Protein AF-A0A4S8MWF5-F1 (afdb_monomer_lite)

Sequence (440 aa):
MPKPVNTMSISTSLLPNVGKSRLGLCAPWTFETYYDDESFVEELRSKDTEITDMRSFLYWVEYIATQSSSPPSAQLFSLTTNGDRHFSVSAPITYFHEDVELFLYPQHIVTYADFPSCLEVQLPQLDLNAFYPMLVQISKGKRQVGDSIVTALRLEELRKATSIGSFEYNPSLYPEILLVDWDLRYPLFTPSIDDIKLDYSPKLVQLAQHLGPSDPYLAIHWRMENVPPESLPDCAHSLVHMLSSTLQNPALSAGIQTIWFASDYPYPVSDFFSSSIDSSSPPDFKSSTFRDFGPKHIEAIQILLDAFQVGGELSKWKITDLYEARNRLDSDVGVGSSGSKRLRLGIHPDILQDSGVLGILDKLVGMEAAFFVSGTKGCSKASSFTKQIIDVRAKGNGRNFRNVVDFFWSIRVKEWQKGAEQVLFQWRANCKSYMTTFSI

Radius of gyration: 27.48 Å; chains: 1; bounding box: 100×47×71 Å

pLDDT: mean 80.02, std 15.39, range [28.75, 97.69]

Structure (mmCIF, N/CA/C/O backbone):
data_AF-A0A4S8MWF5-F1
#
_entry.id   AF-A0A4S8MWF5-F1
#
loop_
_atom_site.group_PDB
_atom_site.id
_atom_site.type_symbol
_atom_site.label_atom_id
_atom_site.label_alt_id
_atom_site.label_comp_id
_atom_site.label_asym_id
_atom_site.label_entity_id
_atom_site.label_seq_id
_atom_site.pdbx_PDB_ins_code
_atom_site.Cartn_x
_atom_site.Cartn_y
_atom_site.Cartn_z
_atom_site.occupancy
_atom_site.B_iso_or_equiv
_atom_site.auth_seq_id
_atom_site.auth_comp_id
_atom_site.auth_asym_id
_atom_site.auth_atom_id
_atom_site.pdbx_PDB_model_num
ATOM 1 N N . MET A 1 1 ? 22.832 -21.062 -0.294 1.00 28.75 1 MET A N 1
ATOM 2 C CA . MET A 1 1 ? 24.132 -20.488 -0.709 1.00 28.75 1 MET A CA 1
ATOM 3 C C . MET A 1 1 ? 23.870 -19.578 -1.896 1.00 28.75 1 MET A C 1
ATOM 5 O O . MET A 1 1 ? 23.158 -20.033 -2.786 1.00 28.75 1 MET A O 1
ATOM 9 N N . PRO A 1 2 ? 24.364 -18.329 -1.914 1.00 34.78 2 PRO A N 1
ATOM 10 C CA . PRO A 1 2 ? 24.258 -17.491 -3.107 1.00 34.78 2 PRO A CA 1
ATOM 11 C C . PRO A 1 2 ? 24.949 -18.203 -4.277 1.00 34.78 2 PRO A C 1
ATOM 13 O O . PRO A 1 2 ? 26.021 -18.787 -4.095 1.00 34.78 2 PRO A O 1
ATOM 16 N N . LYS A 1 3 ? 24.307 -18.219 -5.453 1.00 42.72 3 LYS A N 1
ATOM 17 C CA . LYS A 1 3 ? 24.914 -18.771 -6.671 1.00 42.72 3 LYS A CA 1
ATOM 18 C C . LYS A 1 3 ? 26.240 -18.042 -6.946 1.00 42.72 3 LYS A C 1
ATOM 20 O O . LYS A 1 3 ? 26.335 -16.845 -6.665 1.00 42.72 3 LYS A O 1
ATOM 25 N N . PRO A 1 4 ? 27.263 -18.726 -7.487 1.00 41.06 4 PRO A N 1
ATOM 26 C CA . PRO A 1 4 ? 28.456 -18.045 -7.963 1.00 41.06 4 PRO A CA 1
ATOM 27 C C . PRO A 1 4 ? 28.054 -16.982 -8.990 1.00 41.06 4 PRO A C 1
ATOM 29 O O . PRO A 1 4 ? 27.243 -17.229 -9.883 1.00 41.06 4 PRO A O 1
ATOM 32 N N . VAL A 1 5 ? 28.650 -15.804 -8.839 1.00 46.41 5 VAL A N 1
ATOM 33 C CA . VAL A 1 5 ? 28.314 -14.539 -9.519 1.00 46.41 5 VAL A CA 1
ATOM 34 C C . VAL A 1 5 ? 28.362 -14.655 -11.049 1.00 46.41 5 VAL A C 1
ATOM 36 O O . VAL A 1 5 ? 27.714 -13.893 -11.755 1.00 46.41 5 VAL A O 1
ATOM 39 N N . ASN A 1 6 ? 29.025 -15.685 -11.573 1.00 44.72 6 ASN A N 1
ATOM 40 C CA . ASN A 1 6 ? 29.189 -15.934 -13.003 1.00 44.72 6 ASN A CA 1
ATOM 41 C C . ASN A 1 6 ? 28.012 -16.680 -13.669 1.00 44.72 6 ASN A C 1
ATOM 43 O O . ASN A 1 6 ? 28.201 -17.236 -14.747 1.00 44.72 6 ASN A O 1
ATOM 47 N N . THR A 1 7 ? 26.829 -16.771 -13.045 1.00 49.97 7 THR A N 1
ATOM 48 C CA . THR A 1 7 ? 25.733 -17.632 -13.548 1.00 49.97 7 THR A CA 1
ATOM 49 C C . THR A 1 7 ? 24.339 -16.997 -13.531 1.00 49.97 7 THR A C 1
ATOM 51 O O . THR A 1 7 ? 23.362 -17.700 -13.289 1.00 49.97 7 THR A O 1
ATOM 54 N N . MET A 1 8 ? 24.206 -15.694 -13.807 1.00 58.09 8 MET A N 1
ATOM 55 C CA . MET A 1 8 ? 22.892 -15.176 -14.223 1.00 58.09 8 MET A CA 1
ATOM 56 C C . MET A 1 8 ? 22.630 -15.619 -15.663 1.00 58.09 8 MET A C 1
ATOM 58 O O . MET A 1 8 ? 23.422 -15.319 -16.558 1.00 58.09 8 MET A O 1
ATOM 62 N N . SER A 1 9 ? 21.559 -16.384 -15.884 1.00 60.16 9 SER A N 1
ATOM 63 C CA . SER A 1 9 ? 21.145 -16.744 -17.240 1.00 60.16 9 SER A CA 1
ATOM 64 C C . SER A 1 9 ? 20.505 -15.549 -17.951 1.00 60.16 9 SER A C 1
ATOM 66 O O . SER A 1 9 ? 20.067 -14.587 -17.316 1.00 60.16 9 SER A O 1
ATOM 68 N N . ILE A 1 10 ? 20.385 -15.661 -19.277 1.00 59.69 10 ILE A N 1
ATOM 69 C CA . ILE A 1 10 ? 19.792 -14.659 -20.181 1.00 59.69 10 ILE A CA 1
ATOM 70 C C . ILE A 1 10 ? 18.335 -14.301 -19.798 1.00 59.69 10 ILE A C 1
ATOM 72 O O . ILE A 1 10 ? 17.826 -13.268 -20.219 1.00 59.69 10 ILE A O 1
ATOM 76 N N . SER A 1 11 ? 17.656 -15.116 -18.983 1.00 71.44 11 SER A N 1
ATOM 77 C CA . SER A 1 11 ? 16.247 -14.943 -18.598 1.00 71.44 11 SER A CA 1
ATOM 78 C C . SER A 1 11 ? 16.034 -14.875 -17.081 1.00 71.44 11 SER A C 1
ATOM 80 O O . SER A 1 11 ? 15.063 -15.424 -16.561 1.00 71.44 11 SER A O 1
ATOM 82 N N . THR A 1 12 ? 16.942 -14.220 -16.353 1.00 84.25 12 THR A N 1
ATOM 83 C CA . THR A 1 12 ? 16.796 -14.012 -14.903 1.00 84.25 12 THR A CA 1
ATOM 84 C C . THR A 1 12 ? 15.898 -12.807 -14.609 1.00 84.25 12 THR A C 1
ATOM 86 O O . THR A 1 12 ? 16.165 -11.700 -15.069 1.00 84.25 12 THR A O 1
ATOM 89 N N . SER A 1 13 ? 14.850 -13.000 -13.806 1.00 87.94 13 SER A N 1
ATOM 90 C CA . SER A 1 13 ? 13.986 -11.919 -13.316 1.00 87.94 13 SER A CA 1
ATOM 91 C C . SER A 1 13 ? 14.510 -11.329 -12.006 1.00 87.94 13 SER A C 1
ATOM 93 O O . SER A 1 13 ? 15.012 -12.041 -11.136 1.00 87.94 13 SER A O 1
ATOM 95 N N . LEU A 1 14 ? 14.363 -10.018 -11.840 1.00 89.81 14 LEU A N 1
ATOM 96 C CA . LEU A 1 14 ? 14.802 -9.297 -10.647 1.00 89.81 14 LEU A CA 1
ATOM 97 C C . LEU A 1 14 ? 13.639 -9.095 -9.670 1.00 89.81 14 LEU A C 1
ATOM 99 O O . LEU A 1 14 ? 12.605 -8.544 -10.053 1.00 89.81 14 LEU A O 1
ATOM 103 N N . LEU A 1 15 ? 13.816 -9.470 -8.400 1.00 91.31 15 LEU A N 1
ATOM 104 C CA . LEU A 1 15 ? 12.884 -9.057 -7.350 1.00 91.31 15 LEU A CA 1
ATOM 105 C C . LEU A 1 15 ? 12.992 -7.542 -7.136 1.00 91.31 15 LEU A C 1
ATOM 107 O O . LEU A 1 15 ? 14.082 -7.041 -6.840 1.00 91.31 15 LEU A O 1
ATOM 111 N N . PRO A 1 16 ? 11.882 -6.796 -7.258 1.00 91.81 16 PRO A N 1
ATOM 112 C CA . PRO A 1 16 ? 11.912 -5.359 -7.074 1.00 91.81 16 PRO A CA 1
ATOM 113 C C . PRO A 1 16 ? 12.076 -5.001 -5.594 1.00 91.81 16 PRO A C 1
ATOM 115 O O . PRO A 1 16 ? 11.642 -5.729 -4.701 1.00 91.81 16 PRO A O 1
ATOM 118 N N . ASN A 1 17 ? 12.618 -3.815 -5.335 1.00 93.81 17 ASN A N 1
ATOM 119 C CA . ASN A 1 17 ? 12.506 -3.201 -4.018 1.00 93.81 17 ASN A CA 1
ATOM 120 C C . ASN A 1 17 ? 11.051 -2.779 -3.737 1.00 93.81 17 ASN A C 1
ATOM 122 O O . ASN A 1 17 ? 10.197 -2.743 -4.629 1.00 93.81 17 ASN A O 1
ATOM 126 N N . VAL A 1 18 ? 10.761 -2.442 -2.481 1.00 94.62 18 VAL A N 1
ATOM 127 C CA . VAL A 1 18 ? 9.427 -2.107 -1.973 1.00 94.62 18 VAL A CA 1
ATOM 128 C C . VAL A 1 18 ? 9.438 -0.839 -1.127 1.00 94.62 18 VAL A C 1
ATOM 130 O O . VAL A 1 18 ? 10.450 -0.452 -0.545 1.00 94.62 18 VAL A O 1
ATOM 133 N N . GLY A 1 19 ? 8.306 -0.144 -1.080 1.00 93.69 19 GLY A N 1
ATOM 134 C CA . GLY A 1 19 ? 8.138 1.034 -0.231 1.00 93.69 19 GLY A CA 1
ATOM 135 C C . GLY A 1 19 ? 6.892 1.831 -0.571 1.00 93.69 19 GLY A C 1
ATOM 136 O O . GLY A 1 19 ? 6.455 1.869 -1.723 1.00 93.69 19 GLY A O 1
ATOM 137 N N . LYS A 1 20 ? 6.281 2.461 0.435 1.00 91.06 20 LYS A N 1
ATOM 138 C CA . LYS A 1 20 ? 5.036 3.240 0.304 1.00 91.06 20 LYS A CA 1
ATOM 139 C C . LYS A 1 20 ? 3.926 2.479 -0.443 1.00 91.06 20 LYS A C 1
ATOM 141 O O . LYS A 1 20 ? 3.185 3.070 -1.229 1.00 91.06 20 LYS A O 1
ATOM 146 N N . SER A 1 21 ? 3.807 1.169 -0.197 1.00 87.81 21 SER A N 1
ATOM 147 C CA . SER A 1 21 ? 2.878 0.241 -0.881 1.00 87.81 21 SER A CA 1
ATOM 148 C C . SER A 1 21 ? 3.121 0.054 -2.386 1.00 87.81 21 SER A C 1
ATOM 150 O O . SER A 1 21 ? 2.191 -0.276 -3.122 1.00 87.81 21 SER A O 1
ATOM 152 N N . ARG A 1 22 ? 4.343 0.286 -2.870 1.00 88.88 22 ARG A N 1
ATOM 153 C CA . ARG A 1 22 ? 4.729 0.106 -4.276 1.00 88.88 22 ARG A CA 1
ATOM 154 C C . ARG A 1 22 ? 5.907 -0.854 -4.390 1.00 88.88 22 ARG A C 1
ATOM 156 O O . ARG A 1 22 ? 6.692 -0.973 -3.453 1.00 88.88 22 ARG A O 1
ATOM 163 N N . LEU A 1 23 ? 6.000 -1.509 -5.543 1.00 90.44 23 LEU A N 1
ATOM 164 C CA . LEU A 1 23 ? 7.160 -2.279 -5.982 1.00 90.44 23 LEU A CA 1
ATOM 165 C C . LEU A 1 23 ? 7.926 -1.443 -7.013 1.00 90.44 23 LEU A C 1
ATOM 167 O O . LEU A 1 23 ? 7.300 -0.787 -7.845 1.00 90.44 23 LEU A O 1
ATOM 171 N N . GLY A 1 24 ? 9.251 -1.463 -6.976 1.00 90.31 24 GLY A N 1
ATOM 172 C CA . GLY A 1 24 ? 10.085 -0.849 -8.004 1.00 90.31 24 GLY A CA 1
ATOM 173 C C . GLY A 1 24 ? 11.531 -0.684 -7.563 1.00 90.31 24 GLY A C 1
ATOM 174 O O . GLY A 1 24 ? 11.823 -0.653 -6.373 1.00 90.31 24 GLY A O 1
ATOM 175 N N . LEU A 1 25 ? 12.440 -0.533 -8.526 1.00 88.56 25 LEU A N 1
ATOM 176 C CA . LEU A 1 25 ? 13.888 -0.439 -8.282 1.00 88.56 25 LEU A CA 1
ATOM 177 C C . LEU A 1 25 ? 14.267 0.753 -7.385 1.00 88.56 25 LEU A C 1
ATOM 179 O O . LEU A 1 25 ? 15.198 0.668 -6.595 1.00 88.56 25 LEU A O 1
ATOM 183 N N . CYS A 1 26 ? 13.501 1.842 -7.466 1.00 88.31 26 CYS A N 1
ATOM 184 C CA . CYS A 1 26 ? 13.715 3.064 -6.685 1.00 88.31 26 CYS A CA 1
ATOM 185 C C . CYS A 1 26 ? 13.210 3.014 -5.250 1.00 88.31 26 CYS A C 1
ATOM 187 O O . CYS A 1 26 ? 13.326 4.003 -4.523 1.00 88.31 26 CYS A O 1
ATOM 189 N N . ALA A 1 27 ? 12.547 1.931 -4.866 1.00 91.38 27 ALA A N 1
ATOM 190 C CA . ALA A 1 27 ? 11.987 1.851 -3.541 1.00 91.38 27 ALA A CA 1
ATOM 191 C C . ALA A 1 27 ? 13.101 1.567 -2.509 1.00 91.38 27 ALA A C 1
ATOM 193 O O . ALA A 1 27 ? 14.096 0.919 -2.839 1.00 91.38 27 ALA A O 1
ATOM 194 N N . PRO A 1 28 ? 12.976 2.088 -1.276 1.00 91.12 28 PRO A N 1
ATOM 195 C CA . PRO A 1 28 ? 14.073 2.084 -0.308 1.00 91.12 28 PRO A CA 1
ATOM 196 C C . PRO A 1 28 ? 14.301 0.736 0.388 1.00 91.12 28 PRO A C 1
ATOM 198 O O . PRO A 1 28 ? 15.354 0.550 0.991 1.00 91.12 28 PRO A O 1
ATOM 201 N N . TRP A 1 29 ? 13.339 -0.191 0.340 1.00 93.69 29 TRP A N 1
ATOM 202 C CA . TRP A 1 29 ? 13.409 -1.455 1.076 1.00 93.69 29 TRP A CA 1
ATOM 203 C C . TRP A 1 29 ? 13.558 -2.652 0.146 1.00 93.69 29 TRP A C 1
ATOM 205 O O . TRP A 1 29 ? 13.031 -2.655 -0.958 1.00 93.69 29 TRP A O 1
ATOM 215 N N . THR A 1 30 ? 14.218 -3.710 0.603 1.00 93.19 30 THR A N 1
ATOM 216 C CA . THR A 1 30 ? 14.292 -4.979 -0.135 1.00 93.19 30 THR A CA 1
ATOM 217 C C . THR A 1 30 ? 12.943 -5.702 -0.140 1.00 93.19 30 THR A C 1
ATOM 219 O O . THR A 1 30 ? 12.119 -5.498 0.752 1.00 93.19 30 THR A O 1
ATOM 222 N N . PHE A 1 31 ? 12.721 -6.589 -1.112 1.00 93.81 31 PHE A N 1
ATOM 223 C CA . PHE A 1 31 ? 11.474 -7.354 -1.254 1.00 93.81 31 PHE A CA 1
ATOM 224 C C . PHE A 1 31 ? 11.034 -8.083 0.031 1.00 93.81 31 PHE A C 1
ATOM 226 O O . PHE A 1 31 ? 9.893 -7.915 0.474 1.00 93.81 31 PHE A O 1
ATOM 233 N N . GLU A 1 32 ? 11.972 -8.778 0.685 1.00 93.38 32 GLU A N 1
ATOM 234 C CA . GLU A 1 32 ? 11.805 -9.498 1.966 1.00 93.38 32 GLU A CA 1
ATOM 235 C C . GLU A 1 32 ? 11.304 -8.618 3.130 1.00 93.38 32 GLU A C 1
ATOM 237 O O . GLU A 1 32 ? 10.823 -9.103 4.159 1.00 93.38 32 GLU A O 1
ATOM 242 N N . THR A 1 33 ? 11.429 -7.293 2.991 1.00 93.62 33 THR A N 1
ATOM 243 C CA . THR A 1 33 ? 10.958 -6.341 3.998 1.00 93.62 33 THR A CA 1
ATOM 244 C C . THR A 1 33 ? 9.432 -6.329 4.061 1.00 93.62 33 THR A C 1
ATOM 246 O O . THR A 1 33 ? 8.865 -6.205 5.145 1.00 93.62 33 THR A O 1
ATOM 249 N N . TYR A 1 34 ? 8.756 -6.454 2.914 1.00 94.94 34 TYR A N 1
ATOM 250 C CA . TYR A 1 34 ? 7.292 -6.467 2.841 1.00 94.94 34 TYR A CA 1
ATOM 251 C C . TYR A 1 34 ? 6.728 -7.873 2.729 1.00 94.94 34 TYR A C 1
ATOM 253 O O . TYR A 1 34 ? 5.682 -8.148 3.316 1.00 94.94 34 TYR A O 1
ATOM 261 N N . TYR A 1 35 ? 7.390 -8.743 1.975 1.00 94.81 35 TYR A N 1
ATOM 262 C CA . TYR A 1 35 ? 6.839 -10.022 1.543 1.00 94.81 35 TYR A CA 1
ATOM 263 C C . TYR A 1 35 ? 7.700 -11.194 1.999 1.00 94.81 35 TYR A C 1
ATOM 265 O O . TYR A 1 35 ? 8.859 -11.011 2.358 1.00 94.81 35 TYR A O 1
ATOM 273 N N . ASP A 1 36 ? 7.103 -12.379 2.031 1.00 94.44 36 ASP A N 1
ATOM 274 C CA . ASP A 1 36 ? 7.819 -13.637 2.221 1.00 94.44 36 ASP A CA 1
ATOM 275 C C . ASP A 1 36 ? 8.505 -14.011 0.901 1.00 94.44 36 ASP A C 1
ATOM 277 O O . ASP A 1 36 ? 7.876 -14.524 -0.027 1.00 94.44 36 ASP A O 1
ATOM 281 N N . ASP A 1 37 ? 9.782 -13.658 0.788 1.00 91.94 37 ASP A N 1
ATOM 282 C CA . ASP A 1 37 ? 10.579 -13.903 -0.405 1.00 91.94 37 ASP A CA 1
ATOM 283 C C . ASP A 1 37 ? 10.968 -15.377 -0.542 1.00 91.94 37 ASP A C 1
ATOM 285 O O . ASP A 1 37 ? 11.025 -15.868 -1.665 1.00 91.94 37 ASP A O 1
ATOM 289 N N . GLU A 1 38 ? 11.161 -16.102 0.561 1.00 90.50 38 GLU A N 1
ATOM 290 C CA . GLU A 1 38 ? 11.468 -17.535 0.543 1.00 90.50 38 GLU A CA 1
ATOM 291 C C . GLU A 1 38 ? 10.333 -18.321 -0.121 1.00 90.50 38 GLU A C 1
ATOM 293 O O . GLU A 1 38 ? 10.550 -18.957 -1.158 1.00 90.50 38 GLU A O 1
ATOM 298 N N . SER A 1 39 ? 9.109 -18.200 0.404 1.00 89.56 39 SER A N 1
ATOM 299 C CA . SER A 1 39 ? 7.935 -18.890 -0.147 1.00 89.56 39 SER A CA 1
ATOM 300 C C . SER A 1 39 ? 7.647 -18.462 -1.592 1.00 89.56 39 SER A C 1
ATOM 302 O O . SER A 1 39 ? 7.338 -19.292 -2.450 1.00 89.56 39 SER A O 1
ATOM 304 N N . PHE A 1 40 ? 7.784 -17.166 -1.890 1.00 89.25 40 PHE A N 1
ATOM 305 C CA . PHE A 1 40 ? 7.535 -16.622 -3.226 1.00 89.25 40 PHE A CA 1
ATOM 306 C C . PHE A 1 40 ? 8.554 -17.114 -4.261 1.00 89.25 40 PHE A C 1
ATOM 308 O O . PHE A 1 40 ? 8.191 -17.511 -5.371 1.00 89.25 40 PHE A O 1
ATOM 315 N N . VAL A 1 41 ? 9.840 -17.121 -3.907 1.00 88.12 41 VAL A N 1
ATOM 316 C CA . VAL A 1 41 ? 10.913 -17.599 -4.784 1.00 88.12 41 VAL A CA 1
ATOM 317 C C . VAL A 1 41 ? 10.819 -19.109 -4.986 1.00 88.12 41 VAL A C 1
ATOM 319 O O . VAL A 1 41 ? 11.070 -19.580 -6.095 1.00 88.12 41 VAL A O 1
ATOM 322 N N . GLU A 1 42 ? 10.448 -19.881 -3.964 1.00 88.06 42 GLU A N 1
ATOM 323 C CA . GLU A 1 42 ? 10.177 -21.314 -4.116 1.00 88.06 42 GLU A CA 1
ATOM 324 C C . GLU A 1 42 ? 9.028 -21.578 -5.094 1.00 88.06 42 GLU A C 1
ATOM 326 O O . GLU A 1 42 ? 9.177 -22.402 -6.003 1.00 88.06 42 GLU A O 1
ATOM 331 N N . GLU A 1 43 ? 7.921 -20.835 -4.979 1.00 87.00 43 GLU A N 1
ATOM 332 C CA . GLU A 1 43 ? 6.793 -20.962 -5.903 1.00 87.00 43 GLU A CA 1
ATOM 333 C C . GLU A 1 43 ? 7.216 -20.657 -7.347 1.00 87.00 43 GLU A C 1
ATOM 335 O O . GLU A 1 43 ? 6.883 -21.401 -8.271 1.00 87.00 43 GLU A O 1
ATOM 340 N N . LEU A 1 44 ? 8.007 -19.607 -7.565 1.00 84.31 44 LEU A N 1
ATOM 341 C CA . LEU A 1 44 ? 8.449 -19.225 -8.906 1.00 84.31 44 LEU A CA 1
ATOM 342 C C . LEU A 1 44 ? 9.497 -20.175 -9.494 1.00 84.31 44 LEU A C 1
ATOM 344 O O . LEU A 1 44 ? 9.434 -20.498 -10.681 1.00 84.31 44 LEU A O 1
ATOM 348 N N . ARG A 1 45 ? 10.408 -20.704 -8.671 1.00 84.81 45 ARG A N 1
ATOM 349 C CA . ARG A 1 45 ? 11.343 -21.756 -9.099 1.00 84.81 45 ARG A CA 1
ATOM 350 C C . ARG A 1 45 ? 10.609 -23.030 -9.503 1.00 84.81 45 ARG A C 1
ATOM 352 O O . ARG A 1 45 ? 11.026 -23.685 -10.452 1.00 84.81 45 ARG A O 1
ATOM 359 N N . SER A 1 46 ? 9.499 -23.363 -8.838 1.00 85.25 46 SER A N 1
ATO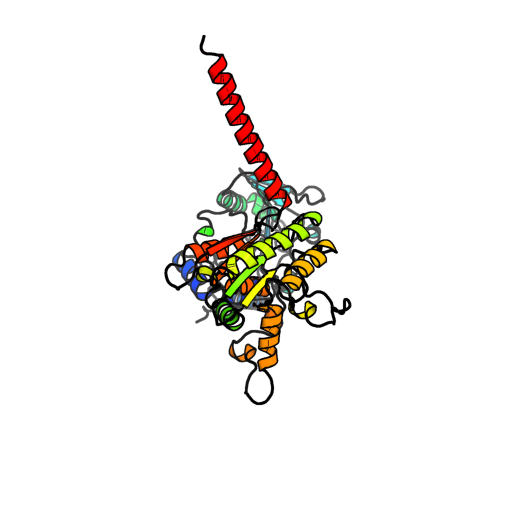M 360 C CA . SER A 1 46 ? 8.657 -24.502 -9.235 1.00 85.25 46 SER A CA 1
ATOM 361 C C . SER A 1 46 ? 8.026 -24.332 -10.626 1.00 85.25 46 SER A C 1
ATOM 363 O O . SER A 1 46 ? 7.653 -25.319 -11.259 1.00 85.25 46 SER A O 1
ATOM 365 N N . LYS A 1 47 ? 7.958 -23.089 -11.120 1.00 83.56 47 LYS A N 1
ATOM 366 C CA . LYS A 1 47 ? 7.470 -22.703 -12.452 1.00 83.56 47 LYS A CA 1
ATOM 367 C C . LYS A 1 47 ? 8.614 -22.397 -13.433 1.00 83.56 47 LYS A C 1
ATOM 369 O O . LYS A 1 47 ? 8.395 -21.680 -14.404 1.00 83.56 47 LYS A O 1
ATOM 374 N N . ASP A 1 48 ? 9.823 -22.905 -13.170 1.00 83.81 48 ASP A N 1
ATOM 375 C CA . ASP A 1 48 ? 11.020 -22.745 -14.016 1.00 83.81 48 ASP A CA 1
ATOM 376 C C . ASP A 1 48 ? 11.414 -21.277 -14.279 1.00 83.81 48 ASP A C 1
ATOM 378 O O . ASP A 1 48 ? 11.969 -20.923 -15.316 1.00 83.81 48 ASP A O 1
ATOM 382 N N . THR A 1 49 ? 11.108 -20.384 -13.331 1.00 82.25 49 THR A N 1
ATOM 383 C CA . THR A 1 49 ? 11.498 -18.972 -13.409 1.00 82.25 49 THR A CA 1
ATOM 384 C C . THR A 1 49 ? 12.761 -18.743 -12.587 1.00 82.25 49 THR A C 1
ATOM 386 O O . THR A 1 49 ? 12.778 -18.953 -11.370 1.00 82.25 49 THR A O 1
ATOM 389 N N . GLU A 1 50 ? 13.833 -18.290 -13.240 1.00 87.06 50 GLU A N 1
ATOM 390 C CA . GLU A 1 50 ? 15.051 -17.884 -12.546 1.00 87.06 50 GLU A CA 1
ATOM 391 C C . GLU A 1 50 ? 14.899 -16.478 -11.967 1.00 87.06 50 GLU A C 1
ATOM 393 O O . GLU A 1 50 ? 14.469 -15.548 -12.650 1.00 87.06 50 GLU A O 1
ATOM 398 N N . ILE A 1 51 ? 15.253 -16.329 -10.691 1.00 88.12 51 ILE A N 1
ATOM 399 C CA . ILE A 1 51 ? 15.062 -15.093 -9.937 1.00 88.12 51 ILE A CA 1
ATOM 400 C C . ILE A 1 51 ? 16.319 -14.754 -9.158 1.00 88.12 51 ILE A C 1
ATOM 402 O O . ILE A 1 51 ? 16.933 -15.630 -8.542 1.00 88.12 51 ILE A O 1
ATOM 406 N N . THR A 1 52 ? 16.647 -13.467 -9.146 1.00 90.88 52 THR A N 1
ATOM 407 C CA . THR A 1 52 ? 17.671 -12.878 -8.288 1.00 90.88 52 THR A CA 1
ATOM 408 C C . THR A 1 52 ? 17.085 -11.741 -7.457 1.00 90.88 52 THR A C 1
ATOM 410 O O . THR A 1 52 ? 16.153 -11.057 -7.881 1.00 90.88 52 THR A O 1
ATOM 413 N N . ASP A 1 53 ? 17.648 -11.512 -6.276 1.00 90.12 53 ASP A N 1
ATOM 414 C CA . ASP A 1 53 ? 17.377 -10.312 -5.494 1.00 90.12 53 ASP A CA 1
ATOM 415 C C . ASP A 1 53 ? 18.213 -9.113 -5.981 1.00 90.12 53 ASP A C 1
ATOM 417 O O . ASP A 1 53 ? 19.196 -9.259 -6.720 1.00 90.12 53 ASP A O 1
ATOM 421 N N . MET A 1 54 ? 17.811 -7.916 -5.542 1.00 89.50 54 MET A N 1
ATOM 422 C CA . MET A 1 54 ? 18.473 -6.650 -5.865 1.00 89.50 54 MET A CA 1
ATOM 423 C C . MET A 1 54 ? 19.949 -6.624 -5.469 1.00 89.50 54 MET A C 1
ATOM 425 O O . MET A 1 54 ? 20.778 -6.107 -6.211 1.00 89.50 54 MET A O 1
ATOM 429 N N . ARG A 1 55 ? 20.311 -7.190 -4.316 1.00 89.31 55 ARG A N 1
ATOM 430 C CA . ARG A 1 55 ? 21.689 -7.145 -3.824 1.00 89.31 55 ARG A CA 1
ATOM 431 C C . ARG A 1 55 ? 22.606 -7.997 -4.699 1.00 89.31 55 ARG A C 1
ATOM 433 O O . ARG A 1 55 ? 23.691 -7.546 -5.061 1.00 89.31 55 ARG A O 1
ATOM 440 N N . SER A 1 56 ? 22.175 -9.206 -5.045 1.00 91.00 56 SER A N 1
ATOM 441 C CA . SER A 1 56 ? 22.897 -10.087 -5.962 1.00 91.00 56 SER A CA 1
ATOM 442 C C . SER A 1 56 ? 23.017 -9.488 -7.361 1.00 91.00 56 SER A C 1
ATOM 444 O O . SER A 1 56 ? 24.078 -9.599 -7.972 1.00 91.00 56 SER A O 1
ATOM 446 N N . PHE A 1 57 ? 21.978 -8.804 -7.842 1.00 91.62 57 PHE A N 1
ATOM 447 C CA . PHE A 1 57 ? 22.023 -8.083 -9.112 1.00 91.62 57 PHE A CA 1
ATOM 448 C C . PHE A 1 57 ? 23.028 -6.928 -9.102 1.00 91.62 57 PHE A C 1
ATOM 450 O O . PHE A 1 57 ? 23.872 -6.863 -9.990 1.00 91.62 57 PHE A O 1
ATOM 457 N N . LEU A 1 58 ? 23.009 -6.067 -8.081 1.00 90.06 58 LEU A N 1
ATOM 458 C CA . LEU A 1 58 ? 23.963 -4.958 -7.966 1.00 90.06 58 LEU A CA 1
ATOM 459 C C . LEU A 1 58 ? 25.414 -5.449 -7.928 1.00 90.06 58 LEU A C 1
ATOM 461 O O . LEU A 1 58 ? 26.270 -4.887 -8.606 1.00 90.06 58 LEU A O 1
ATOM 465 N N . TYR A 1 59 ? 25.676 -6.531 -7.191 1.00 91.38 59 TYR A N 1
ATOM 466 C CA . TYR A 1 59 ? 27.001 -7.146 -7.162 1.00 91.38 59 TYR A CA 1
ATOM 467 C C . TYR A 1 59 ? 27.419 -7.678 -8.539 1.00 91.38 59 TYR A C 1
ATOM 469 O O . TYR A 1 59 ? 28.571 -7.522 -8.937 1.00 91.38 59 TYR A O 1
ATOM 477 N N . TRP A 1 60 ? 26.497 -8.304 -9.276 1.00 91.44 60 TRP A N 1
ATOM 478 C CA . TRP A 1 60 ? 26.765 -8.771 -10.635 1.00 91.44 60 TRP A CA 1
ATOM 479 C C . TRP A 1 60 ? 27.071 -7.605 -11.583 1.00 91.44 60 TRP A C 1
ATOM 481 O O . TRP A 1 60 ? 28.068 -7.666 -12.298 1.00 91.44 60 TRP A O 1
ATOM 491 N N . VAL A 1 61 ? 26.288 -6.523 -11.540 1.00 90.50 61 VAL A N 1
ATOM 492 C CA . VAL A 1 61 ? 26.533 -5.319 -12.351 1.00 90.50 61 VAL A CA 1
ATOM 493 C C . VAL A 1 61 ? 27.918 -4.737 -12.059 1.00 90.50 61 VAL A C 1
ATOM 495 O O . VAL A 1 61 ? 28.682 -4.473 -12.986 1.00 90.50 61 VAL A O 1
ATOM 498 N N . GLU A 1 62 ? 28.263 -4.568 -10.780 1.00 90.12 62 GLU A N 1
ATOM 499 C CA . GLU A 1 62 ? 29.574 -4.061 -10.362 1.00 90.12 62 GLU A CA 1
ATOM 500 C C . GLU A 1 62 ? 30.701 -4.985 -10.840 1.00 90.12 62 GLU A C 1
ATOM 502 O O . GLU A 1 62 ? 31.684 -4.531 -11.424 1.00 90.12 62 GLU A O 1
ATOM 507 N N . TYR A 1 63 ? 30.533 -6.297 -10.669 1.00 90.38 63 TYR A N 1
ATOM 508 C CA . TYR A 1 63 ? 31.496 -7.282 -11.141 1.00 90.38 63 TYR A CA 1
ATOM 509 C C . TYR A 1 63 ? 31.718 -7.183 -12.657 1.00 90.38 63 TYR A C 1
ATOM 511 O O . TYR A 1 63 ? 32.865 -7.070 -13.090 1.00 90.38 63 TYR A O 1
ATOM 519 N N . ILE A 1 64 ? 30.656 -7.153 -13.468 1.00 88.62 64 ILE A N 1
ATOM 520 C CA . ILE A 1 64 ? 30.769 -7.033 -14.930 1.00 88.62 64 ILE A CA 1
ATOM 521 C C . ILE A 1 64 ? 31.439 -5.720 -15.333 1.00 88.62 64 ILE A C 1
ATOM 523 O O . ILE A 1 64 ? 32.336 -5.747 -16.178 1.00 88.62 64 ILE A O 1
ATOM 527 N N . ALA A 1 65 ? 31.078 -4.606 -14.693 1.00 87.62 65 ALA A N 1
ATOM 528 C CA . ALA A 1 65 ? 31.689 -3.304 -14.947 1.00 87.62 65 ALA A CA 1
ATOM 529 C C . ALA A 1 65 ? 33.200 -3.289 -14.643 1.00 87.62 65 ALA A C 1
ATOM 531 O O . ALA A 1 65 ? 33.951 -2.586 -15.311 1.00 87.62 65 ALA A O 1
ATOM 532 N N . THR A 1 66 ? 33.671 -4.085 -13.673 1.00 88.06 66 THR A N 1
ATOM 533 C CA . THR A 1 66 ? 35.115 -4.209 -13.380 1.00 88.06 66 THR A CA 1
ATOM 534 C C . THR A 1 66 ? 35.873 -5.143 -14.325 1.00 88.06 66 THR A C 1
ATOM 536 O O . THR A 1 66 ? 37.078 -4.972 -14.504 1.00 88.06 66 THR A O 1
ATOM 539 N N . GLN A 1 67 ? 35.205 -6.149 -14.899 1.00 88.19 67 GLN A N 1
ATOM 540 C CA . GLN A 1 67 ? 35.840 -7.159 -15.759 1.00 88.19 67 GLN A CA 1
ATOM 541 C C . GLN A 1 67 ? 35.804 -6.790 -17.245 1.00 88.19 67 GLN A C 1
ATOM 543 O O . GLN A 1 67 ? 36.650 -7.244 -18.016 1.00 88.19 67 GLN A O 1
ATOM 548 N N . SER A 1 68 ? 34.822 -5.990 -17.650 1.00 84.06 68 SER A N 1
ATOM 549 C CA . SER A 1 68 ? 34.588 -5.615 -19.042 1.00 84.06 68 SER A CA 1
ATOM 550 C C . SER A 1 68 ? 35.130 -4.218 -19.327 1.00 84.06 68 SER A C 1
ATOM 552 O O . SER A 1 68 ? 35.224 -3.368 -18.448 1.00 84.06 68 SER A O 1
ATOM 554 N N . SER A 1 69 ? 35.465 -3.951 -20.589 1.00 81.62 69 SER A N 1
ATOM 555 C CA . SER A 1 69 ? 35.876 -2.614 -21.040 1.00 81.62 69 SER A CA 1
ATOM 556 C C . SER A 1 69 ? 34.733 -1.591 -21.051 1.00 81.62 69 SER A C 1
ATOM 558 O O . SER A 1 69 ? 34.984 -0.404 -21.244 1.00 81.62 69 SER A O 1
ATOM 560 N N . SER A 1 70 ? 33.490 -2.047 -20.890 1.00 84.69 70 SER A N 1
ATOM 561 C CA . SER A 1 70 ? 32.284 -1.224 -20.871 1.00 84.69 70 SER A CA 1
ATOM 562 C C . SER A 1 70 ? 31.296 -1.733 -19.814 1.00 84.69 70 SER A C 1
ATOM 564 O O . SER A 1 70 ? 31.209 -2.948 -19.613 1.00 84.69 70 SER A O 1
ATOM 566 N N . PRO A 1 71 ? 30.547 -0.830 -19.157 1.00 88.56 71 PRO A N 1
ATOM 567 C CA . PRO A 1 71 ? 29.436 -1.201 -18.283 1.00 88.56 71 PRO A CA 1
ATOM 568 C C . PRO A 1 71 ? 28.346 -1.975 -19.043 1.00 88.56 71 PRO A C 1
ATOM 570 O O . PRO A 1 71 ? 28.209 -1.784 -20.256 1.00 88.56 71 PRO A O 1
ATOM 573 N N . PRO A 1 72 ? 27.559 -2.826 -18.356 1.00 91.31 72 PRO A N 1
ATOM 574 C CA . PRO A 1 72 ? 26.481 -3.560 -18.996 1.00 91.31 72 PRO A CA 1
ATOM 575 C C . PRO A 1 72 ? 25.391 -2.613 -19.502 1.00 91.31 72 PRO A C 1
ATOM 577 O O . PRO A 1 72 ? 24.963 -1.681 -18.811 1.00 91.31 72 PRO A O 1
ATOM 580 N N . SER A 1 73 ? 24.938 -2.874 -20.722 1.00 91.12 73 SER A N 1
ATOM 581 C CA . SER A 1 73 ? 23.950 -2.047 -21.409 1.00 91.12 73 SER A CA 1
ATOM 582 C C . SER A 1 73 ? 22.527 -2.345 -20.942 1.00 91.12 73 SER A C 1
ATOM 584 O O . SER A 1 73 ? 22.128 -3.501 -20.774 1.00 91.12 73 SER A O 1
ATOM 586 N N . ALA A 1 74 ? 21.734 -1.294 -20.753 1.00 90.19 74 ALA A N 1
ATOM 587 C CA . ALA A 1 74 ? 20.356 -1.411 -20.307 1.00 90.19 74 ALA A CA 1
ATOM 588 C C . ALA A 1 74 ? 19.415 -0.590 -21.189 1.00 90.19 74 ALA A C 1
ATOM 590 O O . ALA A 1 74 ? 19.732 0.521 -21.611 1.00 90.19 74 ALA A O 1
ATOM 591 N N . GLN A 1 75 ? 18.226 -1.134 -21.439 1.00 88.94 75 GLN A N 1
ATOM 592 C CA . GLN A 1 75 ? 17.163 -0.435 -22.150 1.00 88.94 75 GLN A CA 1
ATOM 593 C C . GLN A 1 75 ? 15.914 -0.350 -21.284 1.00 88.94 75 GLN A C 1
ATOM 595 O O . GLN A 1 75 ? 15.500 -1.318 -20.643 1.00 88.94 75 GLN A O 1
ATOM 600 N N . LEU A 1 76 ? 15.307 0.832 -21.288 1.00 88.19 76 LEU A N 1
ATOM 601 C CA . LEU A 1 76 ? 14.150 1.155 -20.473 1.00 88.19 76 LEU A CA 1
ATOM 602 C C . LEU A 1 76 ? 12.856 1.085 -21.289 1.00 88.19 76 LEU A C 1
ATOM 604 O O . LEU A 1 76 ? 12.743 1.665 -22.369 1.00 88.19 76 LEU A O 1
ATOM 608 N N . PHE A 1 77 ? 11.875 0.388 -20.731 1.00 87.62 77 PHE A N 1
ATOM 609 C CA . PHE A 1 77 ? 10.573 0.109 -21.319 1.00 87.62 77 PHE A CA 1
ATOM 610 C C . PHE A 1 77 ? 9.477 0.536 -20.351 1.00 87.62 77 PHE A C 1
ATOM 612 O O . PHE A 1 77 ? 9.428 0.025 -19.239 1.00 87.62 77 PHE A O 1
ATOM 619 N N . SER A 1 78 ? 8.575 1.428 -20.757 1.00 86.12 78 SER A N 1
ATOM 620 C CA . SER A 1 78 ? 7.357 1.729 -19.990 1.00 86.12 78 SER A CA 1
ATOM 621 C C . SER A 1 78 ? 6.134 1.205 -20.727 1.00 86.12 78 SER A C 1
ATOM 623 O O . SER A 1 78 ? 5.956 1.468 -21.915 1.00 86.12 78 SER A O 1
ATOM 625 N N . LEU A 1 79 ? 5.293 0.445 -20.031 1.00 84.81 79 LEU A N 1
ATOM 626 C CA . LEU A 1 79 ? 4.081 -0.163 -20.567 1.00 84.81 79 LEU A CA 1
ATOM 627 C C . LEU A 1 79 ? 2.862 0.601 -20.032 1.00 84.81 79 LEU A C 1
ATOM 629 O O . LEU A 1 79 ? 2.587 0.584 -18.830 1.00 84.81 79 LEU A O 1
ATOM 633 N N . THR A 1 80 ? 2.099 1.247 -20.919 1.00 79.12 80 THR A N 1
ATOM 634 C CA . THR A 1 80 ? 0.886 1.998 -20.559 1.00 79.12 80 THR A CA 1
ATOM 635 C C . THR A 1 80 ? -0.354 1.464 -21.272 1.00 79.12 80 THR A C 1
ATOM 637 O O . THR A 1 80 ? -0.366 1.227 -22.477 1.00 79.12 80 THR A O 1
ATOM 640 N N . THR A 1 81 ? -1.439 1.299 -20.516 1.00 71.56 81 THR A N 1
ATOM 641 C CA . THR A 1 81 ? -2.767 0.908 -21.024 1.00 71.56 81 THR A CA 1
ATOM 642 C C . THR A 1 81 ? -3.705 2.100 -21.221 1.00 71.56 81 THR A C 1
ATOM 644 O O . THR A 1 81 ? -4.774 1.966 -21.817 1.00 71.56 81 THR A O 1
ATOM 647 N N . ASN A 1 82 ? -3.314 3.281 -20.733 1.00 63.97 82 ASN A N 1
ATOM 648 C CA . ASN A 1 82 ? -4.074 4.513 -20.885 1.00 63.97 82 ASN A CA 1
ATOM 649 C C . ASN A 1 82 ? -3.374 5.420 -21.896 1.00 63.97 82 ASN A C 1
ATOM 651 O O . ASN A 1 82 ? -2.289 5.931 -21.624 1.00 63.97 82 ASN A O 1
ATOM 655 N N . GLY A 1 83 ? -4.049 5.686 -23.017 1.00 55.34 83 GLY A N 1
ATOM 656 C CA . GLY A 1 83 ? -3.636 6.689 -24.010 1.00 55.34 83 GLY A CA 1
ATOM 657 C C . GLY A 1 83 ? -3.650 8.137 -23.501 1.00 55.34 83 GLY A C 1
ATOM 658 O O . GLY A 1 83 ? -3.441 9.053 -24.279 1.00 55.34 83 GLY A O 1
ATOM 659 N N . ASP A 1 84 ? -3.897 8.356 -22.206 1.00 51.44 84 ASP A N 1
ATOM 660 C CA . ASP A 1 84 ? -3.959 9.689 -21.601 1.00 51.44 84 ASP A CA 1
ATOM 661 C C . ASP A 1 84 ? -2.558 10.225 -21.238 1.00 51.44 84 ASP A C 1
ATOM 663 O O . ASP A 1 84 ? -2.415 11.408 -20.931 1.00 51.44 84 ASP A O 1
ATOM 667 N N . ARG A 1 85 ? -1.501 9.393 -21.307 1.00 56.62 85 ARG A N 1
ATOM 668 C CA . ARG A 1 85 ? -0.108 9.873 -21.255 1.00 56.62 85 ARG A CA 1
ATOM 669 C C . ARG A 1 85 ? 0.302 10.420 -22.623 1.00 56.62 85 ARG A C 1
ATOM 671 O O . ARG A 1 85 ? 1.154 9.862 -23.306 1.00 56.62 85 ARG A O 1
ATOM 678 N N . HIS A 1 86 ? -0.318 11.520 -23.034 1.00 52.34 86 HIS A N 1
ATOM 679 C CA . HIS A 1 86 ? 0.180 12.292 -24.164 1.00 52.34 86 HIS A CA 1
ATOM 680 C C . HIS A 1 86 ? 1.456 13.014 -23.728 1.00 52.34 86 HIS A C 1
ATOM 682 O O . HIS A 1 86 ? 1.402 14.056 -23.078 1.00 52.34 86 HIS A O 1
ATOM 688 N N . PHE A 1 87 ? 2.615 12.458 -24.074 1.00 58.31 87 PHE A N 1
ATOM 689 C CA . PHE A 1 87 ? 3.857 13.217 -24.015 1.00 58.31 87 PHE A CA 1
ATOM 690 C C . PHE A 1 87 ? 3.749 14.355 -25.036 1.00 58.31 87 PHE A C 1
ATOM 692 O O . PHE A 1 87 ? 3.640 14.105 -26.236 1.00 58.31 87 PHE A O 1
ATOM 699 N N . SER A 1 88 ? 3.729 15.603 -24.558 1.00 52.72 88 SER A N 1
ATOM 700 C CA . SER A 1 88 ? 3.594 16.834 -25.357 1.00 52.72 88 SER A CA 1
ATOM 701 C C . SER A 1 88 ? 4.851 17.146 -26.177 1.00 52.72 88 SER A C 1
ATOM 703 O O . SER A 1 88 ? 5.384 18.253 -26.115 1.00 52.72 88 SER A O 1
ATOM 705 N N . VAL A 1 89 ? 5.377 16.160 -26.902 1.00 56.38 89 VAL A N 1
ATOM 706 C CA . VAL A 1 89 ? 6.673 16.250 -27.574 1.00 56.38 89 VAL A CA 1
ATOM 707 C C . VAL A 1 89 ? 6.543 15.895 -29.051 1.00 56.38 89 VAL A C 1
ATOM 709 O O . VAL A 1 89 ? 5.704 15.091 -29.455 1.00 56.38 89 VAL A O 1
ATOM 712 N N . SER A 1 90 ? 7.371 16.546 -29.866 1.00 55.16 90 SER A N 1
ATOM 713 C CA . SER A 1 90 ? 7.452 16.404 -31.317 1.00 55.16 90 SER A CA 1
ATOM 714 C C . SER A 1 90 ? 7.708 14.952 -31.744 1.00 55.16 90 SER A C 1
ATOM 716 O O . SER A 1 90 ? 8.814 14.450 -31.574 1.00 55.16 90 SER A O 1
ATOM 718 N N . ALA A 1 91 ? 6.665 14.332 -32.306 1.00 59.91 91 ALA A N 1
ATOM 719 C CA . ALA A 1 91 ? 6.645 13.131 -33.148 1.00 59.91 91 ALA A CA 1
ATOM 720 C C . ALA A 1 91 ? 7.601 11.984 -32.736 1.00 59.91 91 ALA A C 1
ATOM 722 O O . ALA A 1 91 ? 8.683 11.862 -33.315 1.00 59.91 91 ALA A O 1
ATOM 723 N N . PRO A 1 92 ? 7.208 11.101 -31.795 1.00 70.06 92 PRO A N 1
ATOM 724 C CA . PRO A 1 92 ? 7.907 9.829 -31.601 1.00 70.06 92 PRO A CA 1
ATOM 725 C C . PRO A 1 92 ? 7.906 8.996 -32.893 1.00 70.06 92 PRO A C 1
ATOM 727 O O . PRO A 1 92 ? 6.954 9.051 -33.679 1.00 70.06 92 PRO A O 1
ATOM 730 N N . ILE A 1 93 ? 8.941 8.173 -33.100 1.00 70.94 93 ILE A N 1
ATOM 731 C CA . ILE A 1 93 ? 8.874 7.152 -34.156 1.00 70.94 93 ILE A CA 1
ATOM 732 C C . ILE A 1 93 ? 7.858 6.117 -33.688 1.00 70.94 93 ILE A C 1
ATOM 734 O O . ILE A 1 93 ? 8.017 5.530 -32.618 1.00 70.94 93 ILE A O 1
ATOM 738 N N . THR A 1 94 ? 6.803 5.938 -34.477 1.00 77.69 94 THR A N 1
ATOM 739 C CA . THR A 1 94 ? 5.683 5.070 -34.121 1.00 77.69 94 THR A CA 1
ATOM 740 C C . THR A 1 94 ? 5.759 3.780 -34.924 1.00 77.69 94 THR A C 1
ATOM 742 O O . THR A 1 94 ? 5.839 3.822 -36.152 1.00 77.69 94 THR A O 1
ATOM 745 N N . TYR A 1 95 ? 5.720 2.644 -34.235 1.00 78.38 95 TYR A N 1
ATOM 746 C CA . TYR A 1 95 ? 5.595 1.325 -34.844 1.00 78.38 95 TYR A CA 1
ATOM 747 C C . TYR A 1 95 ? 4.270 0.705 -34.436 1.00 78.38 95 TYR A C 1
ATOM 749 O O . TYR A 1 95 ? 3.867 0.772 -33.277 1.00 78.38 95 TYR A O 1
ATOM 757 N N . PHE A 1 96 ? 3.619 0.056 -35.392 1.00 81.38 96 PHE A N 1
ATOM 758 C CA . PHE A 1 96 ? 2.370 -0.652 -35.169 1.00 81.38 96 PHE A CA 1
ATOM 759 C C . PHE A 1 96 ? 2.607 -2.135 -35.391 1.00 81.38 96 PHE A C 1
ATOM 761 O O . PHE A 1 96 ? 3.065 -2.539 -36.460 1.00 81.38 96 PHE A O 1
ATOM 768 N N . HIS A 1 97 ? 2.280 -2.944 -34.391 1.00 78.44 97 HIS A N 1
ATOM 769 C CA . HIS A 1 97 ? 2.279 -4.390 -34.529 1.00 78.44 97 HIS A CA 1
ATOM 770 C C . HIS A 1 97 ? 1.030 -4.955 -33.865 1.00 78.44 97 HIS A C 1
ATOM 772 O O . HIS A 1 97 ? 0.924 -4.963 -32.638 1.00 78.44 97 HIS A O 1
ATOM 778 N N . GLU A 1 98 ? 0.104 -5.449 -34.689 1.00 82.38 98 GLU A N 1
ATOM 779 C CA . GLU A 1 98 ? -1.196 -5.968 -34.251 1.00 82.38 98 GLU A CA 1
ATOM 780 C C . GLU A 1 98 ? -1.930 -4.968 -33.341 1.00 82.38 98 GLU A C 1
ATOM 782 O O . GLU A 1 98 ? -2.488 -3.979 -33.811 1.00 82.38 98 GLU A O 1
ATOM 787 N N . ASP A 1 99 ? -1.889 -5.229 -32.036 1.00 75.56 99 ASP A N 1
ATOM 788 C CA . ASP A 1 99 ? -2.657 -4.560 -30.993 1.00 75.56 99 ASP A CA 1
ATOM 789 C C . ASP A 1 99 ? -1.821 -3.598 -30.143 1.00 75.56 99 ASP A C 1
ATOM 791 O O . ASP A 1 99 ? -2.330 -2.980 -29.198 1.00 75.56 99 ASP A O 1
ATOM 795 N N . VAL A 1 100 ? -0.540 -3.474 -30.487 1.00 79.50 100 VAL A N 1
ATOM 796 C CA . VAL A 1 100 ? 0.459 -2.706 -29.758 1.00 79.50 100 VAL A CA 1
ATOM 797 C C . VAL A 1 100 ? 0.957 -1.560 -30.630 1.00 79.50 100 VAL A C 1
ATOM 799 O O . VAL A 1 100 ? 1.381 -1.757 -31.772 1.00 79.50 100 VAL A O 1
ATOM 802 N N . GLU A 1 101 ? 0.925 -0.361 -30.060 1.00 82.50 101 GLU A N 1
ATOM 803 C CA . GLU A 1 101 ? 1.534 0.834 -30.627 1.00 82.50 101 GLU A CA 1
ATOM 804 C C . GLU A 1 101 ? 2.790 1.158 -29.815 1.00 82.50 101 GLU A C 1
ATOM 806 O O . GLU A 1 101 ? 2.748 1.347 -28.597 1.00 82.50 101 GLU A O 1
ATOM 811 N N . LEU A 1 102 ? 3.937 1.158 -30.481 1.00 80.06 102 LEU A N 1
ATOM 812 C CA . LEU A 1 102 ? 5.230 1.413 -29.865 1.00 80.06 102 LEU A CA 1
ATOM 813 C C . LEU A 1 102 ? 5.687 2.811 -30.238 1.00 80.06 102 LEU A C 1
ATOM 815 O O . LEU A 1 102 ? 5.782 3.146 -31.418 1.00 80.06 102 LEU A O 1
ATOM 819 N N . PHE A 1 103 ? 6.037 3.592 -29.230 1.00 81.31 103 PHE A N 1
ATOM 820 C CA . PHE A 1 103 ? 6.570 4.931 -29.388 1.00 81.31 103 PHE A CA 1
ATOM 821 C C . PHE A 1 103 ? 8.029 4.952 -28.934 1.00 81.31 103 PHE A C 1
ATOM 823 O O . PHE A 1 103 ? 8.343 4.683 -27.770 1.00 81.31 103 PHE A O 1
ATOM 830 N N . LEU A 1 104 ? 8.928 5.285 -29.860 1.00 77.25 104 LEU A N 1
ATOM 831 C CA . LEU A 1 104 ? 10.337 5.520 -29.557 1.00 77.25 104 LEU A CA 1
ATOM 832 C C . LEU A 1 104 ? 10.563 6.994 -29.241 1.00 77.25 104 LEU A C 1
ATOM 834 O O . LEU A 1 104 ? 10.236 7.864 -30.057 1.00 77.25 104 LEU A O 1
ATOM 838 N N . TYR A 1 105 ? 11.174 7.262 -28.087 1.00 74.31 105 TYR A N 1
ATOM 839 C CA . TYR A 1 105 ? 11.502 8.615 -27.654 1.00 74.31 105 TYR A CA 1
ATOM 840 C C . TYR A 1 105 ? 13.017 8.849 -27.684 1.00 74.31 105 TYR A C 1
ATOM 842 O O . TYR A 1 105 ? 13.775 8.071 -27.103 1.00 74.31 105 TYR A O 1
ATOM 850 N N . PRO A 1 106 ? 13.483 9.942 -28.314 1.00 69.25 106 PRO A N 1
ATOM 851 C CA . PRO A 1 106 ? 14.870 10.373 -28.207 1.00 69.25 106 PRO A CA 1
ATOM 852 C C . PRO A 1 106 ? 15.308 10.589 -26.752 1.00 69.25 106 PRO A C 1
ATOM 854 O O . PRO A 1 106 ? 14.552 11.105 -25.933 1.00 69.25 106 PRO A O 1
ATOM 857 N N . GLN A 1 107 ? 16.567 10.276 -26.445 1.00 65.69 107 GLN A N 1
ATOM 858 C CA . GLN A 1 107 ? 17.082 10.246 -25.073 1.00 65.69 107 GLN A CA 1
ATOM 859 C C . GLN A 1 107 ? 16.952 11.579 -24.302 1.00 65.69 107 GLN A C 1
ATOM 861 O O . GLN A 1 107 ? 16.671 11.601 -23.109 1.00 65.69 107 GLN A O 1
ATOM 866 N N . HIS A 1 108 ? 17.088 12.719 -24.977 1.00 64.62 108 HIS A N 1
ATOM 867 C CA . HIS A 1 108 ? 16.950 14.035 -24.340 1.00 64.62 108 HIS A CA 1
ATOM 868 C C . HIS A 1 108 ? 15.507 14.361 -23.911 1.00 64.62 108 HIS A C 1
ATOM 870 O O . HIS A 1 108 ? 15.293 15.308 -23.161 1.00 64.62 108 HIS A O 1
ATOM 876 N N . ILE A 1 109 ? 14.519 13.591 -24.383 1.00 64.00 109 ILE A N 1
ATOM 877 C CA . ILE A 1 109 ? 13.100 13.730 -24.023 1.00 64.00 109 ILE A CA 1
ATOM 878 C C . ILE A 1 109 ? 12.763 12.891 -22.781 1.00 64.00 109 ILE A C 1
ATOM 880 O O . ILE A 1 109 ? 11.750 13.108 -22.126 1.00 64.00 109 ILE A O 1
ATOM 884 N N . VAL A 1 110 ? 13.639 11.963 -22.407 1.00 56.56 110 VAL A N 1
ATOM 885 C CA . VAL A 1 110 ? 13.456 10.994 -21.316 1.00 56.56 110 VAL A CA 1
ATOM 886 C C . VAL A 1 110 ? 13.403 11.673 -19.958 1.00 56.56 110 VAL A C 1
ATOM 888 O O . VAL A 1 110 ? 12.681 11.216 -19.085 1.00 56.56 110 VAL A O 1
ATOM 891 N N . THR A 1 111 ? 14.078 12.813 -19.812 1.00 54.66 111 THR A N 1
ATOM 892 C CA . THR A 1 111 ? 13.965 13.694 -18.640 1.00 54.66 111 THR A CA 1
ATOM 893 C C . THR A 1 111 ? 12.550 14.248 -18.441 1.00 54.66 111 THR A C 1
ATOM 895 O O . THR A 1 111 ? 12.204 14.628 -17.325 1.00 54.66 111 THR A O 1
ATOM 898 N N . TYR A 1 112 ? 11.733 14.285 -19.501 1.00 51.41 112 TYR A N 1
ATOM 899 C CA . TYR A 1 112 ? 10.318 14.670 -19.470 1.00 51.41 112 TYR A CA 1
ATOM 900 C C . TYR A 1 112 ? 9.366 13.474 -19.443 1.00 51.41 112 TYR A C 1
ATOM 902 O O . TYR A 1 112 ? 8.180 13.650 -19.162 1.00 51.41 112 TYR A O 1
ATOM 910 N N . ALA A 1 113 ? 9.852 12.275 -19.763 1.00 55.00 113 ALA A N 1
ATOM 911 C CA . ALA A 1 113 ? 9.082 11.064 -19.564 1.00 55.00 113 ALA A CA 1
ATOM 912 C C . ALA A 1 113 ? 9.096 10.702 -18.072 1.00 55.00 113 ALA A C 1
ATOM 914 O O . ALA A 1 113 ? 10.090 10.934 -17.392 1.00 55.00 113 ALA A O 1
ATOM 915 N N . ASP A 1 114 ? 8.003 10.137 -17.548 1.00 61.78 114 ASP A N 1
ATOM 916 C CA . ASP A 1 114 ? 7.826 9.771 -16.125 1.00 61.78 114 ASP A CA 1
ATOM 917 C C . ASP A 1 114 ? 8.785 8.659 -15.636 1.00 61.78 114 ASP A C 1
ATOM 919 O O . ASP A 1 114 ? 8.495 7.933 -14.680 1.00 61.78 114 ASP A O 1
ATOM 923 N N . PHE A 1 115 ? 9.919 8.465 -16.304 1.00 71.19 115 PHE A N 1
ATOM 924 C CA . PHE A 1 115 ? 10.901 7.483 -15.912 1.00 71.19 115 PHE A CA 1
ATOM 925 C C . PHE A 1 115 ? 11.535 7.855 -14.572 1.00 71.19 115 PHE A C 1
ATOM 927 O O . PHE A 1 115 ? 11.769 9.035 -14.286 1.00 71.19 115 PHE A O 1
ATOM 934 N N . PRO A 1 116 ? 11.832 6.864 -13.717 1.00 72.94 116 PRO A N 1
ATOM 935 C CA . PRO A 1 116 ? 12.324 7.169 -12.389 1.00 72.94 116 PRO A CA 1
ATOM 936 C C . PRO A 1 116 ? 13.727 7.787 -12.445 1.00 72.94 116 PRO A C 1
ATOM 938 O O . PRO A 1 116 ? 14.706 7.109 -12.753 1.00 72.94 116 PRO A O 1
ATOM 941 N N . SER A 1 117 ? 13.846 9.055 -12.049 1.00 75.56 117 SER A N 1
ATOM 942 C CA . SER A 1 117 ? 15.130 9.773 -11.955 1.00 75.56 117 SER A CA 1
ATOM 943 C C . SER A 1 117 ? 16.127 9.135 -10.982 1.00 75.56 117 SER A C 1
ATOM 945 O O . SER A 1 117 ? 17.309 9.463 -10.987 1.00 75.56 117 SER A O 1
ATOM 947 N N . CYS A 1 118 ? 15.670 8.200 -10.147 1.00 85.19 118 CYS A N 1
ATOM 948 C CA . CYS A 1 118 ? 16.532 7.469 -9.234 1.00 85.19 118 CYS A CA 1
ATOM 949 C C . CYS A 1 118 ? 17.475 6.487 -9.950 1.00 85.19 118 CYS A C 1
ATOM 951 O O . CYS A 1 118 ? 18.438 6.055 -9.323 1.00 85.19 118 CYS A O 1
ATOM 953 N N . LEU A 1 119 ? 17.171 6.062 -11.188 1.00 85.25 119 LEU A N 1
ATOM 954 C CA . LEU A 1 119 ? 17.863 4.934 -11.822 1.00 85.25 119 LEU A CA 1
ATOM 955 C C . LEU A 1 119 ? 19.360 5.202 -11.965 1.00 85.25 119 LEU A C 1
ATOM 957 O O . LEU A 1 119 ? 20.151 4.339 -11.618 1.00 85.25 119 LEU A O 1
ATOM 961 N N . GLU A 1 120 ? 19.749 6.414 -12.357 1.00 82.62 120 GLU A N 1
ATOM 962 C CA . GLU A 1 120 ? 21.162 6.809 -12.453 1.00 82.62 120 GLU A CA 1
ATOM 963 C C . GLU A 1 120 ? 21.879 6.771 -11.094 1.00 82.62 120 GLU A C 1
ATOM 965 O O . GLU A 1 120 ? 23.071 6.492 -11.019 1.00 82.62 120 GLU A O 1
ATOM 970 N N . VAL A 1 121 ? 21.151 7.022 -10.002 1.00 85.62 121 VAL A N 1
ATOM 971 C CA . VAL A 1 121 ? 21.701 7.019 -8.638 1.00 85.62 121 VAL A CA 1
ATOM 972 C C . VAL A 1 121 ? 21.779 5.602 -8.070 1.00 85.62 121 VAL A C 1
ATOM 974 O O . VAL A 1 121 ? 22.748 5.261 -7.400 1.00 85.62 121 VAL A O 1
ATOM 977 N N . GLN A 1 122 ? 20.754 4.781 -8.308 1.00 83.62 122 GLN A N 1
ATOM 978 C CA . GLN A 1 122 ? 20.666 3.406 -7.802 1.00 83.62 122 GLN A CA 1
ATOM 979 C C . GLN A 1 122 ? 21.496 2.425 -8.637 1.00 83.62 122 GLN A C 1
ATOM 981 O O . GLN A 1 122 ? 21.975 1.421 -8.115 1.00 83.62 122 GLN A O 1
ATOM 986 N N . LEU A 1 123 ? 21.661 2.708 -9.930 1.00 88.19 123 LEU A N 1
ATOM 987 C CA . LEU A 1 123 ? 22.317 1.853 -10.915 1.00 88.19 123 LEU A CA 1
ATOM 988 C C . LEU A 1 123 ? 23.362 2.646 -11.726 1.00 88.19 123 LEU A C 1
ATOM 990 O O . LEU A 1 123 ? 23.310 2.644 -12.956 1.00 88.19 123 LEU A O 1
ATOM 994 N N . PRO A 1 124 ? 24.343 3.303 -11.071 1.00 88.25 124 PRO A N 1
ATOM 995 C CA . PRO A 1 124 ? 25.300 4.190 -11.744 1.00 88.25 124 PRO A CA 1
ATOM 996 C C . PRO A 1 124 ? 26.252 3.458 -12.699 1.00 88.25 124 PRO A C 1
ATOM 998 O O . PRO A 1 124 ? 26.937 4.088 -13.496 1.00 88.25 124 PRO A O 1
ATOM 1001 N N . GLN A 1 125 ? 26.324 2.132 -12.586 1.00 91.19 125 GLN A N 1
ATOM 1002 C CA . GLN A 1 125 ? 27.187 1.268 -13.388 1.00 91.19 125 GLN A CA 1
ATOM 1003 C C . GLN A 1 125 ? 26.472 0.691 -14.619 1.00 91.19 125 GLN A C 1
ATOM 1005 O O . GLN A 1 125 ? 27.061 -0.127 -15.314 1.00 91.19 125 GLN A O 1
ATOM 1010 N N . LEU A 1 126 ? 25.213 1.062 -14.881 1.00 90.19 126 LEU A N 1
ATOM 1011 C CA . LEU A 1 126 ? 24.506 0.661 -16.099 1.00 90.19 126 LEU A CA 1
ATOM 1012 C C . LEU A 1 126 ? 24.683 1.700 -17.201 1.00 90.19 126 LEU A C 1
ATOM 1014 O O . LEU A 1 126 ? 24.528 2.897 -16.963 1.00 90.19 126 LEU A O 1
ATOM 1018 N N . ASP A 1 127 ? 24.920 1.237 -18.427 1.00 89.62 127 ASP A N 1
ATOM 1019 C CA . ASP A 1 127 ? 24.845 2.103 -19.598 1.00 89.62 127 ASP A CA 1
ATOM 1020 C C . ASP A 1 127 ? 23.397 2.230 -20.078 1.00 89.62 127 ASP A C 1
ATOM 1022 O O . ASP A 1 127 ? 22.885 1.392 -20.823 1.00 89.62 127 ASP A O 1
ATOM 1026 N N . LEU A 1 128 ? 22.739 3.304 -19.641 1.00 86.88 128 LEU A N 1
ATOM 1027 C CA . LEU A 1 128 ? 21.399 3.694 -20.089 1.00 86.88 128 LEU A CA 1
ATOM 1028 C C . LEU A 1 128 ? 21.419 4.496 -21.404 1.00 86.88 128 LEU A C 1
ATOM 1030 O O . LEU A 1 128 ? 20.360 4.861 -21.910 1.00 86.88 128 LEU A O 1
ATOM 1034 N N . ASN A 1 129 ? 22.603 4.790 -21.953 1.00 86.00 129 ASN A N 1
ATOM 1035 C CA . ASN A 1 129 ? 22.783 5.612 -23.151 1.00 86.00 129 ASN A CA 1
ATOM 1036 C C . ASN A 1 129 ? 22.987 4.768 -24.416 1.00 86.00 129 ASN A C 1
ATOM 1038 O O . ASN A 1 129 ? 23.019 5.323 -25.512 1.00 86.00 129 ASN A O 1
ATOM 1042 N N . ALA A 1 130 ? 23.121 3.446 -24.283 1.00 87.19 130 ALA A N 1
ATOM 1043 C CA . ALA A 1 130 ? 23.270 2.528 -25.410 1.00 87.19 130 ALA A CA 1
ATOM 1044 C C . ALA A 1 130 ? 21.977 2.367 -26.231 1.00 87.19 130 ALA A C 1
ATOM 1046 O O . ALA A 1 130 ? 22.034 2.032 -27.416 1.00 87.19 130 ALA A O 1
ATOM 1047 N N . PHE A 1 131 ? 20.808 2.617 -25.627 1.00 87.44 131 PHE A N 1
ATOM 1048 C CA . PHE A 1 131 ? 19.508 2.417 -26.266 1.00 87.44 131 PHE A CA 1
ATOM 1049 C C . PHE A 1 131 ? 18.529 3.559 -25.980 1.00 87.44 131 PHE A C 1
ATOM 1051 O O . PHE A 1 131 ? 18.449 4.073 -24.866 1.00 87.44 131 PHE A O 1
ATOM 1058 N N . TYR A 1 132 ? 17.714 3.917 -26.975 1.00 86.56 132 TYR A N 1
ATOM 1059 C CA . TYR A 1 132 ? 16.557 4.781 -26.772 1.00 86.56 132 TYR A CA 1
ATOM 1060 C C . TYR A 1 132 ? 15.520 4.058 -25.905 1.00 86.56 132 TYR A C 1
ATOM 1062 O O . TYR A 1 132 ? 15.207 2.886 -26.168 1.00 86.56 132 TYR A O 1
ATOM 1070 N N . PRO A 1 133 ? 14.945 4.734 -24.899 1.00 85.25 133 PRO A N 1
ATOM 1071 C CA . PRO A 1 133 ? 13.842 4.163 -24.156 1.00 85.25 133 PRO A CA 1
ATOM 1072 C C . PRO A 1 133 ? 12.583 4.096 -25.008 1.00 85.25 133 PRO A C 1
ATOM 1074 O O . PRO A 1 133 ? 12.358 4.882 -25.935 1.00 85.25 133 PRO A O 1
ATOM 1077 N N . MET A 1 134 ? 11.739 3.143 -24.643 1.00 85.31 134 MET A N 1
ATOM 1078 C CA . MET A 1 134 ? 10.535 2.809 -25.377 1.00 85.31 134 MET A CA 1
ATOM 1079 C C . MET A 1 134 ? 9.312 2.952 -24.483 1.00 85.31 134 MET A C 1
ATOM 1081 O O . MET A 1 134 ? 9.273 2.444 -23.362 1.00 85.31 134 MET A O 1
ATOM 1085 N N . LEU A 1 135 ? 8.287 3.616 -25.007 1.00 84.31 135 LEU A N 1
ATOM 1086 C CA . LEU A 1 135 ? 6.947 3.563 -24.449 1.00 84.31 135 LEU A CA 1
ATOM 1087 C C . LEU A 1 135 ? 6.114 2.623 -25.307 1.00 84.31 135 L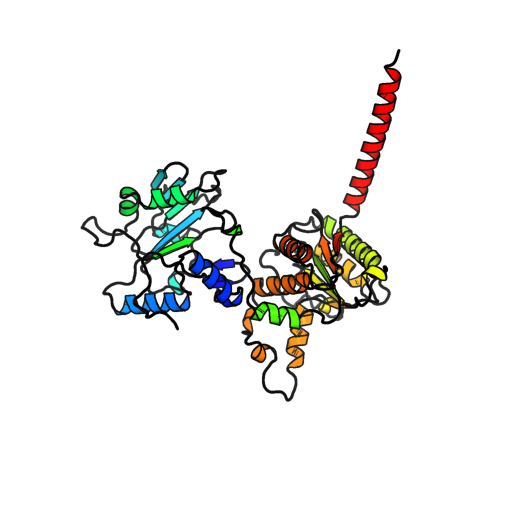EU A C 1
ATOM 1089 O O . LEU A 1 135 ? 6.012 2.781 -26.522 1.00 84.31 135 LEU A O 1
ATOM 1093 N N . VAL A 1 136 ? 5.475 1.671 -24.658 1.00 82.50 136 VAL A N 1
ATOM 1094 C CA . VAL A 1 136 ? 4.552 0.742 -25.284 1.00 82.50 136 VAL A CA 1
ATOM 1095 C C . VAL A 1 136 ? 3.152 1.152 -24.874 1.00 82.50 136 VAL A C 1
ATOM 1097 O O . VAL A 1 136 ? 2.777 1.027 -23.705 1.00 82.50 136 VAL A O 1
ATOM 1100 N N . GLN A 1 137 ? 2.381 1.651 -25.830 1.00 81.88 137 GLN A N 1
ATOM 1101 C CA . GLN A 1 137 ? 0.979 1.951 -25.628 1.00 81.88 137 GLN A CA 1
ATOM 1102 C C . GLN A 1 137 ? 0.128 0.780 -26.101 1.00 81.88 137 GLN A C 1
ATOM 1104 O O . GLN A 1 137 ? 0.199 0.312 -27.237 1.00 81.88 137 GLN A O 1
ATOM 1109 N N . ILE A 1 138 ? -0.713 0.310 -25.194 1.00 79.81 138 ILE A N 1
ATOM 1110 C CA . ILE A 1 138 ? -1.604 -0.811 -25.439 1.00 79.81 138 ILE A CA 1
ATOM 1111 C C . ILE A 1 138 ? -2.983 -0.256 -25.773 1.00 79.81 138 ILE A C 1
ATOM 1113 O O . ILE A 1 138 ? -3.541 0.552 -25.026 1.00 79.81 138 ILE A O 1
ATOM 1117 N N . SER A 1 139 ? -3.550 -0.713 -26.888 1.00 72.50 139 SER A N 1
ATOM 1118 C CA . SER A 1 139 ? -4.885 -0.304 -27.323 1.00 72.50 139 SER A CA 1
ATOM 1119 C C . SER A 1 139 ? -5.942 -0.619 -26.253 1.00 72.50 139 SER A C 1
ATOM 1121 O O . SER A 1 139 ? -6.022 -1.743 -25.745 1.00 72.50 139 SER A O 1
ATOM 1123 N N . LYS A 1 140 ? -6.783 0.372 -25.907 1.00 66.38 140 LYS A N 1
ATOM 1124 C CA . LYS A 1 140 ? -7.820 0.241 -24.864 1.00 66.38 140 LYS A CA 1
ATOM 1125 C C . LYS A 1 140 ? -8.719 -0.978 -25.136 1.00 66.38 140 LYS A C 1
ATOM 1127 O O . LYS A 1 140 ? -9.252 -1.139 -26.229 1.00 66.38 140 LYS A O 1
ATOM 1132 N N . GLY A 1 141 ? -8.942 -1.798 -24.106 1.00 64.00 141 GLY A N 1
ATOM 1133 C CA . GLY A 1 141 ? -9.933 -2.884 -24.116 1.00 64.00 141 GLY A CA 1
ATOM 1134 C C . GLY A 1 141 ? -9.401 -4.285 -24.428 1.00 64.00 141 GLY A C 1
ATOM 1135 O O . GLY A 1 141 ? -10.153 -5.247 -24.272 1.00 64.00 141 GLY A O 1
ATOM 1136 N N . LYS A 1 142 ? -8.123 -4.435 -24.793 1.00 62.31 142 LYS A N 1
ATOM 1137 C CA . LYS A 1 142 ? -7.517 -5.750 -25.041 1.00 62.31 142 LYS A CA 1
ATOM 1138 C C . LYS A 1 142 ? -6.754 -6.235 -23.810 1.00 62.31 142 LYS A C 1
ATOM 1140 O O . LYS A 1 142 ? -5.822 -5.588 -23.343 1.00 62.31 142 LYS A O 1
ATOM 1145 N N . ARG A 1 143 ? -7.201 -7.356 -23.239 1.00 61.00 143 ARG A N 1
ATOM 1146 C CA . ARG A 1 143 ? -6.465 -8.092 -22.199 1.00 61.00 143 ARG A CA 1
ATOM 1147 C C . ARG A 1 143 ? -5.525 -9.065 -22.914 1.00 61.00 143 ARG A C 1
ATOM 1149 O O . ARG A 1 143 ? -5.933 -9.607 -23.933 1.00 61.00 143 ARG A O 1
ATOM 1156 N N . GLN A 1 144 ? -4.340 -9.321 -22.353 1.00 74.06 144 GLN A N 1
ATOM 1157 C CA . GLN A 1 144 ? -3.386 -10.338 -22.841 1.00 74.06 144 GLN A CA 1
ATOM 1158 C C . GLN A 1 144 ? -2.616 -9.961 -24.122 1.00 74.06 144 GLN A C 1
ATOM 1160 O O . GLN A 1 144 ? -2.564 -10.720 -25.080 1.00 74.06 144 GLN A O 1
ATOM 1165 N N . VAL A 1 145 ? -1.998 -8.781 -24.145 1.00 81.62 145 VAL A N 1
ATOM 1166 C CA . VAL A 1 145 ? -1.155 -8.334 -25.275 1.00 81.62 145 VAL A CA 1
ATOM 1167 C C . VAL A 1 145 ? 0.327 -8.700 -25.119 1.00 81.62 145 VAL A C 1
ATOM 1169 O O . VAL A 1 145 ? 1.154 -8.278 -25.921 1.00 81.62 145 VAL A O 1
ATOM 1172 N N . GLY A 1 146 ? 0.686 -9.449 -24.072 1.00 83.06 146 GLY A N 1
ATOM 1173 C CA . GLY A 1 146 ? 2.072 -9.764 -23.731 1.00 83.06 146 GLY A CA 1
ATOM 1174 C C . GLY A 1 146 ? 2.845 -10.427 -24.872 1.00 83.06 146 GLY A C 1
ATOM 1175 O O . GLY A 1 146 ? 3.958 -10.003 -25.175 1.00 83.06 146 GLY A O 1
ATOM 1176 N N . ASP A 1 147 ? 2.236 -11.390 -25.567 1.00 84.06 147 ASP A N 1
ATOM 1177 C CA . ASP A 1 147 ? 2.868 -12.075 -26.702 1.00 84.06 147 ASP A CA 1
ATOM 1178 C C . ASP A 1 147 ? 3.095 -11.139 -27.896 1.00 84.06 147 ASP A C 1
ATOM 1180 O O . ASP A 1 147 ? 4.150 -11.198 -28.536 1.00 84.06 147 ASP A O 1
ATOM 1184 N N . SER A 1 148 ? 2.158 -10.223 -28.166 1.00 85.50 148 SER A N 1
ATOM 1185 C CA . SER A 1 148 ? 2.318 -9.197 -29.204 1.00 85.50 148 SER A CA 1
ATOM 1186 C C . SER A 1 148 ? 3.438 -8.219 -28.842 1.00 85.50 148 SER A C 1
ATOM 1188 O O . SER A 1 148 ? 4.225 -7.857 -29.713 1.00 85.50 148 SER A O 1
ATOM 1190 N N . ILE A 1 149 ? 3.576 -7.844 -27.562 1.00 85.12 149 ILE A N 1
ATOM 1191 C CA . ILE A 1 149 ? 4.701 -7.022 -27.085 1.00 85.12 149 ILE A CA 1
ATOM 1192 C C . ILE A 1 149 ? 6.017 -7.770 -27.308 1.00 85.12 149 ILE A C 1
ATOM 1194 O O . ILE A 1 149 ? 6.917 -7.237 -27.949 1.00 85.12 149 ILE A O 1
ATOM 1198 N N . VAL A 1 150 ? 6.132 -9.020 -26.847 1.00 85.94 150 VAL A N 1
ATOM 1199 C CA . VAL A 1 150 ? 7.360 -9.820 -27.006 1.00 85.94 150 VAL A CA 1
ATOM 1200 C C . VAL A 1 150 ? 7.719 -9.995 -28.482 1.00 85.94 150 VAL A C 1
ATOM 1202 O O . VAL A 1 150 ? 8.885 -9.871 -28.853 1.00 85.94 150 VAL A O 1
ATOM 1205 N N . THR A 1 151 ? 6.726 -10.247 -29.334 1.00 86.94 151 THR A N 1
ATOM 1206 C CA . THR A 1 151 ? 6.908 -10.352 -30.788 1.00 86.94 151 THR A CA 1
ATOM 1207 C C . THR A 1 151 ? 7.420 -9.044 -31.380 1.00 86.94 151 THR A C 1
ATOM 1209 O O . THR A 1 151 ? 8.411 -9.053 -32.110 1.00 86.94 151 THR A O 1
ATOM 1212 N N . ALA A 1 152 ? 6.813 -7.915 -31.015 1.00 85.06 152 ALA A N 1
ATOM 1213 C CA . ALA A 1 152 ? 7.214 -6.607 -31.512 1.00 85.06 152 ALA A CA 1
ATOM 1214 C C . ALA A 1 152 ? 8.648 -6.244 -31.080 1.00 85.06 152 ALA A C 1
ATOM 1216 O O . ALA A 1 152 ? 9.441 -5.788 -31.901 1.00 85.06 152 ALA A O 1
ATOM 1217 N N . LEU A 1 153 ? 9.036 -6.558 -29.837 1.00 82.56 153 LEU A N 1
ATOM 1218 C CA . LEU A 1 153 ? 10.407 -6.375 -29.331 1.00 82.56 153 LEU A CA 1
ATOM 1219 C C . LEU A 1 153 ? 11.446 -7.254 -30.043 1.00 82.56 153 LEU A C 1
ATOM 1221 O O . LEU A 1 153 ? 12.638 -6.944 -30.055 1.00 82.56 153 LEU A O 1
ATOM 1225 N N . ARG A 1 154 ? 11.008 -8.342 -30.681 1.00 85.00 154 ARG A N 1
ATOM 1226 C CA . ARG A 1 154 ? 11.858 -9.200 -31.510 1.00 85.00 154 ARG A CA 1
ATOM 1227 C C . ARG A 1 154 ? 11.972 -8.713 -32.952 1.00 85.00 154 ARG A C 1
ATOM 1229 O O . ARG A 1 154 ? 12.732 -9.324 -33.697 1.00 85.00 154 ARG A O 1
ATOM 1236 N N . LEU A 1 155 ? 11.321 -7.631 -33.375 1.00 85.25 155 LEU A N 1
ATOM 1237 C CA . LEU A 1 155 ? 11.492 -7.106 -34.733 1.00 85.25 155 LEU A CA 1
ATOM 1238 C C . LEU A 1 155 ? 12.891 -6.502 -34.913 1.00 85.25 155 LEU A C 1
ATOM 1240 O O . LEU A 1 155 ? 13.344 -5.687 -34.113 1.00 85.25 155 LEU A O 1
ATOM 1244 N N . GLU A 1 156 ? 13.599 -6.915 -35.965 1.00 84.62 156 GLU A N 1
ATOM 1245 C CA . GLU A 1 156 ? 14.962 -6.441 -36.242 1.00 84.62 156 GLU A CA 1
ATOM 1246 C C . GLU A 1 156 ? 14.998 -4.935 -36.545 1.00 84.62 156 GLU A C 1
ATOM 1248 O O . GLU A 1 156 ? 15.911 -4.237 -36.108 1.00 84.62 156 GLU A O 1
ATOM 1253 N N . GLU A 1 157 ? 13.985 -4.428 -37.249 1.00 83.69 157 GLU A N 1
ATOM 1254 C CA . GLU A 1 157 ? 13.843 -3.004 -37.572 1.00 83.69 157 GLU A CA 1
ATOM 1255 C C . GLU A 1 157 ? 13.729 -2.149 -36.309 1.00 83.69 157 GLU A C 1
ATOM 1257 O O . GLU A 1 157 ? 14.447 -1.160 -36.165 1.00 83.69 157 GLU A O 1
ATOM 1262 N N . LEU A 1 158 ? 12.895 -2.582 -35.359 1.00 82.69 158 LEU A N 1
ATOM 1263 C CA . LEU A 1 158 ? 12.729 -1.907 -34.076 1.00 82.69 158 LEU A CA 1
ATOM 1264 C C . LEU A 1 158 ? 14.041 -1.912 -33.283 1.00 82.69 158 LEU A C 1
ATOM 1266 O O . LEU A 1 158 ? 14.452 -0.875 -32.773 1.00 82.69 158 LEU A O 1
ATOM 1270 N N . ARG A 1 159 ? 14.738 -3.054 -33.241 1.00 82.00 159 ARG A N 1
ATOM 1271 C CA . ARG A 1 159 ? 16.025 -3.190 -32.542 1.00 82.00 159 ARG A CA 1
ATOM 1272 C C . ARG A 1 159 ? 17.082 -2.236 -33.096 1.00 82.00 159 ARG A C 1
ATOM 1274 O O . ARG A 1 159 ? 17.728 -1.519 -32.330 1.00 82.00 159 ARG A O 1
ATOM 1281 N N . LYS A 1 160 ? 17.203 -2.157 -34.425 1.00 82.75 160 LYS A N 1
ATOM 1282 C CA . LYS A 1 160 ? 18.094 -1.195 -35.093 1.00 82.75 160 LYS A CA 1
ATOM 1283 C C . LYS A 1 160 ? 17.703 0.248 -34.789 1.00 82.75 160 LYS A C 1
ATOM 1285 O O . LYS A 1 160 ? 18.580 1.062 -34.531 1.00 82.75 160 LYS A O 1
ATOM 1290 N N . ALA A 1 161 ? 16.406 0.554 -34.783 1.00 82.38 161 ALA A N 1
ATOM 1291 C CA . ALA A 1 161 ? 15.911 1.895 -34.489 1.00 82.38 161 ALA A CA 1
ATOM 1292 C C . ALA A 1 161 ? 16.130 2.321 -33.028 1.00 82.38 161 ALA A C 1
ATOM 1294 O O . ALA A 1 161 ? 16.188 3.516 -32.74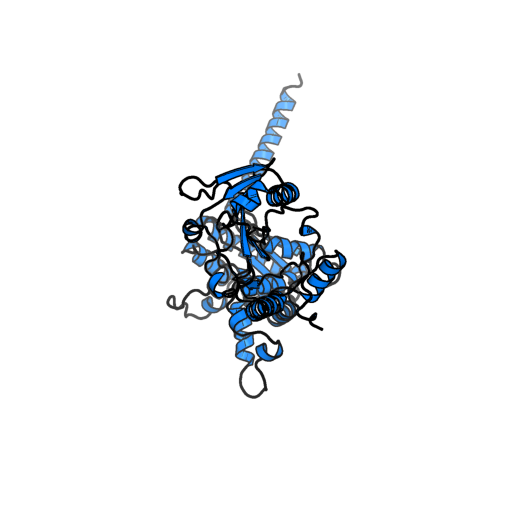8 1.00 82.38 161 ALA A O 1
ATOM 1295 N N . THR A 1 162 ? 16.251 1.367 -32.100 1.00 84.50 162 THR A N 1
ATOM 1296 C CA . THR A 1 162 ? 16.479 1.659 -30.679 1.00 84.50 162 THR A CA 1
ATOM 1297 C C . THR A 1 162 ? 17.942 1.789 -30.276 1.00 84.50 162 THR A C 1
ATOM 1299 O O . THR A 1 162 ? 18.205 2.368 -29.231 1.00 84.50 162 THR A O 1
ATOM 1302 N N . SER A 1 163 ? 18.894 1.269 -31.050 1.00 84.62 163 SER A N 1
ATOM 1303 C CA . SER A 1 163 ? 20.323 1.350 -30.716 1.00 84.62 163 SER A CA 1
ATOM 1304 C C . SER A 1 163 ? 20.862 2.770 -30.922 1.00 84.62 163 SER A C 1
ATOM 1306 O O . SER A 1 163 ? 20.675 3.360 -31.985 1.00 84.62 163 SER A O 1
ATOM 1308 N N . ILE A 1 164 ? 21.596 3.297 -29.941 1.00 78.44 164 ILE A N 1
ATOM 1309 C CA . ILE A 1 164 ? 22.283 4.593 -30.017 1.00 78.44 164 ILE A CA 1
ATOM 1310 C C . ILE A 1 164 ? 23.758 4.330 -30.352 1.00 78.44 164 ILE A C 1
ATOM 1312 O O . ILE A 1 164 ? 24.501 3.772 -29.552 1.00 78.44 164 ILE A O 1
ATOM 1316 N N . GLY A 1 165 ? 24.197 4.694 -31.559 1.00 67.75 165 GLY A N 1
ATOM 1317 C CA . GLY A 1 165 ? 25.578 4.476 -32.016 1.00 67.75 165 GLY A CA 1
ATOM 1318 C C . GLY A 1 165 ? 25.667 4.250 -33.526 1.00 67.75 165 GLY A C 1
ATOM 1319 O O . GLY A 1 165 ? 24.723 3.760 -34.138 1.00 67.75 165 GLY A O 1
ATOM 1320 N N . SER A 1 166 ? 26.775 4.674 -34.141 1.00 46.03 166 SER A N 1
ATOM 1321 C CA . SER A 1 166 ? 26.986 4.747 -35.595 1.00 46.03 166 SER A CA 1
ATOM 1322 C C . SER A 1 166 ? 26.705 3.439 -36.343 1.00 46.03 166 SER A C 1
ATOM 1324 O O . SER A 1 166 ? 27.025 2.363 -35.855 1.00 46.03 166 SER A O 1
ATOM 1326 N N . PHE A 1 167 ? 26.216 3.563 -37.583 1.00 49.31 167 PHE A N 1
ATOM 1327 C CA . PHE A 1 167 ? 25.942 2.512 -38.582 1.00 49.31 167 PHE A CA 1
ATOM 1328 C C . PHE A 1 167 ? 27.077 1.491 -38.855 1.00 49.31 167 PHE A C 1
ATOM 1330 O O . PHE A 1 167 ? 26.901 0.587 -39.673 1.00 49.31 167 PHE A O 1
ATOM 1337 N N . GLU A 1 168 ? 28.228 1.599 -38.191 1.00 51.97 168 GLU A N 1
ATOM 1338 C CA . GLU A 1 168 ? 29.291 0.597 -38.195 1.00 51.97 168 GLU A CA 1
ATOM 1339 C C . GLU A 1 168 ? 29.055 -0.426 -37.079 1.00 51.97 168 GLU A C 1
ATOM 1341 O O . GLU A 1 168 ? 29.335 -0.177 -35.913 1.00 51.97 168 GLU A O 1
ATOM 1346 N N . TYR A 1 169 ? 28.496 -1.571 -37.481 1.00 47.69 169 TYR A N 1
ATOM 1347 C CA . TYR A 1 169 ? 28.508 -2.880 -36.814 1.00 47.69 169 TYR A CA 1
ATOM 1348 C C . TYR A 1 169 ? 28.796 -2.858 -35.298 1.00 47.69 169 TYR A C 1
ATOM 1350 O O . TYR A 1 169 ? 29.864 -3.264 -34.842 1.00 47.69 169 TYR A O 1
ATOM 1358 N N . ASN A 1 170 ? 27.820 -2.404 -34.510 1.00 52.28 170 ASN A N 1
ATOM 1359 C CA . ASN A 1 170 ? 27.885 -2.492 -33.056 1.00 52.28 170 ASN A CA 1
ATOM 1360 C C . ASN A 1 170 ? 27.594 -3.954 -32.638 1.00 52.28 170 ASN A C 1
ATOM 1362 O O . ASN A 1 170 ? 26.524 -4.469 -32.976 1.00 52.28 170 ASN A O 1
ATOM 1366 N N . PRO A 1 171 ? 28.522 -4.670 -31.971 1.00 50.53 171 PRO A N 1
ATOM 1367 C CA . PRO A 1 171 ? 28.430 -6.120 -31.767 1.00 50.53 171 PRO A CA 1
ATOM 1368 C C . PRO A 1 171 ? 27.313 -6.592 -30.822 1.00 50.53 171 PRO A C 1
ATOM 1370 O O . PRO A 1 171 ? 27.112 -7.801 -30.712 1.00 50.53 171 PRO A O 1
ATOM 1373 N N . SER A 1 172 ? 26.548 -5.693 -30.193 1.00 61.16 172 SER A N 1
ATOM 1374 C CA . SER A 1 172 ? 25.361 -6.063 -29.419 1.00 61.16 172 SER A CA 1
ATOM 1375 C C . SER A 1 172 ? 24.098 -5.372 -29.939 1.00 61.16 172 SER A C 1
ATOM 1377 O O . SER A 1 172 ? 23.842 -4.207 -29.654 1.00 61.16 172 SER A O 1
ATOM 1379 N N . LEU A 1 173 ? 23.272 -6.115 -30.682 1.00 69.94 173 LEU A N 1
ATOM 1380 C CA . LEU A 1 173 ? 21.917 -5.691 -31.078 1.00 69.94 173 LEU A CA 1
ATOM 1381 C C . LEU A 1 173 ? 20.895 -5.793 -29.931 1.00 69.94 173 LEU A C 1
ATOM 1383 O O . LEU A 1 173 ? 19.707 -5.551 -30.155 1.00 69.94 173 LEU A O 1
ATOM 1387 N N . TYR A 1 174 ? 21.328 -6.210 -28.739 1.00 80.38 174 TYR A N 1
ATOM 1388 C CA . TYR A 1 174 ? 20.454 -6.508 -27.614 1.00 80.38 174 TYR A CA 1
ATOM 1389 C C . TYR A 1 174 ? 20.957 -5.809 -26.351 1.00 80.38 174 TYR A C 1
ATOM 1391 O O . TYR A 1 174 ? 22.143 -5.920 -26.035 1.00 80.38 174 TYR A O 1
ATOM 1399 N N . PRO A 1 175 ? 20.084 -5.120 -25.602 1.00 87.56 175 PRO A N 1
ATOM 1400 C CA . PRO A 1 175 ? 20.441 -4.723 -24.252 1.00 87.56 175 PRO A CA 1
ATOM 1401 C C . PRO A 1 175 ? 20.675 -5.980 -23.413 1.00 87.56 175 PRO A C 1
ATOM 1403 O O . PRO A 1 175 ? 19.952 -6.971 -23.544 1.00 87.56 175 PRO A O 1
ATOM 1406 N N . GLU A 1 176 ? 21.668 -5.934 -22.533 1.00 89.62 176 GLU A N 1
ATOM 1407 C CA . GLU A 1 176 ? 21.899 -7.014 -21.568 1.00 89.62 176 GLU A CA 1
ATOM 1408 C C . GLU A 1 176 ? 20.810 -7.030 -20.492 1.00 89.62 176 GLU A C 1
ATOM 1410 O O . GLU A 1 176 ? 20.506 -8.077 -19.923 1.00 89.62 176 GLU A O 1
ATOM 1415 N N . ILE A 1 177 ? 20.205 -5.867 -20.224 1.00 91.25 177 ILE A N 1
ATOM 1416 C CA . ILE A 1 177 ? 19.212 -5.679 -19.168 1.00 91.25 177 ILE A CA 1
ATOM 1417 C C . ILE A 1 177 ? 17.997 -4.931 -19.717 1.00 91.25 177 ILE A C 1
ATOM 1419 O O . ILE A 1 177 ? 18.108 -3.843 -20.287 1.00 91.25 177 ILE A O 1
ATOM 1423 N N . LEU A 1 178 ? 16.812 -5.490 -19.481 1.00 90.56 178 LEU A N 1
ATOM 1424 C CA . LEU A 1 178 ? 15.535 -4.840 -19.762 1.00 90.56 178 LEU A CA 1
ATOM 1425 C C . LEU A 1 178 ? 14.951 -4.283 -18.463 1.00 90.56 178 LEU A C 1
ATOM 1427 O O . LEU A 1 178 ? 14.577 -5.036 -17.564 1.00 90.56 178 LEU A O 1
ATOM 1431 N N . LEU A 1 179 ? 14.854 -2.958 -18.366 1.00 90.19 179 LEU A N 1
ATOM 1432 C CA . LEU A 1 179 ? 14.197 -2.278 -17.253 1.00 90.19 179 LEU A CA 1
ATOM 1433 C C . LEU A 1 179 ? 12.743 -2.015 -17.638 1.00 90.19 179 LEU A C 1
ATOM 1435 O O . LEU A 1 179 ? 12.480 -1.218 -18.534 1.00 90.19 179 LEU A O 1
ATOM 1439 N N . VAL A 1 180 ? 11.799 -2.684 -16.976 1.00 88.38 180 VAL A N 1
ATOM 1440 C CA . VAL A 1 180 ? 10.372 -2.605 -17.319 1.00 88.38 180 VAL A CA 1
ATOM 1441 C C . VAL A 1 180 ? 9.601 -1.850 -16.237 1.00 88.38 180 VAL A C 1
ATOM 1443 O O . VAL A 1 180 ? 9.511 -2.298 -15.095 1.00 88.38 180 VAL A O 1
ATOM 1446 N N . ASP A 1 181 ? 9.021 -0.714 -16.610 1.00 86.88 181 ASP A N 1
ATOM 1447 C CA . ASP A 1 181 ? 8.021 0.023 -15.842 1.00 86.88 181 ASP A CA 1
ATOM 1448 C C . ASP A 1 181 ? 6.621 -0.409 -16.288 1.00 86.88 181 ASP A C 1
ATOM 1450 O O . ASP A 1 181 ? 6.234 -0.246 -17.447 1.00 86.88 181 ASP A O 1
ATOM 1454 N N . TRP A 1 182 ? 5.860 -0.996 -15.369 1.00 84.69 182 TRP A N 1
ATOM 1455 C CA . TRP A 1 182 ? 4.547 -1.547 -15.669 1.00 84.69 182 TRP A CA 1
ATOM 1456 C C . TRP A 1 182 ? 3.619 -1.507 -14.451 1.00 84.69 182 TRP A C 1
ATOM 1458 O O . TRP A 1 182 ? 3.980 -1.878 -13.332 1.00 84.69 182 TRP A O 1
ATOM 1468 N N . ASP A 1 183 ? 2.376 -1.085 -14.682 1.00 79.69 183 ASP A N 1
ATOM 1469 C CA . ASP A 1 183 ? 1.306 -1.141 -13.692 1.00 79.69 183 ASP A CA 1
ATOM 1470 C C . ASP A 1 183 ? 0.703 -2.551 -13.590 1.00 79.69 183 ASP A C 1
ATOM 1472 O O . ASP A 1 183 ? -0.199 -2.923 -14.347 1.00 79.69 183 ASP A O 1
ATOM 1476 N N . LEU A 1 184 ? 1.162 -3.303 -12.585 1.00 77.56 184 LEU A N 1
ATOM 1477 C CA . LEU A 1 184 ? 0.735 -4.675 -12.276 1.00 77.56 184 LEU A CA 1
ATOM 1478 C C . LEU A 1 184 ? -0.784 -4.858 -12.112 1.00 77.56 184 LEU A C 1
ATOM 1480 O O . LEU A 1 184 ? -1.271 -5.985 -12.153 1.00 77.56 184 LEU A O 1
ATOM 1484 N N . ARG A 1 185 ? -1.562 -3.779 -11.944 1.00 75.19 185 ARG A N 1
ATOM 1485 C CA . ARG A 1 185 ? -3.035 -3.847 -11.904 1.00 75.19 185 ARG A CA 1
ATOM 1486 C C . ARG A 1 185 ? -3.651 -4.242 -13.249 1.00 75.19 185 ARG A C 1
ATOM 1488 O O . ARG A 1 185 ? -4.827 -4.603 -13.287 1.00 75.19 185 ARG A O 1
ATOM 1495 N N . TYR A 1 186 ? -2.885 -4.158 -14.335 1.00 77.94 186 TYR A N 1
ATOM 1496 C CA . TYR A 1 186 ? -3.314 -4.498 -15.688 1.00 77.94 186 TYR A CA 1
ATOM 1497 C C . TYR A 1 186 ? -2.456 -5.652 -16.238 1.00 77.94 186 TYR A C 1
ATOM 1499 O O . TYR A 1 186 ? -1.495 -5.377 -16.957 1.00 77.94 186 TYR A O 1
ATOM 1507 N N . PRO A 1 187 ? -2.768 -6.926 -15.904 1.00 76.75 187 PRO A N 1
ATOM 1508 C CA . PRO A 1 187 ? -2.013 -8.106 -16.344 1.00 76.75 187 PRO A CA 1
ATOM 1509 C C . PRO A 1 187 ? -1.846 -8.143 -17.868 1.00 76.75 187 PRO A C 1
ATOM 1511 O O . PRO A 1 187 ? -2.829 -8.065 -18.611 1.00 76.75 187 PRO A O 1
ATOM 1514 N N . LEU A 1 188 ? -0.595 -8.271 -18.324 1.00 76.00 188 LEU A N 1
ATOM 1515 C CA . LEU A 1 188 ? -0.246 -8.325 -19.750 1.00 76.00 188 LEU A CA 1
ATOM 1516 C C . LEU A 1 188 ? -0.052 -9.750 -20.270 1.00 76.00 188 LEU A C 1
ATOM 1518 O O . LEU A 1 188 ? -0.315 -10.000 -21.443 1.00 76.00 188 LEU A O 1
ATOM 1522 N N . PHE A 1 189 ? 0.367 -10.668 -19.400 1.00 76.81 189 PHE A N 1
ATOM 1523 C CA . PHE A 1 189 ? 0.686 -12.058 -19.729 1.00 76.81 189 PHE A CA 1
ATOM 1524 C C . PHE A 1 189 ? -0.306 -13.030 -19.078 1.00 76.81 189 PHE A C 1
ATOM 1526 O O . PHE A 1 189 ? -0.949 -12.699 -18.078 1.00 76.81 189 PHE A O 1
ATOM 1533 N N . THR A 1 190 ? -0.418 -14.229 -19.653 1.00 67.38 190 THR A N 1
ATOM 1534 C CA . THR A 1 190 ? -1.190 -15.351 -19.101 1.00 67.38 190 THR A CA 1
ATOM 1535 C C . THR A 1 190 ? -0.316 -16.572 -18.827 1.00 67.38 190 THR A C 1
ATOM 1537 O O . THR A 1 190 ? 0.537 -16.871 -19.661 1.00 67.38 190 THR A O 1
ATOM 1540 N N . PRO A 1 191 ? -0.577 -17.338 -17.748 1.00 62.03 191 PRO A N 1
ATOM 1541 C CA . PRO A 1 191 ? -1.605 -17.107 -16.727 1.00 62.03 191 PRO A CA 1
ATOM 1542 C C . PRO A 1 191 ? -1.332 -15.838 -15.906 1.00 62.03 191 PRO A C 1
ATOM 1544 O O . PRO A 1 191 ? -0.198 -15.376 -15.806 1.00 62.03 191 PRO A O 1
ATOM 1547 N N . SER A 1 192 ? -2.403 -15.221 -15.403 1.00 59.12 192 SER A N 1
ATOM 1548 C CA . SER A 1 192 ? -2.296 -13.994 -14.609 1.00 59.12 192 SER A CA 1
ATOM 1549 C C . SER A 1 192 ? -1.531 -14.287 -13.315 1.00 59.12 192 SER A C 1
ATOM 1551 O O . SER A 1 192 ? -1.655 -15.371 -12.747 1.00 59.12 192 SER A O 1
ATOM 1553 N N . ILE A 1 193 ? -0.802 -13.293 -12.800 1.00 58.75 193 ILE A N 1
ATOM 1554 C CA . ILE A 1 193 ? -0.146 -13.336 -11.477 1.00 58.75 193 ILE A CA 1
ATOM 1555 C C . ILE A 1 193 ? -1.153 -13.634 -10.346 1.00 58.75 193 ILE A C 1
ATOM 1557 O O . ILE A 1 193 ? -0.746 -14.002 -9.251 1.00 58.75 193 ILE A O 1
ATOM 1561 N N . ASP A 1 194 ? -2.459 -13.545 -10.613 1.00 56.97 194 ASP A N 1
ATOM 1562 C CA . ASP A 1 194 ? -3.537 -13.922 -9.690 1.00 56.97 194 ASP A CA 1
ATOM 1563 C C . ASP A 1 194 ? -3.413 -15.356 -9.123 1.00 56.97 194 ASP A C 1
ATOM 1565 O O . ASP A 1 194 ? -3.969 -15.626 -8.057 1.00 56.97 194 ASP A O 1
ATOM 1569 N N . ASP A 1 195 ? -2.669 -16.250 -9.787 1.00 64.88 195 ASP A N 1
ATOM 1570 C CA . ASP A 1 195 ? -2.399 -17.614 -9.307 1.00 64.88 195 ASP A CA 1
ATOM 1571 C C . ASP A 1 195 ? -1.200 -17.715 -8.342 1.00 64.88 195 ASP A C 1
ATOM 1573 O O . ASP A 1 195 ? -0.985 -18.777 -7.758 1.00 64.88 195 ASP A O 1
ATOM 1577 N N . ILE A 1 196 ? -0.409 -16.647 -8.178 1.00 71.69 196 ILE A N 1
ATOM 1578 C CA . ILE A 1 196 ? 0.755 -16.611 -7.282 1.00 71.69 196 ILE A CA 1
ATOM 1579 C C . ILE A 1 196 ? 0.368 -15.927 -5.976 1.00 71.69 196 ILE A C 1
ATOM 1581 O O . ILE A 1 196 ? -0.055 -14.765 -5.952 1.00 71.69 196 ILE A O 1
ATOM 1585 N N . LYS A 1 197 ? 0.532 -16.638 -4.860 1.00 79.00 197 LYS A N 1
ATOM 1586 C CA . LYS A 1 197 ? 0.175 -16.106 -3.547 1.00 79.00 197 LYS A CA 1
ATOM 1587 C C . LYS A 1 197 ? 1.346 -15.308 -2.986 1.00 79.00 197 LYS A C 1
ATOM 1589 O O . LYS A 1 197 ? 2.350 -15.865 -2.564 1.00 79.00 197 LYS A O 1
ATOM 1594 N N . LEU A 1 198 ? 1.188 -13.988 -2.934 1.00 87.25 198 LEU A N 1
ATOM 1595 C CA . LEU A 1 198 ? 2.177 -13.113 -2.317 1.00 87.25 198 LEU A CA 1
ATOM 1596 C C . LEU A 1 198 ? 1.856 -12.893 -0.832 1.00 87.25 198 LEU A C 1
ATOM 1598 O O . LEU A 1 198 ? 1.033 -12.043 -0.481 1.00 87.25 198 LEU A O 1
ATOM 1602 N N . ASP A 1 199 ? 2.497 -13.678 0.030 1.00 92.19 199 ASP A N 1
ATOM 1603 C CA . ASP A 1 199 ? 2.371 -13.558 1.482 1.00 92.19 199 ASP A CA 1
ATOM 1604 C C . ASP A 1 199 ? 3.240 -12.421 2.044 1.00 92.19 199 ASP A C 1
ATOM 1606 O O . ASP A 1 199 ? 4.272 -12.050 1.482 1.00 92.19 199 ASP A O 1
ATOM 1610 N N . TYR A 1 200 ? 2.803 -11.832 3.161 1.00 95.00 200 TYR A N 1
ATOM 1611 C CA . TYR A 1 200 ? 3.573 -10.798 3.855 1.00 95.00 200 TYR A CA 1
ATOM 1612 C C . TYR A 1 200 ? 4.755 -11.394 4.619 1.00 95.00 200 TYR A C 1
ATOM 1614 O O . TYR A 1 200 ? 4.673 -12.503 5.139 1.00 95.00 200 TYR A O 1
ATOM 1622 N N . SER A 1 201 ? 5.820 -10.601 4.752 1.00 95.25 201 SER A N 1
ATOM 1623 C CA . SER A 1 201 ? 7.040 -10.964 5.471 1.00 95.25 201 SER A CA 1
ATOM 1624 C C . SER A 1 201 ? 6.715 -11.491 6.875 1.00 95.25 201 SER A C 1
ATOM 1626 O O . SER A 1 201 ? 5.991 -10.813 7.623 1.00 95.25 201 SER A O 1
ATOM 1628 N N . PRO A 1 202 ? 7.294 -12.631 7.305 1.00 94.50 202 PRO A N 1
ATOM 1629 C CA . PRO A 1 202 ? 7.093 -13.165 8.651 1.00 94.50 202 PRO A CA 1
ATOM 1630 C C . PRO A 1 202 ? 7.408 -12.149 9.755 1.00 94.50 202 PRO A C 1
ATOM 1632 O O . PRO A 1 202 ? 6.765 -12.159 10.805 1.00 94.50 202 PRO A O 1
ATOM 1635 N N . LYS A 1 203 ? 8.351 -11.226 9.510 1.00 93.56 203 LYS A N 1
ATOM 1636 C CA . LYS A 1 203 ? 8.697 -10.136 10.437 1.00 93.56 203 LYS A CA 1
ATOM 1637 C C . LYS A 1 203 ? 7.526 -9.167 10.633 1.00 93.56 203 LYS A C 1
ATOM 1639 O O . LYS A 1 203 ? 7.230 -8.792 11.766 1.00 93.56 203 LYS A O 1
ATOM 1644 N N . LEU A 1 204 ? 6.834 -8.788 9.554 1.00 94.75 204 LEU A N 1
ATOM 1645 C CA . LEU A 1 204 ? 5.658 -7.913 9.624 1.00 94.75 204 LEU A CA 1
ATOM 1646 C C . LEU A 1 204 ? 4.457 -8.622 10.246 1.00 94.75 204 LEU A C 1
ATOM 1648 O O . LEU A 1 204 ? 3.738 -8.010 11.033 1.00 94.75 204 LEU A O 1
ATOM 1652 N N . VAL A 1 205 ? 4.272 -9.912 9.957 1.00 95.12 205 VAL A N 1
ATOM 1653 C CA . VAL A 1 205 ? 3.235 -10.738 10.595 1.00 95.12 205 VAL A CA 1
ATOM 1654 C C . VAL A 1 205 ? 3.452 -10.805 12.106 1.00 95.12 205 VAL A C 1
ATOM 1656 O O . VAL A 1 205 ? 2.536 -10.509 12.873 1.00 95.12 205 VAL A O 1
ATOM 1659 N N . GLN A 1 206 ? 4.672 -11.115 12.548 1.00 93.50 206 GLN A N 1
ATOM 1660 C CA . GLN A 1 206 ? 5.019 -11.133 13.969 1.00 93.50 206 GLN A CA 1
ATOM 1661 C C . GLN A 1 206 ? 4.855 -9.753 14.609 1.00 93.50 206 GLN A C 1
ATOM 1663 O O . GLN A 1 206 ? 4.323 -9.651 15.712 1.00 93.50 206 GLN A O 1
ATOM 1668 N N . LEU A 1 207 ? 5.274 -8.678 13.936 1.00 93.19 207 LEU A N 1
ATOM 1669 C CA . LEU A 1 207 ? 5.089 -7.326 14.455 1.00 93.19 207 LEU A CA 1
ATOM 1670 C C . LEU A 1 207 ? 3.605 -6.979 14.620 1.00 93.19 207 LEU A C 1
ATOM 1672 O O . LEU A 1 207 ? 3.222 -6.456 15.663 1.00 93.19 207 LEU A O 1
ATOM 1676 N N . ALA A 1 208 ? 2.765 -7.294 13.634 1.00 95.00 208 ALA A N 1
ATOM 1677 C CA . ALA A 1 208 ? 1.327 -7.059 13.714 1.00 95.00 208 ALA A CA 1
ATOM 1678 C C . ALA A 1 208 ? 0.691 -7.813 14.890 1.00 95.00 208 ALA A C 1
ATOM 1680 O O . ALA A 1 208 ? -0.111 -7.234 15.615 1.00 95.00 208 ALA A O 1
ATOM 1681 N N . GLN A 1 209 ? 1.108 -9.058 15.144 1.00 93.31 209 GLN A N 1
ATOM 1682 C CA . GLN A 1 209 ? 0.664 -9.828 16.313 1.00 93.31 209 GLN A CA 1
ATOM 1683 C C . GLN A 1 209 ? 1.063 -9.175 17.644 1.00 93.31 209 GLN A C 1
ATOM 1685 O O . GLN A 1 209 ? 0.314 -9.256 18.610 1.00 93.31 209 GLN A O 1
ATOM 1690 N N . HIS A 1 210 ? 2.225 -8.518 17.706 1.00 91.44 210 HIS A N 1
ATOM 1691 C CA . HIS A 1 210 ? 2.675 -7.808 18.908 1.00 91.44 210 HIS A CA 1
ATOM 1692 C C . HIS A 1 210 ? 2.008 -6.439 19.098 1.00 91.44 210 HIS A C 1
ATOM 1694 O O . HIS A 1 210 ? 1.921 -5.964 20.229 1.00 91.44 210 HIS A O 1
ATOM 1700 N N . LEU A 1 211 ? 1.614 -5.776 18.007 1.00 93.25 211 LEU A N 1
ATOM 1701 C CA . LEU A 1 211 ? 0.947 -4.471 18.039 1.00 93.25 211 LEU A CA 1
ATOM 1702 C C . LEU A 1 211 ? -0.561 -4.600 18.275 1.00 93.25 211 LEU A C 1
ATOM 1704 O O . LEU A 1 211 ? -1.153 -3.739 18.926 1.00 93.25 211 LEU A O 1
ATOM 1708 N N . GLY A 1 212 ? -1.174 -5.649 17.727 1.00 94.50 212 GLY A N 1
ATOM 1709 C CA . GLY A 1 212 ? -2.596 -5.925 17.871 1.00 94.50 212 GLY A CA 1
ATOM 1710 C C . GLY A 1 212 ? -2.985 -6.270 19.317 1.00 94.50 212 GLY A C 1
ATOM 1711 O O . GLY A 1 212 ? -2.143 -6.708 20.103 1.00 94.50 212 GLY A O 1
ATOM 1712 N N . PRO A 1 213 ? -4.260 -6.085 19.701 1.00 94.56 213 PRO A N 1
ATOM 1713 C CA . PRO A 1 213 ? -4.745 -6.503 21.014 1.00 94.56 213 PRO A CA 1
ATOM 1714 C C . PRO A 1 213 ? -4.643 -8.026 21.210 1.00 94.56 213 PRO A C 1
ATOM 1716 O O . PRO A 1 213 ? -4.969 -8.791 20.304 1.00 94.56 213 PRO A O 1
ATOM 1719 N N . SER A 1 214 ? -4.232 -8.461 22.408 1.00 91.50 214 SER A N 1
ATOM 1720 C CA . SER A 1 214 ? -4.127 -9.888 22.760 1.00 91.50 214 SER A CA 1
ATOM 1721 C C . SER A 1 214 ? -5.487 -10.556 22.986 1.00 91.50 214 SER A C 1
ATOM 1723 O O . SER A 1 214 ? -5.669 -11.727 22.659 1.00 91.50 214 SER A O 1
ATOM 1725 N N . ASP A 1 215 ? -6.433 -9.817 23.571 1.00 92.25 215 ASP A N 1
ATOM 1726 C CA . ASP A 1 215 ? -7.811 -10.265 23.781 1.00 92.25 215 ASP A CA 1
ATOM 1727 C C . ASP A 1 215 ? -8.641 -10.086 22.505 1.00 92.25 215 ASP A C 1
ATOM 1729 O O . ASP A 1 215 ? -8.307 -9.219 21.697 1.00 92.25 215 ASP A O 1
ATOM 1733 N N . PRO A 1 216 ? -9.755 -10.824 22.322 1.00 92.94 216 PRO A N 1
ATOM 1734 C CA . PRO A 1 216 ? -10.685 -10.586 21.222 1.00 92.94 216 PRO A CA 1
ATOM 1735 C C . PRO A 1 216 ? -11.029 -9.099 21.070 1.00 92.94 216 PRO A C 1
ATOM 1737 O O . PRO A 1 216 ? -11.406 -8.431 22.030 1.00 92.94 216 PRO A O 1
ATOM 1740 N N . TYR A 1 217 ? -10.928 -8.575 19.852 1.00 95.38 217 TYR A N 1
ATOM 1741 C CA . TYR A 1 217 ? -11.167 -7.162 19.558 1.00 95.38 217 TYR A CA 1
ATOM 1742 C C . TYR A 1 217 ? -12.024 -6.983 18.309 1.00 95.38 217 TYR A C 1
ATOM 1744 O O . TYR A 1 217 ? -12.152 -7.889 17.479 1.00 95.38 217 TYR A O 1
ATOM 1752 N N . LEU A 1 218 ? -12.611 -5.797 18.177 1.00 95.81 218 LEU A N 1
ATOM 1753 C CA . LEU A 1 218 ? -13.287 -5.367 16.958 1.00 95.81 218 LEU A CA 1
ATOM 1754 C C . LEU A 1 218 ? -12.349 -4.444 16.185 1.00 95.81 218 LEU A C 1
ATOM 1756 O O . LEU A 1 218 ? -11.835 -3.487 16.752 1.00 95.81 218 LEU A O 1
ATOM 1760 N N . ALA A 1 219 ? -12.139 -4.703 14.899 1.00 96.44 219 ALA A N 1
ATOM 1761 C CA . ALA A 1 219 ? -11.392 -3.808 14.023 1.00 96.44 219 ALA A CA 1
ATOM 1762 C C . ALA A 1 219 ? -12.335 -3.030 13.103 1.00 96.44 219 ALA A C 1
ATOM 1764 O O . ALA A 1 219 ? -13.224 -3.602 12.474 1.00 96.44 219 ALA A O 1
ATOM 1765 N N . ILE A 1 220 ? -12.115 -1.724 13.007 1.00 97.06 220 ILE A N 1
ATOM 1766 C CA . ILE A 1 220 ? -12.774 -0.812 12.077 1.00 97.06 220 ILE A CA 1
ATOM 1767 C C . ILE A 1 220 ? -11.762 -0.468 10.995 1.00 97.06 220 ILE A C 1
ATOM 1769 O O . ILE A 1 220 ? -10.665 -0.012 11.306 1.00 97.06 220 ILE A O 1
ATOM 1773 N N . HIS A 1 221 ? -12.145 -0.623 9.733 1.00 96.06 221 HIS A N 1
ATOM 1774 C CA . HIS A 1 221 ? -11.406 -0.064 8.611 1.00 96.06 221 HIS A CA 1
ATOM 1775 C C . HIS A 1 221 ? -12.246 0.992 7.892 1.00 96.06 221 HIS A C 1
ATOM 1777 O O . HIS A 1 221 ? -13.189 0.664 7.158 1.00 96.06 221 HIS A O 1
ATOM 1783 N N . TRP A 1 222 ? -11.882 2.261 8.092 1.00 95.25 222 TRP A N 1
ATOM 1784 C CA . TRP A 1 222 ? -12.581 3.409 7.527 1.00 95.25 222 TRP A CA 1
ATOM 1785 C C . TRP A 1 222 ? -11.647 4.287 6.694 1.00 95.25 222 TRP A C 1
ATOM 1787 O O . TRP A 1 222 ? -10.902 5.118 7.213 1.00 95.25 222 TRP A O 1
ATOM 1797 N N . ARG A 1 223 ? -11.726 4.107 5.371 1.00 92.81 223 ARG A N 1
ATOM 1798 C CA . ARG A 1 223 ? -11.091 5.000 4.396 1.00 92.81 223 ARG A CA 1
ATOM 1799 C C . ARG A 1 223 ? -12.036 6.115 3.995 1.00 92.81 223 ARG A C 1
ATOM 1801 O O . ARG A 1 223 ? -13.051 5.822 3.354 1.00 92.81 223 ARG A O 1
ATOM 1808 N N . MET A 1 224 ? -11.704 7.342 4.361 1.00 93.06 224 MET A N 1
ATOM 1809 C CA . MET A 1 224 ? -12.486 8.542 4.072 1.00 93.06 224 MET A CA 1
ATOM 1810 C C . MET A 1 224 ? -12.099 9.191 2.737 1.00 93.06 224 MET A C 1
ATOM 1812 O O . MET A 1 224 ? -12.858 9.998 2.209 1.00 93.06 224 MET A O 1
ATOM 1816 N N . GLU A 1 225 ? -10.972 8.801 2.133 1.00 88.50 225 GLU A N 1
ATOM 1817 C CA . GLU A 1 225 ? -10.558 9.296 0.817 1.00 88.50 225 GLU A CA 1
ATOM 1818 C C . GLU A 1 225 ? -11.662 9.101 -0.246 1.00 88.50 225 GLU A C 1
ATOM 1820 O O . GLU A 1 225 ? -12.131 7.986 -0.472 1.00 88.50 225 GLU A O 1
ATOM 1825 N N . ASN A 1 226 ? -12.029 10.163 -0.970 1.00 86.75 226 ASN A N 1
ATOM 1826 C CA . ASN A 1 226 ? -13.108 10.187 -1.975 1.00 86.75 226 ASN A CA 1
ATOM 1827 C C . ASN A 1 226 ? -14.534 9.976 -1.425 1.00 86.75 226 ASN A C 1
ATOM 1829 O O . ASN A 1 226 ? -15.467 9.781 -2.208 1.00 86.75 226 ASN A O 1
ATOM 1833 N N . VAL A 1 227 ? -14.735 10.016 -0.106 1.00 91.69 227 VAL A N 1
ATOM 1834 C CA . VAL A 1 227 ? -16.076 10.150 0.475 1.00 91.69 227 VAL A CA 1
ATOM 1835 C C . VAL A 1 227 ? -16.486 11.625 0.390 1.00 91.69 227 VAL A C 1
ATOM 1837 O O . VAL A 1 227 ? -15.686 12.483 0.759 1.00 91.69 227 VAL A O 1
ATOM 1840 N N . PRO A 1 228 ? -17.704 11.961 -0.085 1.00 92.88 228 PRO A N 1
ATOM 1841 C CA . PRO A 1 228 ? -18.167 13.345 -0.092 1.00 92.88 228 PRO A CA 1
ATOM 1842 C C . PRO A 1 228 ? -18.081 13.944 1.321 1.00 92.88 228 PRO A C 1
ATOM 1844 O O . PRO A 1 228 ? -18.711 13.387 2.226 1.00 92.88 228 PRO A O 1
ATOM 1847 N N . PRO A 1 229 ? -17.357 15.062 1.534 1.00 93.75 229 PRO A N 1
ATOM 1848 C CA . PRO A 1 229 ? -17.121 15.595 2.875 1.00 93.75 229 PRO A CA 1
ATOM 1849 C C . PRO A 1 229 ? -18.410 15.818 3.674 1.00 93.75 229 PRO A C 1
ATOM 1851 O O . PRO A 1 229 ? -18.492 15.448 4.839 1.00 93.75 229 PRO A O 1
ATOM 1854 N N . GLU A 1 230 ? -19.466 16.303 3.018 1.00 94.50 230 GLU A N 1
ATOM 1855 C CA . GLU A 1 230 ? -20.776 16.541 3.639 1.00 94.50 230 GLU A CA 1
ATOM 1856 C C . GLU A 1 230 ? -21.470 15.280 4.171 1.00 94.50 230 GLU A C 1
ATOM 1858 O O . GLU A 1 230 ? -22.397 15.386 4.968 1.00 94.50 230 GLU A O 1
ATOM 1863 N N . SER A 1 231 ? -21.061 14.091 3.723 1.00 94.81 231 SER A N 1
ATOM 1864 C CA . SER A 1 231 ? -21.612 12.813 4.190 1.00 94.81 231 SER A CA 1
ATOM 1865 C C . SER A 1 231 ? -20.863 12.242 5.394 1.00 94.81 231 SER A C 1
ATOM 1867 O O . SER A 1 231 ? -21.399 11.364 6.068 1.00 94.81 231 SER A O 1
ATOM 1869 N N . LEU A 1 232 ? -19.643 12.714 5.678 1.00 95.56 232 LEU A N 1
ATOM 1870 C CA . LEU A 1 232 ? -18.777 12.135 6.709 1.00 95.56 232 LEU A CA 1
ATOM 1871 C C . LEU A 1 232 ? -19.390 12.171 8.122 1.00 95.56 232 LEU A C 1
ATOM 1873 O O . LEU A 1 232 ? -19.330 11.131 8.780 1.00 95.56 232 LEU A O 1
ATOM 1877 N N . PRO A 1 233 ? -20.038 13.263 8.585 1.00 96.69 233 PRO A N 1
ATOM 1878 C CA . PRO A 1 233 ? -20.692 13.271 9.898 1.00 96.69 233 PRO A CA 1
ATOM 1879 C C . PRO A 1 233 ? -21.802 12.214 10.029 1.00 96.69 233 PRO A C 1
ATOM 1881 O O . PRO A 1 233 ? -21.849 11.471 11.008 1.00 96.69 233 PRO A O 1
ATOM 1884 N N . ASP A 1 234 ? -22.649 12.053 9.007 1.00 96.19 234 ASP A N 1
ATOM 1885 C CA . ASP A 1 234 ? -23.703 11.024 9.015 1.00 96.19 234 ASP A CA 1
ATOM 1886 C C . ASP A 1 234 ? -23.120 9.608 8.993 1.00 96.19 234 ASP A C 1
ATOM 1888 O O . ASP A 1 234 ? -23.664 8.681 9.603 1.00 96.19 234 ASP A O 1
ATOM 1892 N N . CYS A 1 235 ? -22.017 9.425 8.263 1.00 97.00 235 CYS A N 1
ATOM 1893 C CA . CYS A 1 235 ? -21.270 8.177 8.248 1.00 97.00 235 CYS A CA 1
ATOM 1894 C C . CYS A 1 235 ? -20.686 7.867 9.633 1.00 97.00 235 CYS A C 1
ATOM 1896 O O . CYS A 1 235 ? -20.775 6.717 10.062 1.00 97.00 235 CYS A O 1
ATOM 1898 N N . ALA A 1 236 ? -20.181 8.873 10.356 1.00 97.62 236 ALA A N 1
ATOM 1899 C CA . ALA A 1 236 ? -19.708 8.729 11.731 1.00 97.62 236 ALA A CA 1
ATOM 1900 C C . ALA A 1 236 ? -20.837 8.310 12.680 1.00 97.62 236 ALA A C 1
ATOM 1902 O O . ALA A 1 236 ? -20.703 7.308 13.377 1.00 97.62 236 ALA A O 1
ATOM 1903 N N . HIS A 1 237 ? -21.985 8.998 12.651 1.00 97.19 237 HIS A N 1
ATOM 1904 C CA . HIS A 1 237 ? -23.152 8.617 13.457 1.00 97.19 237 HIS A CA 1
ATOM 1905 C C . HIS A 1 237 ? -23.616 7.188 13.171 1.00 97.19 237 HIS A C 1
ATOM 1907 O O . HIS A 1 237 ? -23.978 6.442 14.079 1.00 97.19 237 HIS A O 1
ATOM 1913 N N . SER A 1 238 ? -23.581 6.782 11.905 1.00 96.06 238 SER A N 1
ATOM 1914 C CA . SER A 1 238 ? -23.983 5.434 11.506 1.00 96.06 238 SER A CA 1
ATOM 1915 C C . SER A 1 238 ? -22.985 4.368 11.941 1.00 96.06 238 SER A C 1
ATOM 1917 O O . SER A 1 238 ? -23.398 3.268 12.310 1.00 96.06 238 SER A O 1
ATOM 1919 N N . LEU A 1 239 ? -21.689 4.688 11.910 1.00 97.12 239 LEU A N 1
ATOM 1920 C CA . LEU A 1 239 ? -20.638 3.846 12.468 1.00 97.12 239 LEU A CA 1
ATOM 1921 C C . LEU A 1 239 ? -20.838 3.685 13.979 1.00 97.12 239 LEU A C 1
ATOM 1923 O O . LEU A 1 239 ? -20.898 2.556 14.451 1.00 97.12 239 LEU A O 1
ATOM 1927 N N . VAL A 1 240 ? -21.029 4.785 14.709 1.00 97.69 240 VAL A N 1
ATOM 1928 C CA . VAL A 1 240 ? -21.293 4.806 16.157 1.00 97.69 240 VAL A CA 1
ATOM 1929 C C . VAL A 1 240 ? -22.519 3.956 16.509 1.00 97.69 240 VAL A C 1
ATOM 1931 O O . VAL A 1 240 ? -22.400 3.002 17.276 1.00 97.69 240 VAL A O 1
ATOM 1934 N N . HIS A 1 241 ? -23.654 4.175 15.837 1.00 95.44 241 HIS A N 1
ATOM 1935 C CA . HIS A 1 241 ? -24.864 3.373 16.035 1.00 95.44 241 HIS A CA 1
ATOM 1936 C C . HIS A 1 241 ? -24.630 1.879 15.766 1.00 95.44 241 HIS A C 1
ATOM 1938 O O . HIS A 1 241 ? -25.098 1.025 16.520 1.00 95.44 241 HIS A O 1
ATOM 1944 N N . MET A 1 242 ? -23.935 1.531 14.676 1.00 94.25 242 MET A N 1
ATOM 1945 C CA . MET A 1 242 ? -23.630 0.132 14.367 1.00 94.25 242 MET A CA 1
ATOM 1946 C C . MET A 1 242 ? -22.751 -0.481 15.463 1.00 94.25 242 MET A C 1
ATOM 1948 O O . MET A 1 242 ? -23.102 -1.542 15.980 1.00 94.25 242 MET A O 1
ATOM 1952 N N . LEU A 1 243 ? -21.684 0.205 15.884 1.00 95.88 243 LEU A N 1
ATOM 1953 C CA . LEU A 1 243 ? -20.814 -0.255 16.968 1.00 95.88 243 LEU A CA 1
ATOM 1954 C C . LEU A 1 243 ? -21.608 -0.463 18.254 1.00 95.88 243 LEU A C 1
ATOM 1956 O O . LEU A 1 243 ? -21.486 -1.513 18.871 1.00 95.88 243 LEU A O 1
ATOM 1960 N N . SER A 1 244 ? -22.466 0.484 18.618 1.00 95.38 244 SER A N 1
ATOM 1961 C CA . SER A 1 244 ? -23.308 0.416 19.812 1.00 95.38 244 SER A CA 1
ATOM 1962 C C . SER A 1 244 ? -24.246 -0.789 19.764 1.00 95.38 244 SER A C 1
ATOM 1964 O O . SER A 1 244 ? -24.255 -1.604 20.687 1.00 95.38 244 SER A O 1
ATOM 1966 N N . SER A 1 245 ? -24.938 -1.001 18.640 1.00 92.19 245 SER A N 1
ATOM 1967 C CA . SER A 1 245 ? -25.825 -2.158 18.459 1.00 92.19 245 SER A CA 1
ATOM 1968 C C . SER A 1 245 ? -25.087 -3.505 18.501 1.00 92.19 245 SER A C 1
ATOM 1970 O O . SER A 1 245 ? -25.576 -4.466 19.097 1.00 92.19 245 SER A O 1
ATOM 1972 N N . THR A 1 246 ? -23.887 -3.566 17.923 1.00 91.44 246 THR A N 1
ATOM 1973 C CA . THR A 1 246 ? -23.056 -4.774 17.873 1.00 91.44 246 THR A CA 1
ATOM 1974 C C . THR A 1 246 ? -22.446 -5.085 19.235 1.00 91.44 246 THR A C 1
ATOM 1976 O O . THR A 1 246 ? -22.496 -6.223 19.700 1.00 91.44 246 THR A O 1
ATOM 1979 N N . LEU A 1 247 ? -21.885 -4.076 19.901 1.00 92.81 247 LEU A N 1
ATOM 1980 C CA . LEU A 1 247 ? -21.160 -4.231 21.158 1.00 92.81 247 LEU A CA 1
ATOM 1981 C C . LEU A 1 247 ? -22.096 -4.445 22.354 1.00 92.81 247 LEU A C 1
ATOM 1983 O O . LEU A 1 247 ? -21.727 -5.123 23.314 1.00 92.81 247 LEU A O 1
ATOM 1987 N N . GLN A 1 248 ? -23.332 -3.946 22.294 1.00 91.50 248 GLN A N 1
ATOM 1988 C CA . GLN A 1 248 ? -24.346 -4.231 23.311 1.00 91.50 248 GLN A CA 1
ATOM 1989 C C . GLN A 1 248 ? -24.920 -5.650 23.213 1.00 91.50 248 GLN A C 1
ATOM 1991 O O . GLN A 1 248 ? -25.507 -6.119 24.186 1.00 91.50 248 GLN A O 1
ATOM 1996 N N . ASN A 1 249 ? -24.739 -6.355 22.090 1.00 89.75 249 ASN A N 1
ATOM 1997 C CA . ASN A 1 249 ? -25.159 -7.746 21.946 1.00 89.75 249 ASN A CA 1
ATOM 1998 C C . ASN A 1 249 ? -24.125 -8.697 22.590 1.00 89.75 249 ASN A C 1
ATOM 2000 O O . ASN A 1 249 ? -23.064 -8.918 21.999 1.00 89.75 249 ASN A O 1
ATOM 2004 N N . PRO A 1 250 ? -24.426 -9.341 23.739 1.00 87.25 250 PRO A N 1
ATOM 2005 C CA . PRO A 1 250 ? -23.440 -10.144 24.467 1.00 87.25 250 PRO A CA 1
ATOM 2006 C C . PRO A 1 250 ? -22.922 -11.351 23.676 1.00 87.25 250 PRO A C 1
ATOM 2008 O O . PRO A 1 250 ? -21.790 -11.783 23.885 1.00 87.25 250 PRO A O 1
ATOM 2011 N N . ALA A 1 251 ? -23.724 -11.889 22.749 1.00 86.06 251 ALA A N 1
ATOM 2012 C CA . ALA A 1 251 ? -23.314 -13.013 21.909 1.00 86.06 251 ALA A CA 1
ATOM 2013 C C . ALA A 1 251 ? -22.208 -12.615 20.916 1.00 86.06 251 ALA A C 1
ATOM 2015 O O . ALA A 1 251 ? -21.338 -13.425 20.598 1.00 86.06 251 ALA A O 1
ATOM 2016 N N . LEU A 1 252 ? -22.223 -11.362 20.450 1.00 83.44 252 LEU A N 1
ATOM 2017 C CA . LEU A 1 252 ? -21.237 -10.832 19.509 1.00 83.44 252 LEU A CA 1
ATOM 2018 C C . LEU A 1 252 ? -20.035 -10.218 20.232 1.00 83.44 252 LEU A C 1
ATOM 2020 O O . LEU A 1 252 ? -18.901 -10.390 19.783 1.00 83.44 252 LEU A O 1
ATOM 2024 N N . SER A 1 253 ? -20.259 -9.562 21.372 1.00 87.69 253 SER A N 1
ATOM 2025 C CA . SER A 1 253 ? -19.258 -8.732 22.050 1.00 87.69 253 SER A CA 1
ATOM 2026 C C . SER A 1 253 ? -18.531 -9.387 23.222 1.00 87.69 253 SER A C 1
ATOM 2028 O O . SER A 1 253 ? -17.640 -8.768 23.796 1.00 87.69 253 SER A O 1
ATOM 2030 N N . ALA A 1 254 ? -18.844 -10.637 23.580 1.00 88.69 254 ALA A N 1
ATOM 2031 C CA . ALA A 1 254 ? -18.199 -11.321 24.704 1.00 88.69 254 ALA A CA 1
ATOM 2032 C C . ALA A 1 254 ? -16.654 -11.237 24.649 1.00 88.69 254 ALA A C 1
ATOM 2034 O O . ALA A 1 254 ? -16.027 -11.665 23.683 1.00 88.69 254 ALA A O 1
ATOM 2035 N N . GLY A 1 255 ? -16.023 -10.678 25.679 1.00 90.25 255 GLY A N 1
ATOM 2036 C CA . GLY A 1 255 ? -14.564 -10.517 25.736 1.00 90.25 255 GLY A CA 1
ATOM 2037 C C . GLY A 1 255 ? -13.982 -9.398 24.861 1.00 90.25 255 GLY A C 1
ATOM 2038 O O . GLY A 1 255 ? -12.784 -9.159 24.946 1.00 90.25 255 GLY A O 1
ATOM 2039 N N . ILE A 1 256 ? -14.795 -8.683 24.074 1.00 94.31 256 ILE A N 1
ATOM 2040 C CA . ILE A 1 256 ? -14.346 -7.508 23.321 1.00 94.31 256 ILE A CA 1
ATOM 2041 C C . ILE A 1 256 ? -14.287 -6.307 24.258 1.00 94.31 256 ILE A C 1
ATOM 2043 O O . ILE A 1 256 ? -15.318 -5.795 24.692 1.00 94.31 256 ILE A O 1
ATOM 2047 N N . GLN A 1 257 ? -13.069 -5.851 24.539 1.00 95.81 257 GLN A N 1
ATOM 2048 C CA . GLN A 1 257 ? -12.798 -4.634 25.316 1.00 95.81 257 GLN A CA 1
ATOM 2049 C C . GLN A 1 257 ? -12.130 -3.541 24.477 1.00 95.81 257 GLN A C 1
ATOM 2051 O O . GLN A 1 257 ? -12.238 -2.360 24.802 1.00 95.81 257 GLN A O 1
ATOM 2056 N N . THR A 1 258 ? -11.462 -3.935 23.390 1.00 97.06 258 THR A N 1
ATOM 2057 C CA . THR A 1 258 ? -10.670 -3.038 22.546 1.00 97.06 258 THR A CA 1
ATOM 2058 C C . THR A 1 258 ? -11.260 -2.938 21.143 1.00 97.06 258 THR A C 1
ATOM 2060 O O . THR A 1 258 ? -11.645 -3.944 20.541 1.00 97.06 258 THR A O 1
ATOM 2063 N N . ILE A 1 259 ? -11.296 -1.714 20.624 1.00 97.50 259 ILE A N 1
ATOM 2064 C CA . ILE A 1 259 ? -11.672 -1.357 19.261 1.00 97.50 259 ILE A CA 1
ATOM 2065 C C . ILE A 1 259 ? -10.421 -0.843 18.548 1.00 97.50 259 ILE A C 1
ATOM 2067 O O . ILE A 1 259 ? -9.857 0.177 18.937 1.00 97.50 259 ILE A O 1
ATOM 2071 N N . TRP A 1 260 ? -9.978 -1.550 17.513 1.00 97.69 260 TRP A N 1
ATOM 2072 C CA . TRP A 1 260 ? -8.861 -1.140 16.668 1.00 97.69 260 TRP A CA 1
ATOM 2073 C C . TRP A 1 260 ? -9.358 -0.258 15.525 1.00 97.69 260 TRP A C 1
ATOM 2075 O O . TRP A 1 260 ? -10.169 -0.704 14.714 1.00 97.69 260 TRP A O 1
ATOM 2085 N N . PHE A 1 261 ? -8.870 0.974 15.430 1.00 97.38 261 PHE A N 1
ATOM 2086 C CA . PHE A 1 261 ? -9.266 1.927 14.399 1.00 97.38 261 PHE A CA 1
ATOM 2087 C C . PHE A 1 261 ? -8.184 2.078 13.323 1.00 97.38 261 PHE A C 1
ATOM 2089 O O . PHE A 1 261 ? -7.191 2.781 13.508 1.00 97.38 261 PHE A O 1
ATOM 2096 N N . ALA A 1 262 ? -8.402 1.433 12.175 1.00 95.50 262 ALA A N 1
ATOM 2097 C CA . ALA A 1 262 ? -7.586 1.579 10.975 1.00 95.50 262 ALA A CA 1
ATOM 2098 C C . ALA A 1 262 ? -8.245 2.590 10.023 1.00 95.50 262 ALA A C 1
ATOM 2100 O O . ALA A 1 262 ? -9.327 2.355 9.477 1.00 95.50 262 ALA A O 1
ATOM 2101 N N . SER A 1 263 ? -7.590 3.727 9.809 1.00 93.38 263 SER A N 1
ATOM 2102 C CA . SER A 1 263 ? -8.113 4.817 8.986 1.00 93.38 263 SER A CA 1
ATOM 2103 C C . SER A 1 263 ? -6.996 5.538 8.239 1.00 93.38 263 SER A C 1
ATOM 2105 O O . SER A 1 263 ? -5.839 5.504 8.651 1.00 93.38 263 SER A O 1
ATOM 2107 N N . ASP A 1 264 ? -7.351 6.204 7.139 1.00 90.19 264 ASP A N 1
ATOM 2108 C CA . ASP A 1 264 ? -6.472 7.133 6.429 1.00 90.19 264 ASP A CA 1
ATOM 2109 C C . ASP A 1 264 ? -6.405 8.528 7.081 1.00 90.19 264 ASP A C 1
ATOM 2111 O O . ASP A 1 264 ? -5.680 9.384 6.579 1.00 90.19 264 ASP A O 1
ATOM 2115 N N . TYR A 1 265 ? -7.092 8.749 8.210 1.00 89.06 265 TYR A N 1
ATOM 2116 C CA . TYR A 1 265 ? -6.983 9.975 9.005 1.00 89.06 265 TYR A CA 1
ATOM 2117 C C . TYR A 1 265 ? -5.558 10.181 9.566 1.00 89.06 265 TYR A C 1
ATOM 2119 O O . TYR A 1 265 ? -4.985 9.235 10.116 1.00 89.06 265 TYR A O 1
ATOM 2127 N N . PRO A 1 266 ? -4.980 11.396 9.462 1.00 84.19 266 PRO A N 1
ATOM 2128 C CA . PRO A 1 266 ? -3.562 11.629 9.751 1.00 84.19 266 PRO A CA 1
ATOM 2129 C C . PRO A 1 266 ? -3.225 11.876 11.230 1.00 84.19 266 PRO A C 1
ATOM 2131 O O . PRO A 1 266 ? -2.050 12.011 11.558 1.00 84.19 266 PRO A O 1
ATOM 2134 N N . TYR A 1 267 ? -4.216 11.966 12.122 1.00 84.62 267 TYR A N 1
ATOM 2135 C CA . TYR A 1 267 ? -3.962 12.202 13.546 1.00 84.62 267 TYR A CA 1
ATOM 2136 C C . TYR A 1 267 ? -4.227 10.941 14.380 1.00 84.62 267 TYR A C 1
ATOM 2138 O O . TYR A 1 267 ? -5.231 10.257 14.140 1.00 84.62 267 TYR A O 1
ATOM 2146 N N . PRO A 1 268 ? -3.354 10.626 15.354 1.00 85.88 268 PRO A N 1
ATOM 2147 C CA . PRO A 1 268 ? -3.586 9.566 16.324 1.00 85.88 268 PRO A CA 1
ATOM 2148 C C . PRO A 1 268 ? -4.898 9.749 17.082 1.00 85.88 268 PRO A C 1
ATOM 2150 O O . PRO A 1 268 ? -5.267 10.849 17.488 1.00 85.88 268 PRO A O 1
ATOM 2153 N N . VAL A 1 269 ? -5.571 8.634 17.352 1.00 88.69 269 VAL A N 1
ATOM 2154 C CA . VAL A 1 269 ? -6.802 8.635 18.157 1.00 88.69 269 VAL A CA 1
ATOM 2155 C C . VAL A 1 269 ? -6.532 9.066 19.607 1.00 88.69 269 VAL A C 1
ATOM 2157 O O . VAL A 1 269 ? -7.397 9.647 20.257 1.00 88.69 269 VAL A O 1
ATOM 2160 N N . SER A 1 270 ? -5.319 8.818 20.112 1.00 82.94 270 SER A N 1
ATOM 2161 C CA . SER A 1 270 ? -4.887 9.209 21.459 1.00 82.94 270 SER A CA 1
ATOM 2162 C C . SER A 1 270 ? -4.857 10.720 21.678 1.00 82.94 270 SER A C 1
ATOM 2164 O O . SER A 1 270 ? -5.176 11.175 22.775 1.00 82.94 270 SER A O 1
ATOM 2166 N N . ASP A 1 271 ? -4.513 11.486 20.640 1.00 81.44 271 ASP A N 1
ATOM 2167 C CA . ASP A 1 271 ? -4.299 12.939 20.723 1.00 81.44 271 ASP A CA 1
ATOM 2168 C C . ASP A 1 271 ? -5.597 13.702 20.982 1.00 81.44 271 ASP A C 1
ATOM 2170 O O . ASP A 1 271 ? -5.593 14.860 21.380 1.00 81.44 271 ASP A O 1
ATOM 2174 N N . PHE A 1 272 ? -6.725 13.037 20.761 1.00 79.94 272 PHE A N 1
ATOM 2175 C CA . PHE A 1 272 ? -8.043 13.554 21.064 1.00 79.94 272 PHE A CA 1
ATOM 2176 C C . PHE A 1 272 ? -8.378 13.511 22.558 1.00 79.94 272 PHE A C 1
ATOM 2178 O O . PHE A 1 272 ? -9.141 14.336 23.057 1.00 79.94 272 PHE A O 1
ATOM 2185 N N . PHE A 1 273 ? -7.838 12.522 23.274 1.00 77.44 273 PHE A N 1
ATOM 2186 C CA . PHE A 1 273 ? -8.099 12.328 24.700 1.00 77.44 273 PHE A CA 1
ATOM 2187 C C . PHE A 1 273 ? -7.081 13.053 25.579 1.00 77.44 273 PHE A C 1
ATOM 2189 O O . PHE A 1 273 ? -7.377 13.360 26.734 1.00 77.44 273 PHE A O 1
ATOM 2196 N N . SER A 1 274 ? -5.891 13.353 25.054 1.00 68.62 274 SER A N 1
ATOM 2197 C CA . SER A 1 274 ? -5.043 14.382 25.637 1.00 68.62 274 SER A CA 1
ATOM 2198 C C . SER A 1 274 ? -5.616 15.736 25.226 1.00 68.62 274 SER A C 1
ATOM 2200 O O . SER A 1 274 ? -5.815 16.021 24.055 1.00 68.62 274 SER A O 1
ATOM 2202 N N . SER A 1 275 ? -5.904 16.612 26.182 1.00 54.34 275 SER A N 1
ATOM 2203 C CA . SER A 1 275 ? -6.428 17.970 25.955 1.00 54.34 275 SER A CA 1
ATOM 2204 C C . SER A 1 275 ? -5.412 18.923 25.284 1.00 54.34 275 SER A C 1
ATOM 2206 O O . SER A 1 275 ? -5.385 20.120 25.555 1.00 54.34 275 SER A O 1
ATOM 2208 N N . SER A 1 276 ? -4.550 18.378 24.429 1.00 50.66 276 SER A N 1
ATOM 2209 C CA . SER A 1 276 ? -3.441 18.996 23.721 1.00 50.66 276 SER A CA 1
ATOM 2210 C C . SER A 1 276 ? -3.471 18.563 22.253 1.00 50.66 276 SER A C 1
ATOM 2212 O O . SER A 1 276 ? -2.490 18.015 21.748 1.00 50.66 276 SER A O 1
ATOM 2214 N N . ILE A 1 277 ? -4.581 18.821 21.552 1.00 52.25 277 ILE A N 1
ATOM 2215 C CA . ILE A 1 277 ? -4.535 18.936 20.089 1.00 52.25 277 ILE A CA 1
ATOM 2216 C C . ILE A 1 277 ? -3.754 20.219 19.805 1.00 52.25 277 ILE A C 1
ATOM 2218 O O . ILE A 1 277 ? -4.317 21.287 19.568 1.00 52.25 277 ILE A O 1
ATOM 2222 N N . ASP A 1 278 ? -2.435 20.136 19.931 1.00 47.66 278 ASP A N 1
ATOM 2223 C CA . ASP A 1 278 ? -1.562 21.182 19.453 1.00 47.66 278 ASP A CA 1
ATOM 2224 C C . ASP A 1 278 ? -1.537 21.038 17.933 1.00 47.66 278 ASP A C 1
ATOM 2226 O O . ASP A 1 278 ? -0.831 20.200 17.367 1.00 47.66 278 ASP A O 1
ATOM 2230 N N . SER A 1 279 ? -2.377 21.835 17.272 1.00 49.28 279 SER A N 1
ATOM 2231 C CA . SER A 1 279 ? -2.498 21.931 15.814 1.00 49.28 279 SER A CA 1
ATOM 2232 C C . SER A 1 279 ? -1.190 22.342 15.119 1.00 49.28 279 SER A C 1
ATOM 2234 O O . SER A 1 279 ? -1.150 22.424 13.892 1.00 49.28 279 SER A O 1
ATOM 2236 N N . SER A 1 280 ? -0.121 22.582 15.887 1.00 48.50 280 SER A N 1
ATOM 2237 C CA . SER A 1 280 ? 1.245 22.780 15.408 1.00 48.50 280 SER A CA 1
ATOM 2238 C C . SER A 1 280 ? 2.028 21.481 15.156 1.00 48.50 280 SER A C 1
ATOM 2240 O O . SER A 1 280 ? 3.054 21.527 14.474 1.00 48.50 280 SER A O 1
ATOM 2242 N N . SER A 1 281 ? 1.559 20.325 15.645 1.00 53.06 281 SER A N 1
ATOM 2243 C CA . SER A 1 281 ? 2.208 19.036 15.375 1.00 53.06 281 SER A CA 1
ATOM 2244 C C . SER A 1 281 ? 1.964 18.625 13.917 1.00 53.06 281 SER A C 1
ATOM 2246 O O . SER A 1 281 ? 0.808 18.580 13.482 1.00 53.06 281 SER A O 1
ATOM 2248 N N . PRO A 1 282 ? 3.015 18.340 13.124 1.00 56.41 282 PRO A N 1
ATOM 2249 C CA . PRO A 1 282 ? 2.842 17.992 11.722 1.00 56.41 282 PRO A CA 1
ATOM 2250 C C . PRO A 1 282 ? 2.047 16.680 11.588 1.00 56.41 282 PRO A C 1
ATOM 2252 O O . PRO A 1 282 ? 2.322 15.733 12.325 1.00 56.41 282 PRO A O 1
ATOM 2255 N N . PRO A 1 283 ? 1.076 16.600 10.659 1.00 62.06 283 PRO A N 1
ATOM 2256 C CA . PRO A 1 283 ? 0.304 15.382 10.428 1.00 62.06 283 PRO A CA 1
ATOM 2257 C C . PRO A 1 283 ? 1.219 14.215 10.032 1.00 62.06 283 PRO A C 1
ATOM 2259 O O . PRO A 1 283 ? 2.022 14.335 9.102 1.00 62.06 283 PRO A O 1
ATOM 2262 N N . ASP A 1 284 ? 1.071 13.077 10.709 1.00 64.81 284 ASP A N 1
ATOM 2263 C CA . ASP A 1 284 ? 1.752 11.831 10.358 1.00 64.81 284 ASP A CA 1
ATOM 2264 C C . ASP A 1 284 ? 0.838 11.057 9.392 1.00 64.81 284 ASP A C 1
ATOM 2266 O O . ASP A 1 284 ? -0.195 10.490 9.752 1.00 64.81 284 ASP A O 1
ATOM 2270 N N . PHE A 1 285 ? 1.143 11.122 8.097 1.00 62.84 285 PHE A N 1
ATOM 2271 C CA . PHE A 1 285 ? 0.276 10.542 7.075 1.00 62.84 285 PHE A CA 1
ATOM 2272 C C . PHE A 1 285 ? 0.478 9.022 6.970 1.00 62.84 285 PHE A C 1
ATOM 2274 O O . PHE A 1 285 ? 1.393 8.550 6.292 1.00 62.84 285 PHE A O 1
ATOM 2281 N N . LYS A 1 286 ? -0.464 8.237 7.518 1.00 63.03 286 LYS A N 1
ATOM 2282 C CA . LYS A 1 286 ? -0.565 6.774 7.289 1.00 63.03 286 LYS A CA 1
ATOM 2283 C C . LYS A 1 286 ? -0.759 6.401 5.813 1.00 63.03 286 LYS A C 1
ATOM 2285 O O . LYS A 1 286 ? -0.457 5.284 5.402 1.00 63.03 286 LYS A O 1
ATOM 2290 N N . SER A 1 287 ? -1.291 7.320 5.006 1.00 59.94 287 SER A N 1
ATOM 2291 C CA . SER A 1 287 ? -1.666 7.098 3.609 1.00 59.94 287 SER A CA 1
ATOM 2292 C C . SER A 1 287 ? -1.024 8.141 2.703 1.00 59.94 287 SER A C 1
ATOM 2294 O O . SER A 1 287 ? -1.259 9.335 2.847 1.00 59.94 287 SER A O 1
ATOM 2296 N N . SER A 1 288 ? -0.275 7.696 1.693 1.00 61.12 288 SER A N 1
ATOM 2297 C CA . SER A 1 288 ? 0.302 8.590 0.674 1.00 61.12 288 SER A CA 1
ATOM 2298 C C . SER A 1 288 ? -0.748 9.215 -0.260 1.00 61.12 288 SER A C 1
ATOM 2300 O O . SER A 1 288 ? -0.453 10.189 -0.963 1.00 61.12 288 SER A O 1
ATOM 2302 N N . THR A 1 289 ? -1.959 8.643 -0.271 1.00 61.09 289 THR A N 1
ATOM 2303 C CA . THR A 1 289 ? -3.058 8.978 -1.190 1.00 61.09 289 THR A CA 1
ATOM 2304 C C . THR A 1 289 ? -4.079 9.957 -0.623 1.00 61.09 289 THR A C 1
ATOM 2306 O O . THR A 1 289 ? -4.787 10.589 -1.400 1.00 61.09 289 THR A O 1
ATOM 2309 N N . PHE A 1 290 ? -4.158 10.115 0.699 1.00 73.56 290 PHE A N 1
ATOM 2310 C CA . PHE A 1 290 ? -5.123 11.020 1.316 1.00 73.56 290 PHE A CA 1
ATOM 2311 C C . PHE A 1 290 ? -4.431 12.316 1.737 1.00 73.56 290 PHE A C 1
ATOM 2313 O O . PHE A 1 290 ? -3.703 12.354 2.724 1.00 73.56 290 PHE A O 1
ATOM 2320 N N . ARG A 1 291 ? -4.610 13.363 0.927 1.00 72.69 291 ARG A N 1
ATOM 2321 C CA . ARG A 1 291 ? -3.984 14.682 1.131 1.00 72.69 291 ARG A CA 1
ATOM 2322 C C . ARG A 1 291 ? -4.991 15.808 1.340 1.00 72.69 291 ARG A C 1
ATOM 2324 O O . ARG A 1 291 ? -4.599 16.887 1.763 1.00 72.69 291 ARG A O 1
ATOM 2331 N N . ASP A 1 292 ? -6.259 15.547 1.042 1.00 78.62 292 ASP A N 1
ATOM 2332 C CA . ASP A 1 292 ? -7.342 16.521 1.106 1.00 78.62 292 ASP A CA 1
ATOM 2333 C C . ASP A 1 292 ? -8.257 16.185 2.288 1.00 78.62 292 ASP A C 1
ATOM 2335 O O . ASP A 1 292 ? -9.259 15.481 2.155 1.00 78.62 292 ASP A O 1
ATOM 2339 N N . PHE A 1 293 ? -7.840 16.621 3.476 1.00 83.62 293 PHE A N 1
ATOM 2340 C CA . PHE A 1 293 ? -8.628 16.524 4.699 1.00 83.62 293 PHE A CA 1
ATOM 2341 C C . PHE A 1 293 ? -9.060 17.924 5.130 1.00 83.62 293 PHE A C 1
ATOM 2343 O O . PHE A 1 293 ? -8.371 18.913 4.898 1.00 83.62 293 PHE A O 1
ATOM 2350 N N . GLY A 1 294 ? -10.219 18.014 5.773 1.00 88.75 294 GLY A N 1
ATOM 2351 C CA . GLY A 1 294 ? -10.827 19.300 6.099 1.00 88.75 294 GLY A CA 1
ATOM 2352 C C . GLY A 1 294 ? -11.794 19.210 7.274 1.00 88.75 294 GLY A C 1
ATOM 2353 O O . GLY A 1 294 ? -11.907 18.147 7.890 1.00 88.75 294 GLY A O 1
ATOM 2354 N N . PRO A 1 295 ? -12.539 20.290 7.567 1.00 91.81 295 PRO A N 1
ATOM 2355 C CA . PRO A 1 295 ? -13.374 20.394 8.765 1.00 91.81 295 PRO A CA 1
ATOM 2356 C C . PRO A 1 295 ? -14.366 19.240 8.942 1.00 91.81 295 PRO A C 1
ATOM 2358 O O . PRO A 1 295 ? -14.543 18.753 10.051 1.00 91.81 295 PRO A O 1
ATOM 2361 N N . LYS A 1 296 ? -14.955 18.737 7.849 1.00 94.44 296 LYS A N 1
ATOM 2362 C CA . LYS A 1 296 ? -15.893 17.606 7.901 1.00 94.44 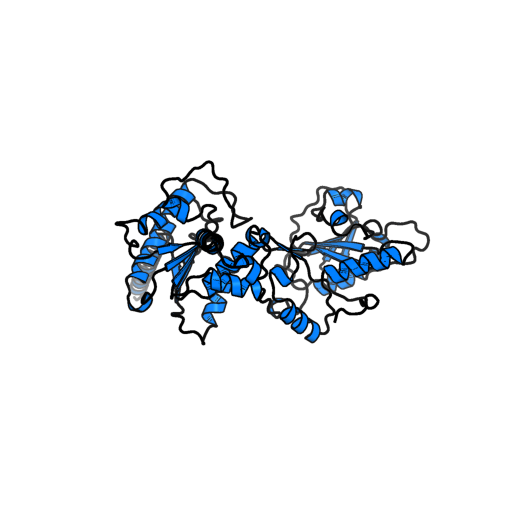296 LYS A CA 1
ATOM 2363 C C . LYS A 1 296 ? -15.252 16.267 8.270 1.00 94.44 296 LYS A C 1
ATOM 2365 O O . LYS A 1 296 ? -15.918 15.423 8.857 1.00 94.44 296 LYS A O 1
ATOM 2370 N N . HIS A 1 297 ? -13.969 16.077 7.964 1.00 93.44 297 HIS A N 1
ATOM 2371 C CA . HIS A 1 297 ? -13.224 14.899 8.414 1.00 93.44 297 HIS A CA 1
ATOM 2372 C C . HIS A 1 297 ? -12.974 14.973 9.920 1.00 93.44 297 HIS A C 1
ATOM 2374 O O . HIS A 1 297 ? -13.189 13.995 10.627 1.00 93.44 297 HIS A O 1
ATOM 2380 N N . ILE A 1 298 ? -12.584 16.156 10.407 1.00 91.88 298 ILE A N 1
ATOM 2381 C CA . ILE A 1 298 ? -12.372 16.417 11.835 1.00 91.88 298 ILE A CA 1
ATOM 2382 C C . ILE A 1 298 ? -13.681 16.206 12.604 1.00 91.88 298 ILE A C 1
ATOM 2384 O O . ILE A 1 298 ? -13.695 15.469 13.580 1.00 91.88 298 ILE A O 1
ATOM 2388 N N . GLU A 1 299 ? -14.788 16.784 12.127 1.00 94.62 299 GLU A N 1
ATOM 2389 C CA . GLU A 1 299 ? -16.129 16.614 12.705 1.00 94.62 299 GLU A CA 1
ATOM 2390 C C . GLU A 1 299 ? -16.537 15.135 12.778 1.00 94.62 299 GLU A C 1
ATOM 2392 O O . GLU A 1 299 ? -17.009 14.667 13.809 1.00 94.62 299 GLU A O 1
ATOM 2397 N N . ALA A 1 300 ? -16.315 14.370 11.709 1.00 96.12 300 ALA A N 1
ATOM 2398 C CA . ALA A 1 300 ? -16.652 12.952 11.674 1.00 96.12 300 ALA A CA 1
ATOM 2399 C C . ALA A 1 300 ? -15.828 12.113 12.665 1.00 96.12 300 ALA A C 1
ATOM 2401 O O . ALA A 1 300 ? -16.373 11.233 13.333 1.00 96.12 300 ALA A O 1
ATOM 2402 N N . ILE A 1 301 ? -14.529 12.394 12.795 1.00 95.50 301 ILE A N 1
ATOM 2403 C CA . ILE A 1 301 ? -13.682 11.741 13.798 1.00 95.50 301 ILE A CA 1
ATOM 2404 C C . ILE A 1 301 ? -14.087 12.170 15.210 1.00 95.50 301 ILE A C 1
ATOM 2406 O O . ILE A 1 301 ? -14.217 11.309 16.073 1.00 95.50 301 ILE A O 1
ATOM 2410 N N . GLN A 1 302 ? -14.380 13.451 15.437 1.00 94.62 302 GLN A N 1
ATOM 2411 C CA . GLN A 1 302 ? -14.891 13.956 16.714 1.00 94.62 302 GLN A CA 1
ATOM 2412 C C . GLN A 1 302 ? -16.163 13.208 17.139 1.00 94.62 302 GLN A C 1
ATOM 2414 O O . GLN A 1 302 ? -16.205 12.683 18.246 1.00 94.62 302 GLN A O 1
ATOM 2419 N N . ILE A 1 303 ? -17.152 13.066 16.246 1.00 96.75 303 ILE A N 1
ATOM 2420 C CA . ILE A 1 303 ? -18.388 12.308 16.515 1.00 96.75 303 ILE A CA 1
ATOM 2421 C C . ILE A 1 303 ? -18.075 10.871 16.946 1.00 96.75 303 ILE A C 1
ATOM 2423 O O . ILE A 1 303 ? -18.667 10.364 17.900 1.00 96.75 303 ILE A O 1
ATOM 2427 N N . LEU A 1 304 ? -17.154 10.203 16.243 1.00 97.50 304 LEU A N 1
ATOM 2428 C CA . LEU A 1 304 ? -16.755 8.841 16.584 1.00 97.50 304 LEU A CA 1
ATOM 2429 C C . LEU A 1 304 ? -16.105 8.779 17.969 1.00 97.50 304 LEU A C 1
ATOM 2431 O O . LEU A 1 304 ? -16.457 7.912 18.763 1.00 97.50 304 LEU A O 1
ATOM 2435 N N . LEU A 1 305 ? -15.156 9.668 18.258 1.00 96.06 305 LEU A N 1
ATOM 2436 C CA . LEU A 1 305 ? -14.364 9.620 19.485 1.00 96.06 305 LEU A CA 1
ATOM 2437 C C . LEU A 1 305 ? -15.135 10.106 20.718 1.00 96.06 305 LEU A C 1
ATOM 2439 O O . LEU A 1 305 ? -14.950 9.543 21.797 1.00 96.06 305 LEU A O 1
ATOM 2443 N N . ASP A 1 306 ? -16.061 11.054 20.564 1.00 96.25 306 ASP A N 1
ATOM 2444 C CA . ASP A 1 306 ? -16.980 11.481 21.627 1.00 96.25 306 ASP A CA 1
ATOM 2445 C C . ASP A 1 306 ? -17.847 10.320 22.128 1.00 96.25 306 ASP A C 1
ATOM 2447 O O . ASP A 1 306 ? -18.126 10.219 23.323 1.00 96.25 306 ASP A O 1
ATOM 2451 N N . ALA A 1 307 ? -18.204 9.373 21.252 1.00 97.38 307 ALA A N 1
ATOM 2452 C CA . ALA A 1 307 ? -18.930 8.175 21.665 1.00 97.38 307 ALA A CA 1
ATOM 2453 C C . ALA A 1 307 ? -18.132 7.307 22.659 1.00 97.38 307 ALA A C 1
ATOM 2455 O O . ALA A 1 307 ? -18.741 6.613 23.472 1.00 97.38 307 ALA A O 1
ATOM 2456 N N . PHE A 1 308 ? -16.795 7.359 22.628 1.00 96.62 308 PHE A N 1
ATOM 2457 C CA . PHE A 1 308 ? -15.903 6.620 23.532 1.00 96.62 308 PHE A CA 1
ATOM 2458 C C . PHE A 1 308 ? -15.507 7.404 24.794 1.00 96.62 308 PHE A C 1
ATOM 2460 O O . PHE A 1 308 ? -14.922 6.821 25.708 1.00 96.62 308 PHE A O 1
ATOM 2467 N N . GLN A 1 309 ? -15.815 8.702 24.882 1.00 93.94 309 GLN A N 1
ATOM 2468 C CA . GLN A 1 309 ? -15.546 9.499 26.083 1.00 93.94 309 GLN A CA 1
ATOM 2469 C C . GLN A 1 309 ? -16.454 9.107 27.257 1.00 93.94 309 GLN A C 1
ATOM 2471 O O . GLN A 1 309 ? -17.466 8.422 27.102 1.00 93.94 309 GLN A O 1
ATOM 2476 N N . VAL A 1 310 ? -16.114 9.575 28.463 1.00 92.31 310 VAL A N 1
ATOM 2477 C CA . VAL A 1 310 ? -16.941 9.380 29.664 1.00 92.31 310 VAL A CA 1
ATOM 2478 C C . VAL A 1 310 ? -18.345 9.946 29.430 1.00 92.31 310 VAL A C 1
ATOM 2480 O O . VAL A 1 310 ? -18.504 11.119 29.114 1.00 92.31 310 VAL A O 1
ATOM 2483 N N . GLY A 1 311 ? -19.368 9.108 29.610 1.00 93.12 311 GLY A N 1
ATOM 2484 C CA . GLY A 1 311 ? -20.767 9.466 29.347 1.00 93.12 311 GLY A C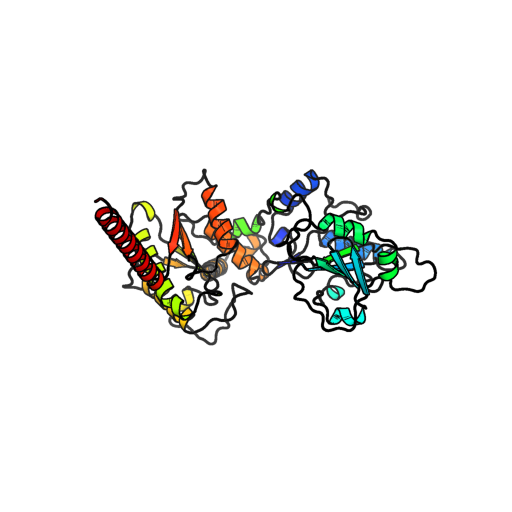A 1
ATOM 2485 C C . GLY A 1 311 ? -21.235 9.194 27.912 1.00 93.12 311 GLY A C 1
ATOM 2486 O O . GLY A 1 311 ? -22.440 9.209 27.670 1.00 93.12 311 GLY A O 1
ATOM 2487 N N . GLY A 1 312 ? -20.321 8.880 26.989 1.00 95.19 312 GLY A N 1
ATOM 2488 C CA . GLY A 1 312 ? -20.640 8.413 25.642 1.00 95.19 312 GLY A CA 1
ATOM 2489 C C . GLY A 1 312 ? -21.201 6.986 25.625 1.00 95.19 312 GLY A C 1
ATOM 2490 O O . GLY A 1 312 ? -20.985 6.184 26.542 1.00 95.19 312 GLY A O 1
ATOM 2491 N N . GLU A 1 313 ? -21.928 6.642 24.562 1.00 96.06 313 GLU A N 1
ATOM 2492 C CA . GLU A 1 313 ? -22.595 5.337 24.425 1.00 96.06 313 GLU A CA 1
ATOM 2493 C C . GLU A 1 313 ? -21.634 4.144 24.278 1.00 96.06 313 GLU A C 1
ATOM 2495 O O . GLU A 1 313 ? -21.998 3.012 24.603 1.00 96.06 313 GLU A O 1
ATOM 2500 N N . LEU A 1 314 ? -20.392 4.397 23.856 1.00 96.69 314 LEU A N 1
ATOM 2501 C CA . LEU A 1 314 ? -19.314 3.415 23.725 1.00 96.69 314 LEU A CA 1
ATOM 2502 C C . LEU A 1 314 ? -18.257 3.535 24.836 1.00 96.69 314 LEU A C 1
ATOM 2504 O O . LEU A 1 314 ? -17.220 2.881 24.765 1.00 96.69 314 LEU A O 1
ATOM 2508 N N . SER A 1 315 ? -18.533 4.296 25.900 1.00 95.88 315 SER A N 1
ATOM 2509 C CA . SER A 1 315 ? -17.607 4.569 27.018 1.00 95.88 315 SER A CA 1
ATOM 2510 C C . SER A 1 315 ? -17.065 3.336 27.759 1.00 95.88 315 SER A C 1
ATOM 2512 O O . SER A 1 315 ? -16.099 3.440 28.512 1.00 95.88 315 SER A O 1
ATOM 2514 N N . LYS A 1 316 ? -17.677 2.158 27.575 1.00 95.75 316 LYS A N 1
ATOM 2515 C CA . LYS A 1 316 ? -17.228 0.886 28.173 1.00 95.75 316 LYS A CA 1
ATOM 2516 C C . LYS A 1 316 ? -16.077 0.225 27.417 1.00 95.75 316 LYS A C 1
ATOM 2518 O O . LYS A 1 316 ? -15.462 -0.694 27.952 1.00 95.75 316 LYS A O 1
ATOM 2523 N N . TRP A 1 317 ? -15.823 0.643 26.181 1.00 96.31 317 TRP A N 1
ATOM 2524 C CA . TRP A 1 317 ? -14.795 0.069 25.322 1.00 96.31 317 TRP A CA 1
ATOM 2525 C C . TRP A 1 317 ? -13.664 1.062 25.124 1.00 96.31 317 TRP A C 1
ATOM 2527 O O . TRP A 1 317 ? -13.866 2.272 25.125 1.00 96.31 317 TRP A O 1
ATOM 2537 N N . LYS A 1 318 ? -12.457 0.541 24.924 1.00 95.94 318 LYS A N 1
ATOM 2538 C CA . LYS A 1 318 ? -11.299 1.355 24.576 1.00 95.94 318 LYS A CA 1
ATOM 2539 C C . LYS A 1 318 ? -11.135 1.378 23.063 1.00 95.94 318 LYS A C 1
ATOM 2541 O O . LYS A 1 318 ? -11.014 0.318 22.457 1.00 95.94 318 LYS A O 1
ATOM 2546 N N . ILE A 1 319 ? -11.048 2.561 22.465 1.00 96.62 319 ILE A N 1
ATOM 2547 C CA . ILE A 1 319 ? -10.568 2.716 21.089 1.00 96.62 319 ILE A CA 1
ATOM 2548 C C . ILE A 1 319 ? -9.048 2.931 21.090 1.00 96.62 319 ILE A C 1
ATOM 2550 O O . ILE A 1 319 ? -8.511 3.599 21.968 1.00 96.62 319 ILE A O 1
ATOM 2554 N N . THR A 1 320 ? -8.349 2.303 20.149 1.00 95.81 320 THR A N 1
ATOM 2555 C CA . THR A 1 320 ? -6.895 2.397 19.948 1.00 95.81 320 THR A CA 1
ATOM 2556 C C . THR A 1 320 ? -6.612 2.395 18.451 1.00 95.81 320 THR A C 1
ATOM 2558 O O . THR A 1 320 ? -7.441 1.947 17.659 1.00 95.81 320 THR A O 1
ATOM 2561 N N . ASP A 1 321 ? -5.424 2.826 18.050 1.00 94.88 321 ASP A N 1
ATOM 2562 C CA . ASP A 1 321 ? -4.955 2.695 16.673 1.00 94.88 321 ASP A CA 1
ATOM 2563 C C . ASP A 1 321 ? -3.488 2.242 16.612 1.00 94.88 321 ASP A C 1
ATOM 2565 O O . ASP A 1 321 ? -2.841 1.993 17.638 1.00 94.88 321 ASP A O 1
ATOM 2569 N N . LEU A 1 322 ? -2.959 2.141 15.391 1.00 93.31 322 LEU A N 1
ATOM 2570 C CA . LEU A 1 322 ? -1.570 1.762 15.152 1.00 93.31 322 LEU A CA 1
ATOM 2571 C C . LEU A 1 322 ? -0.558 2.731 15.785 1.00 93.31 322 LEU A C 1
ATOM 2573 O O . LEU A 1 322 ? 0.510 2.289 16.206 1.00 93.31 322 LEU A O 1
ATOM 2577 N N . TYR A 1 323 ? -0.866 4.030 15.870 1.00 89.62 323 TYR A N 1
ATOM 2578 C CA . TYR A 1 323 ? 0.038 5.011 16.479 1.00 89.62 323 TYR A CA 1
ATOM 2579 C C . TYR A 1 323 ? 0.164 4.773 17.979 1.00 89.62 323 TYR A C 1
ATOM 2581 O O . TYR A 1 323 ? 1.278 4.635 18.487 1.00 89.62 323 TYR A O 1
ATOM 2589 N N . GLU A 1 324 ? -0.962 4.629 18.679 1.00 89.25 324 GLU A N 1
ATOM 2590 C CA . GLU A 1 324 ? -0.942 4.327 20.108 1.00 89.25 324 GLU A CA 1
ATOM 2591 C C . GLU A 1 324 ? -0.234 2.987 20.375 1.00 89.25 324 GLU A C 1
ATOM 2593 O O . GLU A 1 324 ? 0.592 2.891 21.285 1.00 89.25 324 GLU A O 1
ATOM 2598 N N . ALA A 1 325 ? -0.479 1.962 19.551 1.00 91.00 325 ALA A N 1
ATOM 2599 C CA . ALA A 1 325 ? 0.193 0.667 19.672 1.00 91.00 325 ALA A CA 1
ATOM 2600 C C . ALA A 1 325 ? 1.721 0.767 19.491 1.00 91.00 325 ALA A C 1
ATOM 2602 O O . ALA A 1 325 ? 2.481 0.154 20.246 1.00 91.00 325 ALA A O 1
ATOM 2603 N N . ARG A 1 326 ? 2.192 1.580 18.537 1.00 88.62 326 ARG A N 1
ATOM 2604 C CA . ARG A 1 326 ? 3.626 1.846 18.327 1.00 88.62 326 ARG A CA 1
ATOM 2605 C C . ARG A 1 326 ? 4.256 2.588 19.504 1.00 88.62 326 ARG A C 1
ATOM 2607 O O . ARG A 1 326 ? 5.357 2.225 19.913 1.00 88.62 326 ARG A O 1
ATOM 2614 N N . ASN A 1 327 ? 3.558 3.570 20.067 1.00 85.00 327 ASN A N 1
ATOM 2615 C CA . ASN A 1 327 ? 4.045 4.336 21.217 1.00 85.00 327 ASN A CA 1
ATOM 2616 C C . ASN A 1 327 ? 4.185 3.453 22.466 1.00 85.00 327 ASN A C 1
ATOM 2618 O O . ASN A 1 327 ? 5.150 3.592 23.220 1.00 85.00 327 ASN A O 1
ATOM 2622 N N . ARG A 1 328 ? 3.276 2.486 22.659 1.00 84.12 328 ARG A N 1
ATOM 2623 C CA . ARG A 1 328 ? 3.409 1.466 23.716 1.00 84.12 328 ARG A CA 1
ATOM 2624 C C . ARG A 1 328 ? 4.639 0.585 23.492 1.00 84.12 328 ARG A C 1
ATOM 2626 O O . ARG A 1 328 ? 5.385 0.337 24.433 1.00 84.12 328 ARG A O 1
ATOM 2633 N N . LEU A 1 329 ? 4.890 0.177 22.245 1.00 81.31 329 LEU A N 1
ATOM 2634 C CA . LEU A 1 329 ? 6.066 -0.624 21.891 1.00 81.31 329 LEU A CA 1
ATOM 2635 C C . LEU A 1 329 ? 7.390 0.101 22.199 1.00 81.31 329 LEU A C 1
ATOM 2637 O O . LEU A 1 329 ? 8.359 -0.553 22.583 1.00 81.31 329 LEU A O 1
ATOM 2641 N N . ASP A 1 330 ? 7.429 1.426 22.043 1.00 73.81 330 ASP A N 1
ATOM 2642 C CA . ASP A 1 330 ? 8.598 2.255 22.376 1.00 73.81 330 ASP A CA 1
ATOM 2643 C C . ASP A 1 330 ? 8.740 2.520 23.875 1.00 73.81 330 ASP A C 1
ATOM 2645 O O . ASP A 1 330 ? 9.855 2.588 24.391 1.00 73.81 330 ASP A O 1
ATOM 2649 N N . SER A 1 331 ? 7.622 2.621 24.590 1.00 71.50 331 SER A N 1
ATOM 2650 C CA . SER A 1 331 ? 7.607 2.865 26.037 1.00 71.50 331 SER A CA 1
ATOM 2651 C C . SER A 1 331 ? 8.088 1.655 26.851 1.00 71.50 331 SER A C 1
ATOM 2653 O O . SER A 1 331 ? 8.682 1.831 27.914 1.00 71.50 331 SER A O 1
ATOM 2655 N N . ASP A 1 332 ? 7.944 0.435 26.322 1.00 62.81 332 ASP A N 1
ATOM 2656 C CA . ASP A 1 332 ? 8.498 -0.808 26.896 1.00 62.81 332 ASP A CA 1
ATOM 2657 C C . ASP A 1 332 ? 10.051 -0.850 26.908 1.00 62.81 332 ASP A C 1
ATOM 2659 O O . ASP A 1 332 ? 10.651 -1.817 27.380 1.00 62.81 332 ASP A O 1
ATOM 2663 N N . VAL A 1 333 ? 10.734 0.184 26.392 1.00 57.34 333 VAL A N 1
ATOM 2664 C CA . VAL A 1 333 ? 12.207 0.281 26.285 1.00 57.34 333 VAL A CA 1
ATOM 2665 C C . VAL A 1 333 ? 12.855 0.946 27.529 1.00 57.34 333 VAL A C 1
ATOM 2667 O O . VAL A 1 333 ? 14.057 1.209 27.558 1.00 57.34 333 VAL A O 1
ATOM 2670 N N . GLY A 1 334 ? 12.100 1.175 28.611 1.00 48.41 334 GLY A N 1
ATOM 2671 C CA . GLY A 1 334 ? 12.586 1.805 29.848 1.00 48.41 334 GLY A CA 1
ATOM 2672 C C . GLY A 1 334 ? 13.287 0.883 30.867 1.00 48.41 334 GLY A C 1
ATOM 2673 O O . GLY A 1 334 ? 12.648 0.074 31.525 1.00 48.41 334 GLY A O 1
ATOM 2674 N N . VAL A 1 335 ? 14.592 1.130 31.063 1.00 44.75 335 VAL A N 1
ATOM 2675 C CA . VAL A 1 335 ? 15.459 0.856 32.241 1.00 44.75 335 VAL A CA 1
ATOM 2676 C C . VAL A 1 335 ? 15.695 -0.618 32.638 1.00 44.75 335 VAL A C 1
ATOM 2678 O O . VAL A 1 335 ? 15.116 -1.136 33.586 1.00 44.75 335 VAL A O 1
ATOM 2681 N N . GLY A 1 336 ? 16.663 -1.276 31.984 1.00 47.97 336 GLY A N 1
ATOM 2682 C CA . GLY A 1 336 ? 17.395 -2.413 32.582 1.00 47.97 336 GLY A CA 1
ATOM 2683 C C . GLY A 1 336 ? 17.462 -3.713 31.775 1.00 47.97 336 GLY A C 1
ATOM 2684 O O . GLY A 1 336 ? 18.186 -4.625 32.164 1.00 47.97 336 GLY A O 1
ATOM 2685 N N . SER A 1 337 ? 16.775 -3.810 30.635 1.00 48.53 337 SER A N 1
ATOM 2686 C CA . SER A 1 337 ? 16.781 -5.019 29.797 1.00 48.53 337 SER A CA 1
ATOM 2687 C C . SER A 1 337 ? 17.544 -4.787 28.493 1.00 48.53 337 SER A C 1
ATOM 2689 O O . SER A 1 337 ? 17.187 -3.906 27.717 1.00 48.53 337 SER A O 1
ATOM 2691 N N . SER A 1 338 ? 18.578 -5.592 28.227 1.00 45.66 338 SER A N 1
ATOM 2692 C CA . SER A 1 338 ? 19.329 -5.566 26.962 1.00 45.66 338 SER A CA 1
ATOM 2693 C C . SER A 1 338 ? 18.400 -5.698 25.744 1.00 45.66 338 SER A C 1
ATOM 2695 O O . SER A 1 338 ? 17.691 -6.700 25.592 1.00 45.66 338 SER A O 1
ATOM 2697 N N . GLY A 1 339 ? 18.451 -4.685 24.874 1.00 53.31 339 GLY A N 1
ATOM 2698 C CA . GLY A 1 339 ? 17.855 -4.644 23.537 1.00 53.31 339 GLY A CA 1
ATOM 2699 C C . GLY A 1 339 ? 16.408 -4.149 23.494 1.00 53.31 339 GLY A C 1
ATOM 2700 O O . GLY A 1 339 ? 15.517 -4.792 24.044 1.00 53.31 339 GLY A O 1
ATOM 2701 N N . SER A 1 340 ? 16.172 -3.050 22.762 1.00 59.12 340 SER A N 1
ATOM 2702 C CA . SER A 1 340 ? 14.823 -2.613 22.371 1.00 59.12 340 SER A CA 1
ATOM 2703 C C . SER A 1 340 ? 14.041 -3.797 21.789 1.00 59.12 340 SER A C 1
ATOM 2705 O O . SER A 1 340 ? 14.583 -4.577 21.004 1.00 59.12 340 SER A O 1
ATOM 2707 N N . LYS A 1 341 ? 12.760 -3.943 22.138 1.00 64.06 341 LYS A N 1
ATOM 2708 C CA . LYS A 1 341 ? 11.876 -4.990 21.593 1.00 64.06 341 LYS A CA 1
ATOM 2709 C C . LYS A 1 341 ? 11.846 -4.970 20.054 1.00 64.06 341 LYS A C 1
ATOM 2711 O O . LYS A 1 341 ? 11.767 -6.027 19.437 1.00 64.06 341 LYS A O 1
ATOM 2716 N N . ARG A 1 342 ? 12.050 -3.796 19.437 1.00 61.31 342 ARG A N 1
ATOM 2717 C CA . ARG A 1 342 ? 12.264 -3.632 17.983 1.00 61.31 342 ARG A CA 1
ATOM 2718 C C . ARG A 1 342 ? 13.531 -4.325 17.482 1.00 61.31 342 ARG A C 1
ATOM 2720 O O . ARG A 1 342 ? 13.500 -5.006 16.462 1.00 61.31 342 ARG A O 1
ATOM 2727 N N . LEU A 1 343 ? 14.623 -4.199 18.235 1.00 60.62 343 LEU A N 1
ATOM 2728 C CA . LEU A 1 343 ? 15.903 -4.844 17.943 1.00 60.62 343 LEU A CA 1
ATOM 2729 C C . LEU A 1 343 ? 15.795 -6.373 18.058 1.00 60.62 343 LEU A C 1
ATOM 2731 O O . LEU A 1 343 ? 16.380 -7.085 17.252 1.00 60.62 343 LEU A O 1
ATOM 2735 N N . ARG A 1 344 ? 14.993 -6.879 19.009 1.00 65.25 344 ARG A N 1
ATOM 2736 C CA . ARG A 1 344 ? 14.724 -8.324 19.157 1.00 65.25 344 ARG A CA 1
ATOM 2737 C C . ARG A 1 344 ? 13.925 -8.906 17.991 1.00 65.25 344 ARG A C 1
ATOM 2739 O O . ARG A 1 344 ? 14.131 -10.062 17.646 1.00 65.25 344 ARG A O 1
ATOM 2746 N N . LEU A 1 345 ? 13.046 -8.109 17.386 1.00 69.38 345 LEU A N 1
ATOM 2747 C CA . LEU A 1 345 ? 12.291 -8.492 16.190 1.00 69.38 345 LEU A CA 1
ATOM 2748 C C . LEU A 1 345 ? 13.080 -8.263 14.885 1.00 69.38 345 LEU A C 1
ATOM 2750 O O . LEU A 1 345 ? 12.583 -8.587 13.809 1.00 69.38 345 LEU A O 1
ATOM 2754 N N . GLY A 1 346 ? 14.295 -7.700 14.954 1.00 71.31 346 GLY A N 1
ATOM 2755 C CA . GLY A 1 346 ? 15.118 -7.407 13.776 1.00 71.31 346 GLY A CA 1
ATOM 2756 C C . GLY A 1 346 ? 14.515 -6.342 12.852 1.00 71.31 346 GLY A C 1
ATOM 2757 O O . GLY A 1 346 ? 14.726 -6.389 11.642 1.00 71.31 346 GLY A O 1
ATOM 2758 N N . ILE A 1 347 ? 13.733 -5.410 13.406 1.00 75.50 347 ILE A N 1
ATOM 2759 C CA . ILE A 1 347 ? 12.974 -4.414 12.641 1.00 75.50 347 ILE A CA 1
ATOM 2760 C C . ILE A 1 347 ? 13.750 -3.099 12.610 1.00 75.50 347 ILE A C 1
ATOM 2762 O O . ILE A 1 347 ? 14.006 -2.495 13.654 1.00 75.50 347 ILE A O 1
ATOM 2766 N N . HIS A 1 348 ? 14.118 -2.652 11.408 1.00 79.06 348 HIS A N 1
ATOM 2767 C CA . HIS A 1 348 ? 14.828 -1.389 11.206 1.00 79.06 348 HIS A CA 1
ATOM 2768 C C . HIS A 1 348 ? 13.965 -0.206 11.684 1.00 79.06 348 HIS A C 1
ATOM 2770 O O . HIS A 1 348 ? 12.805 -0.147 11.295 1.00 79.06 348 HIS A O 1
ATOM 2776 N N . PRO A 1 349 ? 14.464 0.758 12.480 1.00 75.69 349 PRO A N 1
ATOM 2777 C CA . PRO A 1 349 ? 13.635 1.838 13.037 1.00 75.69 349 PRO A CA 1
ATOM 2778 C C . PRO A 1 349 ? 12.834 2.625 11.987 1.00 75.69 349 PRO A C 1
ATOM 2780 O O . PRO A 1 349 ? 11.658 2.927 12.193 1.00 75.69 349 PRO A O 1
ATOM 2783 N N . ASP A 1 350 ? 13.451 2.886 10.836 1.00 86.31 350 ASP A N 1
ATOM 2784 C CA . ASP A 1 350 ? 12.858 3.699 9.769 1.00 86.31 350 ASP A CA 1
ATOM 2785 C C . ASP A 1 350 ? 11.753 2.976 8.980 1.00 86.31 350 ASP A C 1
ATOM 2787 O O . ASP A 1 350 ? 10.956 3.625 8.306 1.00 86.31 350 ASP A O 1
ATOM 2791 N N . ILE A 1 351 ? 11.626 1.648 9.100 1.00 89.06 351 ILE A N 1
ATOM 2792 C CA . ILE A 1 351 ? 10.566 0.889 8.411 1.00 89.06 351 ILE A CA 1
ATOM 2793 C C . ILE A 1 351 ? 9.169 1.321 8.876 1.00 89.06 351 ILE A C 1
ATOM 2795 O O . ILE A 1 351 ? 8.213 1.287 8.109 1.00 89.06 351 ILE A O 1
ATOM 2799 N N . LEU A 1 352 ? 9.046 1.781 10.125 1.00 88.56 352 LEU A N 1
ATOM 2800 C CA . LEU A 1 352 ? 7.787 2.252 10.701 1.00 88.56 352 LEU A CA 1
ATOM 2801 C C . LEU A 1 352 ? 7.444 3.688 10.286 1.00 88.56 352 LEU A C 1
ATOM 2803 O O . LEU A 1 352 ? 6.377 4.181 10.638 1.00 88.56 352 LEU A O 1
ATOM 2807 N N . GLN A 1 353 ? 8.328 4.364 9.552 1.00 88.44 353 GLN A N 1
ATOM 2808 C CA . GLN A 1 353 ? 8.018 5.625 8.875 1.00 88.44 353 GLN A CA 1
ATOM 2809 C C . GLN A 1 353 ? 7.442 5.374 7.473 1.00 88.44 353 GLN A C 1
ATOM 2811 O O . GLN A 1 353 ? 6.927 6.285 6.824 1.00 88.44 353 GLN A O 1
ATOM 2816 N N . ASP A 1 354 ? 7.510 4.135 6.977 1.00 92.00 354 ASP A N 1
ATOM 2817 C CA . ASP A 1 354 ? 6.973 3.795 5.674 1.00 92.00 354 ASP A CA 1
ATOM 2818 C C . ASP A 1 354 ? 5.453 3.561 5.745 1.00 92.00 354 ASP A C 1
ATOM 2820 O O . ASP A 1 354 ? 4.968 2.562 6.277 1.00 92.00 354 ASP A O 1
ATOM 2824 N N . SER A 1 355 ? 4.688 4.469 5.133 1.00 91.06 355 SER A N 1
ATOM 2825 C CA . SER A 1 355 ? 3.219 4.379 5.023 1.00 91.06 355 SER A CA 1
ATOM 2826 C C . SER A 1 355 ? 2.687 3.032 4.503 1.00 91.06 355 SER A C 1
ATOM 2828 O O . SER A 1 355 ? 1.601 2.605 4.888 1.00 91.06 355 SER A O 1
ATOM 2830 N N . GLY A 1 356 ? 3.428 2.331 3.639 1.00 92.25 356 GLY A N 1
ATOM 2831 C CA . GLY A 1 356 ? 3.017 1.016 3.163 1.00 92.25 356 GLY A CA 1
ATOM 2832 C C . GLY A 1 356 ? 3.162 -0.070 4.214 1.00 92.25 356 GLY A C 1
ATOM 2833 O O . GLY A 1 356 ? 2.285 -0.922 4.317 1.00 92.25 356 GLY A O 1
ATOM 2834 N N . VAL A 1 357 ? 4.194 0.011 5.050 1.00 94.06 357 VAL A N 1
ATOM 2835 C CA . VAL A 1 357 ? 4.360 -0.875 6.207 1.00 94.06 357 VAL A CA 1
ATOM 2836 C C . VAL A 1 357 ? 3.237 -0.628 7.200 1.00 94.06 357 VAL A C 1
ATOM 2838 O O . VAL A 1 357 ? 2.606 -1.579 7.646 1.00 94.06 357 VAL A O 1
ATOM 2841 N N . LEU A 1 358 ? 2.929 0.639 7.490 1.00 92.94 358 LEU A N 1
ATOM 2842 C CA . LEU A 1 358 ? 1.825 0.997 8.383 1.00 92.94 358 LEU A CA 1
ATOM 2843 C C . LEU A 1 358 ? 0.490 0.429 7.887 1.00 92.94 358 LEU A C 1
ATOM 2845 O O . LEU A 1 358 ? -0.223 -0.218 8.650 1.00 92.94 358 LEU A O 1
ATOM 2849 N N . GLY A 1 359 ? 0.205 0.569 6.589 1.00 93.06 359 GLY A N 1
ATOM 2850 C CA . GLY A 1 359 ? -0.958 -0.063 5.974 1.00 93.06 359 GLY A CA 1
ATOM 2851 C C . GLY A 1 359 ? -0.945 -1.589 6.115 1.00 93.06 359 GLY A C 1
ATOM 2852 O O . GLY A 1 359 ? -1.952 -2.180 6.498 1.00 93.06 359 GLY A O 1
ATOM 2853 N N . ILE A 1 360 ? 0.180 -2.254 5.839 1.00 95.06 360 ILE A N 1
ATOM 2854 C CA . ILE A 1 360 ? 0.294 -3.715 5.988 1.00 95.06 360 ILE A CA 1
ATOM 2855 C C . ILE A 1 360 ? 0.020 -4.148 7.433 1.00 95.06 360 ILE A C 1
ATOM 2857 O O . ILE A 1 360 ? -0.729 -5.100 7.642 1.00 95.06 360 ILE A O 1
ATOM 2861 N N . LEU A 1 361 ? 0.555 -3.433 8.425 1.00 95.81 361 LEU A N 1
ATOM 2862 C CA . LEU A 1 361 ? 0.330 -3.731 9.840 1.00 95.81 361 LEU A CA 1
ATOM 2863 C C . LEU A 1 361 ? -1.145 -3.580 10.225 1.00 95.81 361 LEU A C 1
ATOM 2865 O O . LEU A 1 361 ? -1.714 -4.517 10.780 1.00 95.81 361 LEU A O 1
ATOM 2869 N N . ASP A 1 362 ? -1.792 -2.467 9.863 1.00 95.38 362 ASP A N 1
ATOM 2870 C CA . ASP A 1 362 ? -3.234 -2.280 10.084 1.00 95.38 362 ASP A CA 1
ATOM 2871 C C . ASP A 1 362 ? -4.060 -3.392 9.421 1.00 95.38 362 ASP A C 1
ATOM 2873 O O . ASP A 1 362 ? -5.054 -3.863 9.979 1.00 95.38 362 ASP A O 1
ATOM 2877 N N . LYS A 1 363 ? -3.636 -3.853 8.237 1.00 95.00 363 LYS A N 1
ATOM 2878 C CA . LYS A 1 363 ? -4.307 -4.941 7.520 1.00 95.00 363 LYS A CA 1
ATOM 2879 C C . LYS A 1 363 ? -4.216 -6.252 8.280 1.00 95.00 363 LYS A C 1
ATOM 2881 O O . LYS A 1 363 ? -5.229 -6.921 8.454 1.00 95.00 363 LYS A O 1
ATOM 2886 N N . LEU A 1 364 ? -3.005 -6.615 8.693 1.00 95.62 364 LEU A N 1
ATOM 2887 C CA . LEU A 1 364 ? -2.722 -7.853 9.408 1.00 95.62 364 LEU A CA 1
ATOM 2888 C C . LEU A 1 364 ? -3.460 -7.886 10.751 1.00 95.62 364 LEU A C 1
ATOM 2890 O O . LEU A 1 364 ? -4.075 -8.896 11.076 1.00 95.62 364 LEU A O 1
ATOM 2894 N N . VAL A 1 365 ? -3.502 -6.763 11.475 1.00 95.81 365 VAL A N 1
ATOM 2895 C CA . VAL A 1 365 ? -4.328 -6.630 12.684 1.00 95.81 365 VAL A CA 1
ATOM 2896 C C . VAL A 1 365 ? -5.818 -6.781 12.335 1.00 95.81 365 VAL A C 1
ATOM 2898 O O . VAL A 1 365 ? -6.531 -7.569 12.943 1.00 95.81 365 VAL A O 1
ATOM 2901 N N . GLY A 1 366 ? -6.312 -6.132 11.279 1.00 94.56 366 GLY A N 1
ATOM 2902 C CA . GLY A 1 366 ? -7.700 -6.307 10.831 1.00 94.56 366 GLY A CA 1
ATOM 2903 C C . GLY A 1 366 ? -8.071 -7.751 10.450 1.00 94.56 366 GLY A C 1
ATOM 2904 O O . GLY A 1 366 ? -9.199 -8.186 10.697 1.00 94.56 366 GLY A O 1
ATOM 2905 N N . MET A 1 367 ? -7.134 -8.516 9.881 1.00 93.12 367 MET A N 1
ATOM 2906 C CA . MET A 1 367 ? -7.331 -9.929 9.529 1.00 93.12 367 MET A CA 1
ATOM 2907 C C . MET A 1 367 ? -7.541 -10.814 10.765 1.00 93.12 367 MET A C 1
ATOM 2909 O O . MET A 1 367 ? -8.363 -11.727 10.707 1.00 93.12 367 MET A O 1
ATOM 2913 N N . GLU A 1 368 ? -6.876 -10.503 11.879 1.00 92.50 368 GLU A N 1
ATOM 2914 C CA . GLU A 1 368 ? -6.899 -11.279 13.129 1.00 92.50 368 GLU A CA 1
ATOM 2915 C C . GLU A 1 368 ? -8.013 -10.870 14.110 1.00 92.50 368 GLU A C 1
ATOM 2917 O O . GLU A 1 368 ? -8.203 -11.512 15.144 1.00 92.50 368 GLU A O 1
ATOM 2922 N N . ALA A 1 369 ? -8.773 -9.815 13.809 1.00 92.75 369 ALA A N 1
ATOM 2923 C CA . ALA A 1 369 ? -9.819 -9.316 14.699 1.00 92.75 369 ALA A CA 1
ATOM 2924 C C . ALA A 1 369 ? -10.928 -10.354 14.963 1.00 92.75 369 ALA A C 1
ATOM 2926 O O . ALA A 1 369 ? -11.296 -11.151 14.100 1.00 92.75 369 ALA A O 1
ATOM 2927 N N . ALA A 1 370 ? -11.571 -10.314 16.129 1.00 91.06 370 ALA A N 1
ATOM 2928 C CA . ALA A 1 370 ? -12.739 -11.162 16.376 1.00 91.06 370 ALA A CA 1
ATOM 2929 C C . ALA A 1 370 ? -13.943 -10.710 15.533 1.00 91.06 370 ALA A C 1
ATOM 2931 O O . ALA A 1 370 ? -14.678 -11.547 15.013 1.00 91.06 370 ALA A O 1
ATOM 2932 N N . PHE A 1 371 ? -14.087 -9.398 15.340 1.00 91.25 371 PHE A N 1
ATOM 2933 C CA . PHE A 1 371 ? -15.138 -8.764 14.545 1.00 91.25 371 PHE A CA 1
ATOM 2934 C C . PHE A 1 371 ? -14.518 -7.713 13.619 1.00 91.25 371 PHE A C 1
ATOM 2936 O O . PHE A 1 371 ? -13.606 -7.000 14.036 1.00 91.25 371 PHE A O 1
ATOM 2943 N N . PHE A 1 372 ? -14.997 -7.596 12.380 1.00 93.25 372 PHE A N 1
ATOM 2944 C CA . PHE A 1 372 ? -14.480 -6.614 11.426 1.00 93.25 372 PHE A CA 1
ATOM 2945 C C . PHE A 1 372 ? -15.598 -5.748 10.849 1.00 93.25 372 PHE A C 1
ATOM 2947 O O . PHE A 1 372 ? -16.624 -6.250 10.395 1.00 93.25 372 PHE A O 1
ATOM 2954 N N . VAL A 1 373 ? -15.372 -4.439 10.845 1.00 94.31 373 VAL A N 1
ATOM 2955 C CA . VAL A 1 373 ? -16.297 -3.426 10.343 1.00 94.31 373 VAL A CA 1
ATOM 2956 C C . VAL A 1 373 ? -15.620 -2.639 9.236 1.00 94.31 373 VAL A C 1
ATOM 2958 O O . VAL A 1 373 ? -14.492 -2.175 9.395 1.00 94.31 373 VAL A O 1
ATOM 2961 N N . SER A 1 374 ? -16.338 -2.396 8.143 1.00 94.25 374 SER A N 1
ATOM 2962 C CA . SER A 1 374 ? -15.906 -1.437 7.126 1.00 94.25 374 SER A CA 1
ATOM 2963 C C . SER A 1 374 ? -17.053 -0.553 6.640 1.00 94.25 374 SER A C 1
ATOM 2965 O O . SER A 1 374 ? -18.219 -0.817 6.907 1.00 94.25 374 SER A O 1
ATOM 2967 N N . GLY A 1 375 ? -16.748 0.538 5.941 1.00 91.88 375 GLY A N 1
ATOM 2968 C CA . GLY A 1 375 ? -17.786 1.382 5.351 1.00 91.88 375 GLY A CA 1
ATOM 2969 C C . GLY A 1 375 ? -18.265 0.842 4.007 1.00 91.88 375 GLY A C 1
ATOM 2970 O O . GLY A 1 375 ? -17.495 0.276 3.229 1.00 91.88 375 GLY A O 1
ATOM 2971 N N . THR A 1 376 ? -19.543 1.051 3.705 1.00 90.75 376 THR A N 1
ATOM 2972 C CA . THR A 1 376 ? -20.082 0.819 2.358 1.00 90.75 376 THR A CA 1
ATOM 2973 C C . THR A 1 376 ? -19.763 1.954 1.395 1.00 90.75 376 THR A C 1
ATOM 2975 O O . THR A 1 376 ? -19.288 3.023 1.786 1.00 90.75 376 THR A O 1
ATOM 2978 N N . LYS A 1 377 ? -20.061 1.740 0.106 1.00 89.00 377 LYS A N 1
ATOM 2979 C CA . LYS A 1 377 ? -19.987 2.790 -0.913 1.00 89.00 377 LYS A CA 1
ATOM 2980 C C . LYS A 1 377 ? -20.778 4.021 -0.452 1.00 89.00 377 LYS A C 1
ATOM 2982 O O . LYS A 1 377 ? -21.960 3.921 -0.144 1.00 89.00 377 LYS A O 1
ATOM 2987 N N . GLY A 1 378 ? -20.114 5.174 -0.436 1.00 89.94 378 GLY A N 1
ATOM 2988 C CA . GLY A 1 378 ? -20.677 6.442 0.039 1.00 89.94 378 GLY A CA 1
ATOM 2989 C C . GLY A 1 378 ? -20.282 6.803 1.472 1.00 89.94 378 GLY A C 1
ATOM 2990 O O . GLY A 1 378 ? -20.295 7.982 1.794 1.00 89.94 378 GLY A O 1
ATOM 2991 N N . CYS A 1 379 ? -19.862 5.832 2.290 1.00 93.44 379 CYS A N 1
ATOM 2992 C CA . CYS A 1 379 ? -19.241 6.085 3.594 1.00 93.44 379 CYS A CA 1
ATOM 2993 C C . CYS A 1 379 ? -17.795 5.616 3.691 1.00 93.44 379 CYS A C 1
ATOM 2995 O O . CYS A 1 379 ? -17.095 6.010 4.614 1.00 93.44 379 CYS A O 1
ATOM 2997 N N . SER A 1 380 ? -17.319 4.807 2.750 1.00 92.75 380 SER A N 1
ATOM 2998 C CA . SER A 1 380 ? -15.903 4.510 2.605 1.00 92.75 380 SER A CA 1
ATOM 2999 C C . SER A 1 380 ? -15.544 4.183 1.159 1.00 92.75 380 SER A C 1
ATOM 3001 O O . SER A 1 380 ? -16.387 3.765 0.355 1.00 92.75 380 SER A O 1
ATOM 3003 N N . LYS A 1 381 ? -14.269 4.371 0.823 1.00 89.25 381 LYS A N 1
ATOM 3004 C CA . LYS A 1 381 ? -13.694 3.935 -0.448 1.00 89.25 381 LYS A CA 1
ATOM 3005 C C . LYS A 1 381 ? -13.594 2.413 -0.499 1.00 89.25 381 LYS A C 1
ATOM 3007 O O . LYS A 1 381 ? -12.906 1.795 0.315 1.00 89.25 381 LYS A O 1
ATOM 3012 N N . ALA A 1 382 ? -14.195 1.812 -1.524 1.00 82.19 382 ALA A N 1
ATOM 3013 C CA . ALA A 1 382 ? -13.942 0.414 -1.849 1.00 82.19 382 ALA A CA 1
ATOM 3014 C C . ALA A 1 382 ? -12.446 0.230 -2.147 1.00 82.19 382 ALA A C 1
ATOM 3016 O O . ALA A 1 382 ? -11.894 0.881 -3.035 1.00 82.19 382 ALA A O 1
ATOM 3017 N N . SER A 1 383 ? -11.780 -0.638 -1.389 1.00 83.88 383 SER A N 1
ATOM 3018 C CA . SER A 1 383 ? -10.341 -0.858 -1.514 1.00 83.88 383 SER A CA 1
ATOM 3019 C C . SER A 1 383 ? -10.018 -2.347 -1.581 1.00 83.88 383 SER A C 1
ATOM 3021 O O . SER A 1 383 ? -10.673 -3.168 -0.933 1.00 83.88 383 SER A O 1
ATOM 3023 N N . SER A 1 384 ? -8.979 -2.696 -2.346 1.00 84.69 384 SER A N 1
ATOM 3024 C CA . SER A 1 384 ? -8.415 -4.053 -2.353 1.00 84.69 384 SER A CA 1
ATOM 3025 C C . SER A 1 384 ? -7.966 -4.479 -0.955 1.00 84.69 384 SER A C 1
ATOM 3027 O O . SER A 1 384 ? -8.062 -5.649 -0.610 1.00 84.69 384 SER A O 1
ATOM 3029 N N . PHE A 1 385 ? -7.561 -3.517 -0.123 1.00 88.06 385 PHE A N 1
ATOM 3030 C CA . PHE A 1 385 ? -7.246 -3.709 1.286 1.00 88.06 385 PHE A CA 1
ATOM 3031 C C . PHE A 1 385 ? -8.426 -4.289 2.073 1.00 88.06 385 PHE A C 1
ATOM 3033 O O . PHE A 1 385 ? -8.291 -5.358 2.661 1.00 88.06 385 PHE A O 1
ATOM 3040 N N . THR A 1 386 ? -9.588 -3.621 2.050 1.00 90.56 386 THR A N 1
ATOM 3041 C CA . THR A 1 386 ? -10.799 -4.113 2.726 1.00 90.56 386 THR A CA 1
ATOM 3042 C C . THR A 1 386 ? -11.184 -5.486 2.188 1.00 90.56 386 THR A C 1
ATOM 3044 O O . THR A 1 386 ? -11.481 -6.389 2.964 1.00 90.56 386 THR A O 1
ATOM 3047 N N . LYS A 1 387 ? -11.140 -5.660 0.861 1.00 89.56 387 LYS A N 1
ATOM 3048 C CA . LYS A 1 387 ? -11.484 -6.929 0.217 1.00 89.56 387 LYS A CA 1
ATOM 3049 C C . LYS A 1 387 ? -10.588 -8.076 0.693 1.00 89.56 387 LYS A C 1
ATOM 3051 O O . LYS A 1 387 ? -11.107 -9.119 1.054 1.00 89.56 387 LYS A O 1
ATOM 3056 N N . GLN A 1 388 ? -9.274 -7.871 0.768 1.00 89.00 388 GLN A N 1
ATOM 3057 C CA . GLN A 1 388 ? -8.339 -8.897 1.242 1.00 89.00 388 GLN A CA 1
ATOM 3058 C C . GLN A 1 388 ? -8.609 -9.310 2.692 1.00 89.00 388 GLN A C 1
ATOM 3060 O O . GLN A 1 388 ? -8.560 -10.499 2.992 1.00 89.00 388 GLN A O 1
ATOM 3065 N N . ILE A 1 389 ? -8.932 -8.361 3.579 1.00 90.62 389 ILE A N 1
ATOM 3066 C CA . ILE A 1 389 ? -9.324 -8.690 4.959 1.00 90.62 389 ILE A CA 1
ATOM 3067 C C . ILE A 1 389 ? -10.570 -9.579 4.949 1.00 90.62 389 ILE A C 1
ATOM 3069 O O . ILE A 1 389 ? -10.585 -10.627 5.588 1.00 90.62 389 ILE A O 1
ATOM 3073 N N . ILE A 1 390 ? -11.598 -9.191 4.191 1.00 88.62 390 ILE A N 1
ATOM 3074 C CA . ILE A 1 390 ? -12.847 -9.953 4.080 1.00 88.62 390 ILE A CA 1
ATOM 3075 C C . ILE A 1 390 ? -12.586 -11.357 3.520 1.00 88.62 390 ILE A C 1
ATOM 3077 O O . ILE A 1 390 ? -13.061 -12.332 4.096 1.00 88.62 390 ILE A O 1
ATOM 3081 N N . ASP A 1 391 ? -11.806 -11.473 2.445 1.00 87.62 391 ASP A N 1
ATOM 3082 C CA . ASP A 1 391 ? -11.528 -12.743 1.769 1.00 87.62 391 ASP A CA 1
ATOM 3083 C C . ASP A 1 391 ? -10.744 -13.713 2.670 1.00 87.62 391 ASP A C 1
ATOM 3085 O O . ASP A 1 391 ? -11.052 -14.906 2.707 1.00 87.62 391 ASP A O 1
ATOM 3089 N N . VAL A 1 392 ? -9.758 -13.219 3.430 1.00 86.56 392 VAL A N 1
ATOM 3090 C CA . VAL A 1 392 ? -9.012 -14.032 4.408 1.00 86.56 392 VAL A CA 1
ATOM 3091 C C . VAL A 1 392 ? -9.938 -14.519 5.521 1.00 86.56 392 VAL A C 1
ATOM 3093 O O . VAL A 1 392 ? -9.930 -15.703 5.859 1.00 86.56 392 VAL A O 1
ATOM 3096 N N . ARG A 1 393 ? -10.790 -13.635 6.048 1.00 85.19 393 ARG A N 1
ATOM 3097 C CA . ARG A 1 393 ? -11.731 -13.967 7.128 1.00 85.19 393 ARG A CA 1
ATOM 3098 C C . ARG A 1 393 ? -12.811 -14.950 6.680 1.00 85.19 393 ARG A C 1
ATOM 3100 O O . ARG A 1 393 ? -13.135 -15.867 7.424 1.00 85.19 393 ARG A O 1
ATOM 3107 N N . ALA A 1 394 ? -13.309 -14.820 5.451 1.00 83.75 394 ALA A N 1
ATOM 3108 C CA . ALA A 1 394 ? -14.293 -15.737 4.873 1.00 83.75 394 ALA A CA 1
ATOM 3109 C C . ALA A 1 394 ? -13.743 -17.162 4.678 1.00 83.75 394 ALA A C 1
ATOM 3111 O O . ALA A 1 394 ? -14.502 -18.126 4.736 1.00 83.75 394 ALA A O 1
ATOM 3112 N N . LYS A 1 395 ? -12.429 -17.304 4.455 1.00 80.75 395 LYS A N 1
ATOM 3113 C CA . LYS A 1 395 ? -11.749 -18.601 4.286 1.00 80.75 395 LYS A CA 1
ATOM 3114 C C . LYS A 1 395 ? -11.264 -19.216 5.608 1.00 80.75 395 LYS A C 1
ATOM 3116 O O . LYS A 1 395 ? -10.942 -20.404 5.647 1.00 80.75 395 LYS A O 1
ATOM 3121 N N . GLY A 1 396 ? -11.179 -18.432 6.682 1.00 69.00 396 GLY A N 1
ATOM 3122 C CA . GLY A 1 396 ? -10.647 -18.858 7.976 1.00 69.00 396 GLY A CA 1
ATOM 3123 C C . GLY A 1 396 ? -11.597 -19.781 8.744 1.00 69.00 396 GLY A C 1
ATOM 3124 O O . GLY A 1 396 ? -12.362 -19.312 9.577 1.00 69.00 396 GLY A O 1
ATOM 3125 N N . ASN A 1 397 ? -11.504 -21.094 8.510 1.00 49.59 397 ASN A N 1
ATOM 3126 C CA . ASN A 1 397 ? -12.308 -22.132 9.183 1.00 49.59 397 ASN A CA 1
ATOM 3127 C C . ASN A 1 397 ? -11.680 -22.713 10.477 1.00 49.59 397 ASN A C 1
ATOM 3129 O O . ASN A 1 397 ? -12.209 -23.679 11.019 1.00 49.59 397 ASN A O 1
ATOM 3133 N N . GLY A 1 398 ? -10.547 -22.185 10.969 1.00 51.62 398 GLY A N 1
ATOM 3134 C CA . GLY A 1 398 ? -9.718 -22.875 11.983 1.00 51.62 398 GLY A CA 1
ATOM 3135 C C . GLY A 1 398 ? -9.370 -22.118 13.270 1.00 51.62 398 GLY A C 1
ATOM 3136 O O . GLY A 1 398 ? -8.790 -22.707 14.177 1.00 51.62 398 GLY A O 1
ATOM 3137 N N . ARG A 1 399 ? -9.705 -20.832 13.388 1.00 55.16 399 ARG A N 1
ATOM 3138 C CA . ARG A 1 399 ? -9.592 -20.076 14.647 1.00 55.16 399 ARG A CA 1
ATOM 3139 C C . ARG A 1 399 ? -11.013 -19.728 15.084 1.00 55.16 399 ARG A C 1
ATOM 3141 O O . ARG A 1 399 ? -11.857 -19.512 14.220 1.00 55.16 399 ARG A O 1
ATOM 3148 N N . ASN A 1 400 ? -11.286 -19.694 16.391 1.00 54.00 400 ASN A N 1
ATOM 3149 C CA . ASN A 1 400 ? -12.584 -19.330 16.990 1.00 54.00 400 ASN A CA 1
ATOM 3150 C C . ASN A 1 400 ? -12.945 -17.847 16.741 1.00 54.00 400 ASN A C 1
ATOM 3152 O O . ASN A 1 400 ? -13.268 -17.098 17.663 1.00 54.00 400 ASN A O 1
ATOM 3156 N N . PHE A 1 401 ? -12.851 -17.386 15.498 1.00 63.06 401 PHE A N 1
ATOM 3157 C CA . PHE A 1 401 ? -13.311 -16.082 15.086 1.00 63.06 401 PHE A CA 1
ATOM 3158 C C . PHE A 1 401 ? -14.833 -16.104 15.075 1.00 63.06 401 PHE A C 1
ATOM 3160 O O . PHE A 1 401 ? -15.461 -16.974 14.467 1.00 63.06 401 PHE A O 1
ATOM 3167 N N . ARG A 1 402 ? -15.446 -15.098 15.697 1.00 68.38 402 ARG A N 1
ATOM 3168 C CA . ARG A 1 402 ? -16.859 -14.783 15.476 1.00 68.38 402 ARG A CA 1
ATOM 3169 C C . ARG A 1 402 ? -16.961 -14.075 14.134 1.00 68.38 402 ARG A C 1
ATOM 3171 O O . ARG A 1 402 ? -17.271 -12.894 14.121 1.00 68.38 402 ARG A O 1
ATOM 3178 N N . ASN A 1 403 ? -16.584 -14.763 13.051 1.00 62.28 403 ASN A N 1
ATOM 3179 C CA . ASN A 1 403 ? -16.382 -14.233 11.699 1.00 62.28 403 ASN A CA 1
ATOM 3180 C C . ASN A 1 403 ? -17.606 -13.449 11.202 1.00 62.28 403 ASN A C 1
ATOM 3182 O O . ASN A 1 403 ? -18.429 -13.948 10.441 1.00 62.28 403 ASN A O 1
ATOM 3186 N N . VAL A 1 404 ? -17.710 -12.199 11.635 1.00 67.31 404 VAL A N 1
ATOM 3187 C CA . VAL A 1 404 ? -18.733 -11.251 11.234 1.00 67.31 404 VAL A CA 1
ATOM 3188 C C . VAL A 1 404 ? -18.003 -10.091 10.581 1.00 67.31 404 VAL A C 1
ATOM 3190 O O . VAL A 1 404 ? -17.097 -9.481 11.161 1.00 67.31 404 VAL A O 1
ATOM 3193 N N . VAL A 1 405 ? -18.364 -9.874 9.322 1.00 78.88 405 VAL A N 1
ATOM 3194 C CA . VAL A 1 405 ? -18.024 -8.692 8.542 1.00 78.88 405 VAL A CA 1
ATOM 3195 C C . VAL A 1 405 ? -19.304 -7.882 8.456 1.00 78.88 405 VAL A C 1
ATOM 3197 O O . VAL A 1 405 ? -20.293 -8.378 7.916 1.00 78.88 405 VAL A O 1
ATOM 3200 N N . ASP A 1 406 ? -19.282 -6.665 8.984 1.00 81.69 406 ASP A N 1
ATOM 3201 C CA . ASP A 1 406 ? -20.433 -5.765 8.931 1.00 81.69 406 ASP A CA 1
ATOM 3202 C C . ASP A 1 406 ? -20.074 -4.431 8.275 1.00 81.69 406 ASP A C 1
ATOM 3204 O O . ASP A 1 406 ? -18.901 -4.039 8.197 1.00 81.69 406 ASP A O 1
ATOM 3208 N N . PHE A 1 407 ? -21.102 -3.736 7.789 1.00 85.81 407 PHE A N 1
ATOM 3209 C CA . PHE A 1 407 ? -20.955 -2.467 7.111 1.00 85.81 407 PHE A CA 1
ATOM 3210 C C . PHE A 1 407 ? -21.878 -1.368 7.633 1.00 85.81 407 PHE A C 1
ATOM 3212 O O . PHE A 1 407 ? -23.064 -1.573 7.891 1.00 85.81 407 PHE A O 1
ATOM 3219 N N . PHE A 1 408 ? -21.340 -0.148 7.695 1.00 88.69 408 PHE A N 1
ATOM 3220 C CA . PHE A 1 408 ? -22.118 1.061 7.967 1.00 88.69 408 PHE A CA 1
ATOM 3221 C C . PHE A 1 408 ? -22.399 1.861 6.684 1.00 88.69 408 PHE A C 1
ATOM 3223 O O . PHE A 1 408 ? -21.684 1.762 5.681 1.00 88.69 408 PHE A O 1
ATOM 3230 N N . TRP A 1 409 ? -23.470 2.651 6.720 1.00 85.56 409 TRP A N 1
ATOM 3231 C CA . TRP A 1 409 ? -24.075 3.373 5.589 1.00 85.56 409 TRP A CA 1
ATOM 3232 C C . TRP A 1 409 ? -24.414 4.787 6.034 1.00 85.56 409 TRP A C 1
ATOM 3234 O O . TRP A 1 409 ? -24.635 4.987 7.216 1.00 85.56 409 TRP A O 1
ATOM 3244 N N . SER A 1 410 ? -24.559 5.740 5.116 1.00 72.94 410 SER A N 1
ATOM 3245 C CA . SER A 1 410 ? -25.030 7.082 5.479 1.00 72.94 410 SER A CA 1
ATOM 3246 C C . SER A 1 410 ? -26.519 7.038 5.847 1.00 72.94 410 SER A C 1
ATOM 3248 O O . SER A 1 410 ? -27.309 6.384 5.158 1.00 72.94 410 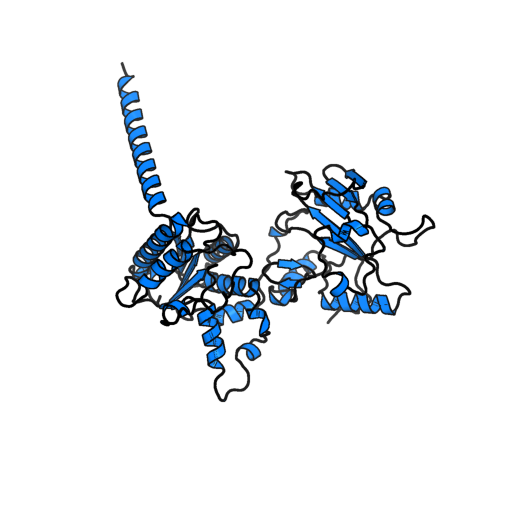SER A O 1
ATOM 3250 N N . ILE A 1 411 ? -26.920 7.761 6.901 1.00 70.81 411 ILE A N 1
ATOM 3251 C CA . ILE A 1 411 ? -28.327 7.877 7.332 1.00 70.81 411 ILE A CA 1
ATOM 3252 C C . ILE A 1 411 ? -29.206 8.371 6.175 1.00 70.81 411 ILE A C 1
ATOM 3254 O O . ILE A 1 411 ? -30.249 7.775 5.901 1.00 70.81 411 ILE A O 1
ATOM 3258 N N . ARG A 1 412 ? -28.731 9.363 5.408 1.00 62.78 412 ARG A N 1
ATOM 3259 C CA . ARG A 1 412 ? -29.432 9.880 4.220 1.00 62.78 412 ARG A CA 1
ATOM 3260 C C . ARG A 1 412 ? -29.635 8.812 3.140 1.00 62.78 412 ARG A C 1
ATOM 3262 O O . ARG A 1 412 ? -30.671 8.796 2.482 1.00 62.78 412 ARG A O 1
ATOM 3269 N N . VAL A 1 413 ? -28.696 7.874 2.986 1.00 59.62 413 VAL A N 1
ATOM 3270 C CA . VAL A 1 413 ? -28.838 6.742 2.049 1.00 59.62 413 VAL A CA 1
ATOM 3271 C C . VAL A 1 413 ? -29.860 5.726 2.559 1.00 59.62 413 VAL A C 1
ATOM 3273 O O . VAL A 1 413 ? -30.646 5.223 1.761 1.00 59.62 413 VAL A O 1
ATOM 3276 N N . LYS A 1 414 ? -29.915 5.459 3.871 1.00 56.25 414 LYS A N 1
ATOM 3277 C CA . LYS A 1 414 ? -30.951 4.597 4.470 1.00 56.25 414 LYS A CA 1
ATOM 3278 C C . LYS A 1 414 ? -32.354 5.173 4.295 1.00 56.25 414 LYS A C 1
ATOM 3280 O O . LYS A 1 414 ? -33.277 4.420 3.997 1.00 56.25 414 LYS A O 1
ATOM 3285 N N . GLU A 1 415 ? -32.527 6.480 4.470 1.00 59.09 415 GLU A N 1
ATOM 3286 C CA . GLU A 1 415 ? -33.814 7.150 4.240 1.00 59.09 415 GLU A CA 1
ATOM 3287 C C . GLU A 1 415 ? -34.205 7.121 2.763 1.00 59.09 415 GLU A C 1
ATOM 3289 O O . GLU A 1 415 ? -35.354 6.824 2.440 1.00 59.09 415 GLU A O 1
ATOM 3294 N N . TRP A 1 416 ? -33.241 7.323 1.861 1.00 59.84 416 TRP A N 1
ATOM 3295 C CA . TRP A 1 416 ? -33.482 7.223 0.425 1.00 59.84 416 TRP A CA 1
ATOM 3296 C C . TRP A 1 416 ? -33.811 5.791 -0.016 1.00 59.84 416 TRP A C 1
ATOM 3298 O O . TRP A 1 416 ? -34.736 5.600 -0.797 1.00 59.84 416 TRP A O 1
ATOM 3308 N N . GLN A 1 417 ? -33.128 4.770 0.516 1.00 57.41 417 GLN A N 1
ATOM 3309 C CA . GLN A 1 417 ? -33.451 3.362 0.255 1.00 57.41 417 GLN A CA 1
ATOM 3310 C C . GLN A 1 417 ? -34.815 2.974 0.825 1.00 57.41 417 GLN A C 1
ATOM 3312 O O . GLN A 1 417 ? -35.605 2.374 0.107 1.00 57.41 417 GLN A O 1
ATOM 3317 N N . LYS A 1 418 ? -35.141 3.368 2.063 1.00 57.69 418 LYS A N 1
ATOM 3318 C CA . LYS A 1 418 ? -36.478 3.141 2.638 1.00 57.69 418 LYS A CA 1
ATOM 3319 C C . LYS A 1 418 ? -37.570 3.849 1.838 1.00 57.69 418 LYS A C 1
ATOM 3321 O O . LYS A 1 418 ? -38.624 3.265 1.605 1.00 57.69 418 LYS A O 1
ATOM 3326 N N . GLY A 1 419 ? -37.313 5.075 1.383 1.00 60.75 419 GLY A N 1
ATOM 3327 C CA . GLY A 1 419 ? -38.209 5.820 0.502 1.00 60.75 419 GLY A CA 1
ATOM 3328 C C . GLY A 1 419 ? -38.366 5.147 -0.863 1.00 60.75 419 GLY A C 1
ATOM 3329 O O . GLY A 1 419 ? -39.482 4.988 -1.342 1.00 60.75 419 GLY A O 1
ATOM 3330 N N . ALA A 1 420 ? -37.275 4.671 -1.465 1.00 59.97 420 ALA A N 1
ATOM 3331 C CA . ALA A 1 420 ? -37.296 3.941 -2.730 1.00 59.97 420 ALA A CA 1
ATOM 3332 C C . ALA A 1 420 ? -38.016 2.589 -2.607 1.00 59.97 420 ALA A C 1
ATOM 3334 O O . ALA A 1 420 ? -38.777 2.223 -3.499 1.00 59.97 420 ALA A O 1
ATOM 3335 N N . GLU A 1 421 ? -37.838 1.869 -1.498 1.00 62.00 421 GLU A N 1
ATOM 3336 C CA . GLU A 1 421 ? -38.567 0.636 -1.190 1.00 62.00 421 GLU A CA 1
ATOM 3337 C C . GLU A 1 421 ? -40.057 0.899 -0.950 1.00 62.00 421 GLU A C 1
ATOM 3339 O O . GLU A 1 421 ? -40.888 0.147 -1.458 1.00 62.00 421 GLU A O 1
ATOM 3344 N N . GLN A 1 422 ? -40.419 1.988 -0.263 1.00 65.12 422 GLN A N 1
ATOM 3345 C CA . GLN A 1 422 ? -41.813 2.420 -0.124 1.00 65.12 422 GLN A CA 1
ATOM 3346 C C . GLN A 1 422 ? -42.429 2.800 -1.472 1.00 65.12 422 GLN A C 1
ATOM 3348 O O . GLN A 1 422 ? -43.532 2.355 -1.776 1.00 65.12 422 GLN A O 1
ATOM 3353 N N . VAL A 1 423 ? -41.715 3.546 -2.317 1.00 66.00 423 VAL A N 1
ATOM 3354 C CA . VAL A 1 423 ? -42.175 3.903 -3.666 1.00 66.00 423 VAL A CA 1
ATOM 3355 C C . VAL A 1 423 ? -42.316 2.656 -4.539 1.00 66.00 423 VAL A C 1
ATOM 3357 O O . VAL A 1 423 ? -43.331 2.508 -5.211 1.00 66.00 423 VAL A O 1
ATOM 3360 N N . LEU A 1 424 ? -41.370 1.713 -4.494 1.00 60.81 424 LEU A N 1
ATOM 3361 C CA . LEU A 1 424 ? -41.460 0.426 -5.196 1.00 60.81 424 LEU A CA 1
ATOM 3362 C C . LEU A 1 424 ? -42.625 -0.429 -4.690 1.00 60.81 424 LEU A C 1
ATOM 3364 O O . LEU A 1 424 ? -43.315 -1.063 -5.489 1.00 60.81 424 LEU A O 1
ATOM 3368 N N . PHE A 1 425 ? -42.870 -0.446 -3.380 1.00 68.25 425 PHE A N 1
ATOM 3369 C CA . PHE A 1 425 ? -44.012 -1.130 -2.782 1.00 68.25 425 PHE A CA 1
ATOM 3370 C C . PHE A 1 425 ? -45.335 -0.503 -3.237 1.00 68.25 425 PHE A C 1
ATOM 3372 O O . PHE A 1 425 ? -46.251 -1.215 -3.646 1.00 68.25 425 PHE A O 1
ATOM 3379 N N . GLN A 1 426 ? -45.413 0.826 -3.256 1.00 63.34 426 GLN A N 1
ATOM 3380 C CA . GLN A 1 426 ? -46.591 1.576 -3.682 1.00 63.34 426 GLN A CA 1
ATOM 3381 C C . GLN A 1 426 ? -46.827 1.459 -5.194 1.00 63.34 426 GLN A C 1
ATOM 3383 O O . GLN A 1 426 ? -47.965 1.319 -5.636 1.00 63.34 426 GLN A O 1
ATOM 3388 N N . TRP A 1 427 ? -45.760 1.395 -5.991 1.00 69.81 427 TRP A N 1
ATOM 3389 C CA . TRP A 1 427 ? -45.825 1.116 -7.424 1.00 69.81 427 TRP A CA 1
ATOM 3390 C C . TRP A 1 427 ? -46.315 -0.312 -7.697 1.00 69.81 427 TRP A C 1
ATOM 3392 O O . TRP A 1 427 ? -47.226 -0.505 -8.498 1.00 69.81 427 TRP A O 1
ATOM 3402 N N . ARG A 1 428 ? -45.812 -1.314 -6.961 1.00 67.56 428 ARG A N 1
ATOM 3403 C CA . ARG A 1 428 ? -46.309 -2.702 -7.030 1.00 67.56 428 ARG A CA 1
ATOM 3404 C C . ARG A 1 428 ? -47.775 -2.818 -6.612 1.00 67.56 428 ARG A C 1
ATOM 3406 O O . ARG A 1 428 ? -48.525 -3.549 -7.256 1.00 67.56 428 ARG A O 1
ATOM 3413 N N . ALA A 1 429 ? -48.197 -2.096 -5.574 1.00 64.06 429 ALA A N 1
ATOM 3414 C CA . ALA A 1 429 ? -49.592 -2.052 -5.139 1.00 64.06 429 ALA A CA 1
ATOM 3415 C C . ALA A 1 429 ? -50.502 -1.414 -6.205 1.00 64.06 429 ALA A C 1
ATOM 3417 O O . ALA A 1 429 ? -51.556 -1.964 -6.527 1.00 64.06 429 ALA A O 1
ATOM 3418 N N . ASN A 1 430 ? -50.058 -0.316 -6.822 1.00 68.44 430 ASN A N 1
ATOM 3419 C CA . ASN A 1 430 ? -50.789 0.354 -7.895 1.00 68.44 430 ASN A CA 1
ATOM 3420 C C . ASN A 1 430 ? -50.869 -0.507 -9.164 1.00 68.44 430 ASN A C 1
ATOM 3422 O O . ASN A 1 430 ? -51.949 -0.636 -9.731 1.00 68.44 430 ASN A O 1
ATOM 3426 N N . CYS A 1 431 ? -49.793 -1.184 -9.576 1.00 62.81 431 CYS A N 1
ATOM 3427 C CA . CYS A 1 431 ? -49.841 -2.129 -10.699 1.00 62.81 431 CYS A CA 1
ATOM 3428 C C . CYS A 1 431 ? -50.819 -3.289 -10.454 1.00 62.81 431 CYS A C 1
ATOM 3430 O O . CYS A 1 431 ? -51.495 -3.728 -11.383 1.00 62.81 431 CYS A O 1
ATOM 3432 N N . LYS A 1 432 ? -50.946 -3.757 -9.206 1.00 58.56 432 LYS A N 1
ATOM 3433 C CA . LYS A 1 432 ? -51.918 -4.797 -8.835 1.00 58.56 432 LYS A CA 1
ATOM 3434 C C . LYS A 1 432 ? -53.367 -4.308 -8.960 1.00 58.56 432 LYS A C 1
ATOM 3436 O O . LYS A 1 432 ? -54.218 -5.069 -9.412 1.00 58.56 432 LYS A O 1
ATOM 3441 N N . SER A 1 433 ? -53.614 -3.040 -8.620 1.00 54.06 433 SER A N 1
ATOM 3442 C CA . SER A 1 433 ? -54.905 -2.360 -8.805 1.00 54.06 433 SER A CA 1
ATOM 3443 C C . SER A 1 433 ? -55.257 -2.204 -10.291 1.00 54.06 433 SER A C 1
ATOM 3445 O O . SER A 1 433 ? -56.346 -2.580 -10.708 1.00 54.06 433 SER A O 1
ATOM 3447 N N . TYR A 1 434 ? -54.304 -1.789 -11.134 1.00 49.59 434 TYR A N 1
ATOM 3448 C CA . TYR A 1 434 ? -54.530 -1.657 -12.582 1.00 49.59 434 TYR A CA 1
ATOM 3449 C C . TYR A 1 434 ? -54.784 -2.991 -13.304 1.00 49.59 434 TYR A C 1
ATOM 3451 O O . TYR A 1 434 ? -55.514 -3.014 -14.292 1.00 49.59 434 TYR A O 1
ATOM 3459 N N . MET A 1 435 ? -54.237 -4.110 -12.815 1.00 48.47 435 MET A N 1
ATOM 3460 C CA . MET A 1 435 ? -54.548 -5.436 -13.369 1.00 48.47 435 MET A CA 1
ATOM 3461 C C . MET A 1 435 ? -55.925 -5.970 -12.950 1.00 48.47 435 MET A C 1
ATOM 3463 O O . MET A 1 435 ? -56.468 -6.828 -13.640 1.00 48.47 435 MET A O 1
ATOM 3467 N N . THR A 1 436 ? -56.520 -5.467 -11.862 1.00 50.66 436 THR A N 1
ATOM 3468 C CA . THR A 1 436 ? -57.873 -5.880 -11.444 1.00 50.66 436 THR A CA 1
ATOM 3469 C C . THR A 1 436 ? -58.973 -5.135 -12.203 1.00 50.66 436 THR A C 1
ATOM 3471 O O . THR A 1 436 ? -60.066 -5.668 -12.356 1.00 50.66 436 THR A O 1
ATOM 3474 N N . THR A 1 437 ? -58.684 -3.952 -12.753 1.00 49.03 437 THR A N 1
ATOM 3475 C CA . THR A 1 437 ? -59.646 -3.147 -13.529 1.00 49.03 437 THR A CA 1
ATOM 3476 C C . THR A 1 437 ? -59.761 -3.545 -15.007 1.00 49.03 437 THR A C 1
ATOM 3478 O O . THR A 1 437 ? -60.649 -3.049 -15.691 1.00 49.03 437 THR A O 1
ATOM 3481 N N . PHE A 1 438 ? -58.899 -4.439 -15.506 1.00 43.56 438 PHE A N 1
ATOM 3482 C CA . PHE A 1 438 ? -58.909 -4.925 -16.898 1.00 43.56 438 PHE A CA 1
ATOM 3483 C C . PHE A 1 438 ? -59.483 -6.343 -17.070 1.00 43.56 438 PHE A C 1
ATOM 3485 O O . PHE A 1 438 ? -59.350 -6.938 -18.135 1.00 43.56 438 PHE A O 1
ATOM 3492 N N . SER A 1 439 ? -60.137 -6.890 -16.042 1.00 45.75 439 SER A N 1
ATOM 3493 C CA . SER A 1 439 ? -60.959 -8.102 -16.167 1.00 45.75 439 SER A CA 1
ATOM 3494 C C . SER A 1 439 ? -62.442 -7.727 -16.228 1.00 45.75 439 SER A C 1
ATOM 3496 O O . SER A 1 439 ? -63.143 -7.827 -15.222 1.00 45.75 439 SER A O 1
ATOM 3498 N N . ILE A 1 440 ? -62.897 -7.273 -17.400 1.00 38.75 440 ILE A N 1
ATOM 3499 C CA . ILE A 1 440 ? -64.300 -7.324 -17.849 1.00 38.75 440 ILE A CA 1
ATOM 3500 C C . ILE A 1 440 ? -64.300 -7.820 -19.289 1.00 38.75 440 ILE A C 1
ATOM 3502 O O . ILE A 1 440 ? -63.530 -7.244 -20.092 1.00 38.75 440 ILE A O 1
#

Secondary structure (DSSP, 8-state):
-PPPTT---TTEEEPPPEETTEESTT-SB-HHHHB-HHHHHHHHHHTT-EEE-HHHHHHHHHHHHHHSSSPPBEEEEEEES-TT----SS--EEEEETTEEEEE--GGGTTTTT--TTHHHH-TTSB-SSB--EEEEEPTT----HHHHHHHHT-HHHHHHHB-S-SS--S-SS-SEEEEEE-TTS--SSS-GGGS--PBPHHHHHHHHHHS-SS-EEEEEE--TTS-GGGHHHHHHHHHHHHHHHHT-HHHHTT--EEEEEES-SS-GGGGTSS---TTSPP--S-SS-----HHHHHHHHHHHHTTSTTSTTTTSEEE-HHHHHHHHHHTT-SS-SS-HHHHTT--GGGGG-HHHHHHHHHHHHHH-SEEEEEPBTTB---HHHHHHHHHHHH--SS----EEEEE--HHHHHHHHHHHHHHHHHHHHHHHHHHTT--

Foldseek 3Di:
DPDPLPDDDLQEDEFFADFLHDGHVLHPHWPLQWFDPVQQVVVVVVVVHHYDYPVSVLVSQVVCLVVDPAGAEEEEEEEDADPPPPLPDPDFDWDDFPQKIKGFDDPVCVVVPPPDPCCCVSPVRYHHPQWTYMYIYGYHPDAACQVSVVVVVPDLVVLVVTGDDDPPCDPDSDGSYYHYHYDLVRAHHPPRCVVRDTHTNPLLLVVLCQLADPWFEEEEAFECVPQDLVQLQLLLVQVLVVCLVQCVPCVRNPRYQEYEYHYQFQDFLVCVVPPDPPVPDDGLGLHPRDDDDDDSNVNSSCSNSQLCDVVHSVVRHHYGYSVNSVVVQQVVPDDDDPDRPCVVSVHDPCSVSGSSSSLSSSLSSLLPHLHYEYEDVNRHDDDPSVVVSLVSLVPPPDDNRVSYYYYTDRPVVVVVVVVVVVVVVVVVVVVVVVVVVPPD

Organism: Dendrothele bispora (strain CBS 962.96) (NCBI:txid1314807)